Protein AF-0000000086685816 (afdb_homodimer)

Secondary structure (DSSP, 8-state):
--GGGGS-HHHHHHHHTSSEEEEE-TT-EEE-TT-----EEEEEES-EEEEEE-TTS-EEEEEEE-TT-EESHHHHHH-PPPSSEEEESS-EEEEEE-HHHHHHHHHH-HHHHHHHHHHHHHHHHHHHHHHHHHHH--HHHHHHHHHHHHHHHHEEEETTEEEE-----HHHHHHHTT--HHHHHHHHHHHHHTTSEEEETTEEEES-HHHHHHH-/--GGGGS-HHHHHHHHTSSEEEEE-TT-EEE-TT-----EEEEEES-EEEEEE-TTS-EEEEEEE-TT-EESHHHHHH-PPPSSEEEESS-EEEEEE-HHHHHHHHHH-HHHHHHHHHHHHHHHHHHHHHHHHHHH--HHHHHHHHHHHHHHHH-EEETTEEEE-----HHHHHHHTT--HHHHHHHHHHHHHTTSEEEETTEEEES-HHHHHHH-

Foldseek 3Di:
DFLLVQDDPVLNVLVVPAADKDKDAAFAWPAAFQAQAQKKKQWAAAKKWWWDADPVGDIFTADMDGHRHMPSNVCLPPSGTHHTIIGGRHITMIGIHHSVRVVVSCVVDVSSVVSVVVNVVVSVVVVVVLVVCLVDNQLLLLLLVNVLVQCVVQWDADPQATWRPHQDDLVNSCSNSVHDSVSSVVSVVVCVVVVQWDDDPNTIGGRNSPVSVVSD/DFLLVQDDPVLNVLVVPAADKDKDAAFAWPAAFQAQAQKKKQWAAAKKWWWDADPVGDIFTADMDGHRHMPRNVCLPPSGTHHTIIGGRHTTMIGIHHSVRVVVSCVVDVSSVVSVVVNVVVSVVVVVVLVVCLVDNQLLLLLLVNVLVQCVVQWDADPQATWRPHQDDLVNSCSNSVHDSVSSVVSVVVCVVVVQWDDDPNTIGGRNSPVSVVSD

pLDDT: mean 93.7, std 5.39, range [66.44, 98.81]

Sequence (432 aa):
MPLLSTLTDDDRAALLGLGSQRAFGPGAVLITEGSTNTDTFLLLDGYGKVIGNTVDGRTVLLSIRGSGDLVGEFAALDHEPRSASVVAITRLVARVVTRQAFLAYLRDRPDAARAVEAAVLDKLRRATRHRLLMTGAPVGVRLALVLTYLVETYGRRCPEGTWIDVPLSQPELASLIGASEPSLHRALTELRVREVVGTRYRRLVVRDVEALRVLSMPLLSTLTDDDRAALLGLGSQRAFGPGAVLITEGSTNTDTFLLLDGYGKVIGNTVDGRTVLLSIRGSGDLVGEFAALDHEPRSASVVAITRLVARVVTRQAFLAYLRDRPDAARAVEAAVLDKLRRATRHRLLMTGAPVGVRLALVLTYLVETYGRRCPEGTWIDVPLSQPELASLIGASEPSLHRALTELRVREVVGTRYRRLVVRDVEALRVLS

Nearest PDB structures (foldseek):
  3i54-assembly1_A  TM=9.635E-01  e=3.895E-19  Mycobacterium tuberculosis
  3i59-assembly1_A  TM=9.581E-01  e=6.190E-19  Mycobacterium tuberculosis
  4cyd-assembly2_C  TM=9.300E-01  e=6.949E-19  Corynebacterium glutamicum
  3i54-assembly2_C  TM=9.497E-01  e=2.954E-18  Mycobacterium tuberculosis
  3h3u-assembly1_A  TM=8.901E-01  e=2.184E-19  Mycobacterium tuberculosis H37Rv

Radius of gyration: 22.27 Å; Cα contacts (8 Å, |Δi|>4): 864; chains: 2; bounding box: 51×57×56 Å

Solvent-accessible surface area (backbone atoms only — not comparable to full-atom values): 22255 Å² total; per-residue (Å²): 121,39,47,54,80,67,42,53,73,66,54,40,54,55,58,72,64,44,66,46,78,47,77,38,52,56,66,36,71,78,38,55,51,62,37,76,68,30,49,26,34,39,29,65,35,44,34,32,37,32,34,37,69,23,80,73,70,48,79,43,48,76,46,77,44,38,54,32,24,74,43,47,51,63,17,42,73,69,69,44,52,27,86,38,22,32,30,23,63,32,60,24,33,26,34,41,27,48,38,70,59,48,53,50,51,34,72,75,29,61,68,53,36,49,44,52,50,49,46,53,50,50,53,34,53,48,52,53,50,48,53,34,38,70,75,43,42,54,66,53,32,37,46,26,40,55,50,48,49,45,38,75,68,60,38,40,84,49,98,74,31,32,33,33,80,67,90,67,52,67,66,51,52,13,40,62,47,72,46,52,55,69,58,43,52,52,38,52,48,52,34,36,75,70,54,30,34,48,76,51,98,92,30,49,27,38,45,30,64,66,63,36,54,70,56,73,121,42,47,54,79,68,43,53,73,67,54,38,52,55,56,73,65,43,65,46,77,47,77,39,51,57,67,36,71,79,38,54,52,64,36,76,70,28,49,27,33,39,29,66,36,45,33,32,34,32,33,38,69,22,80,74,69,46,79,43,47,75,48,77,42,38,54,31,23,73,44,47,50,64,18,43,74,68,69,45,53,27,88,38,22,31,30,23,63,31,60,24,34,28,34,42,26,47,38,70,60,50,52,50,51,34,70,75,28,62,68,51,36,50,42,51,51,48,46,52,49,49,53,35,52,48,53,54,51,47,54,34,38,71,75,42,40,54,66,54,32,37,45,26,39,53,49,49,50,46,40,74,68,58,38,38,84,49,97,74,30,33,34,34,80,68,89,67,52,65,66,52,51,14,41,62,47,71,47,50,56,69,57,42,50,52,37,52,49,52,34,36,74,70,54,30,35,46,76,52,96,94,29,50,28,38,46,30,65,65,62,36,54,71,55,73

InterPro domains:
  IPR000595 Cyclic nucleotide-binding domain [PF00027] (22-107)
  IPR000595 Cyclic nucleotide-binding domain [PS50042] (3-123)
  IPR000595 Cyclic nucleotide-binding domain [SM00100] (3-121)
  IPR000595 Cyclic nucleotide-binding domain [cd00038] (3-116)
  IPR012318 Crp-type HTH domain [PF13545] (142-213)
  IPR012318 Crp-type HTH domain [PS51063] (137-210)
  IPR012318 Crp-type HTH domain [SM00419] (160-208)
  IPR014710 RmlC-like jelly roll fold [G3DSA:2.60.120.10] (1-134)
  IPR018490 Cyclic nucleotide-binding domain superfamily [SSF51206] (2-133)
  IPR036388 Winged helix-like DNA-binding domain superfamily [G3DSA:1.10.10.10] (140-216)
  IPR036390 Winged helix DNA-binding domain superfamily [SSF46785] (141-213)
  IPR050397 Global Transcriptional Regulators in Environmental Response [PTHR24567] (3-210)

Structure (mmCIF, N/CA/C/O backbone):
data_AF-0000000086685816-model_v1
#
loop_
_entity.id
_entity.type
_entity.pdbx_description
1 polymer 'Crp/Fnr family transcriptional regulator'
#
loop_
_atom_site.group_PDB
_atom_site.id
_atom_site.type_symbol
_atom_site.label_atom_id
_atom_site.label_alt_id
_atom_site.label_comp_id
_atom_site.label_asym_id
_atom_site.label_entity_id
_atom_site.label_seq_id
_atom_site.pdbx_PDB_ins_code
_atom_site.Cartn_x
_atom_site.Cartn_y
_atom_site.Cartn_z
_atom_site.occupancy
_atom_site.B_iso_or_equiv
_atom_site.auth_seq_id
_atom_site.auth_comp_id
_atom_site.auth_asym_id
_atom_site.auth_atom_id
_atom_site.pdbx_PDB_model_num
ATOM 1 N N . MET A 1 1 ? 5.844 7.816 10.922 1 80.25 1 MET A N 1
ATOM 2 C CA . MET A 1 1 ? 6.5 9.078 11.25 1 80.25 1 MET A CA 1
ATOM 3 C C . MET A 1 1 ? 6.91 9.828 9.984 1 80.25 1 MET A C 1
ATOM 5 O O . MET A 1 1 ? 7.305 9.203 8.992 1 80.25 1 MET A O 1
ATOM 9 N N . PRO A 1 2 ? 6.891 11.172 10.102 1 91.81 2 PRO A N 1
ATOM 10 C CA . PRO A 1 2 ? 7.371 11.945 8.953 1 91.81 2 PRO A CA 1
ATOM 11 C C . PRO A 1 2 ? 8.844 11.688 8.641 1 91.81 2 PRO A C 1
ATOM 13 O O . PRO A 1 2 ? 9.648 11.484 9.555 1 91.81 2 PRO A O 1
ATOM 16 N N . LEU A 1 3 ? 9.227 11.703 7.426 1 96.06 3 LEU A N 1
ATOM 17 C CA . LEU A 1 3 ? 10.562 11.359 6.961 1 96.06 3 LEU A CA 1
ATOM 18 C C . LEU A 1 3 ? 11.625 12.195 7.672 1 96.06 3 LEU A C 1
ATOM 20 O O . LEU A 1 3 ? 12.625 11.664 8.148 1 96.06 3 LEU A O 1
ATOM 24 N N . LEU A 1 4 ? 11.398 13.516 7.809 1 96.25 4 LEU A N 1
ATOM 25 C CA . LEU A 1 4 ? 12.422 14.422 8.32 1 96.25 4 LEU A CA 1
ATOM 26 C C . LEU A 1 4 ? 12.828 14.031 9.734 1 96.25 4 LEU A C 1
ATOM 28 O O . LEU A 1 4 ? 13.992 14.195 10.117 1 96.25 4 LEU A O 1
ATOM 32 N N . SER A 1 5 ? 11.883 13.523 10.469 1 94 5 SER A N 1
ATOM 33 C CA . SER A 1 5 ? 12.148 13.18 11.859 1 94 5 SER A CA 1
ATOM 34 C C . SER A 1 5 ? 12.977 11.906 11.969 1 94 5 SER A C 1
ATOM 36 O O . SER A 1 5 ? 13.492 11.586 13.047 1 94 5 SER A O 1
ATOM 38 N N . THR A 1 6 ? 13.188 11.18 10.883 1 95.88 6 THR A N 1
ATOM 39 C CA . THR A 1 6 ? 13.883 9.898 10.914 1 95.88 6 THR A CA 1
ATOM 40 C C . THR A 1 6 ? 15.297 10.039 10.359 1 95.88 6 THR A C 1
ATOM 42 O O . THR A 1 6 ? 16.078 9.094 10.414 1 95.88 6 THR A O 1
ATOM 45 N N . LEU A 1 7 ? 15.625 11.211 9.859 1 97.62 7 LEU A N 1
ATOM 46 C CA . LEU A 1 7 ? 16.938 11.445 9.25 1 97.62 7 LEU A CA 1
ATOM 47 C C . LEU A 1 7 ? 17.938 11.898 10.297 1 97.62 7 LEU A C 1
ATOM 49 O O . LEU A 1 7 ? 17.578 12.531 11.297 1 97.62 7 LEU A O 1
ATOM 53 N N . THR A 1 8 ? 19.234 11.562 10.023 1 97.31 8 THR A N 1
ATOM 54 C CA . THR A 1 8 ? 20.297 12.18 10.812 1 97.31 8 THR A CA 1
ATOM 55 C C . THR A 1 8 ? 20.328 13.688 10.57 1 97.31 8 THR A C 1
ATOM 57 O O . THR A 1 8 ? 19.828 14.172 9.562 1 97.31 8 THR A O 1
ATOM 60 N N . ASP A 1 9 ? 20.984 14.398 11.5 1 97.56 9 ASP A N 1
ATOM 61 C CA . ASP A 1 9 ? 21.078 15.844 11.359 1 97.56 9 ASP A CA 1
ATOM 62 C C . ASP A 1 9 ? 21.766 16.219 10.047 1 97.56 9 ASP A C 1
ATOM 64 O O . ASP A 1 9 ? 21.344 17.156 9.359 1 97.56 9 ASP A O 1
ATOM 68 N N . ASP A 1 10 ? 22.781 15.5 9.727 1 98.12 10 ASP A N 1
ATOM 69 C CA . ASP A 1 10 ? 23.547 15.781 8.516 1 98.12 10 ASP A CA 1
ATOM 70 C C . ASP A 1 10 ? 22.703 15.508 7.262 1 98.12 10 ASP A C 1
ATOM 72 O O . ASP A 1 10 ? 22.672 16.328 6.34 1 98.12 10 ASP A O 1
ATOM 76 N N . ASP A 1 11 ? 22.016 14.383 7.199 1 98.38 11 ASP A N 1
ATOM 77 C CA . ASP A 1 11 ? 21.172 14.031 6.062 1 98.38 11 ASP A CA 1
ATOM 78 C C . ASP A 1 11 ? 20.016 15.023 5.918 1 98.38 11 ASP A C 1
ATOM 80 O O . ASP A 1 11 ? 19.641 15.391 4.801 1 98.38 11 ASP A O 1
ATOM 84 N N . ARG A 1 12 ? 19.469 15.383 7.062 1 98.25 12 ARG A N 1
ATOM 85 C CA . ARG A 1 12 ? 18.375 16.359 7.09 1 98.25 12 ARG A CA 1
ATOM 86 C C . ARG A 1 12 ? 18.812 17.688 6.5 1 98.25 12 ARG A C 1
ATOM 88 O O . ARG A 1 12 ? 18.125 18.25 5.648 1 98.25 12 ARG A O 1
ATOM 95 N N . ALA A 1 13 ? 19.969 18.156 6.945 1 98.25 13 ALA A N 1
ATOM 96 C CA . ALA A 1 13 ? 20.5 19.422 6.457 1 98.25 13 ALA A CA 1
ATOM 97 C C . ALA A 1 13 ? 20.75 19.375 4.953 1 98.25 13 ALA A C 1
ATOM 99 O O . ALA A 1 13 ? 20.438 20.328 4.23 1 98.25 13 ALA A O 1
ATOM 100 N N . ALA A 1 14 ? 21.312 18.281 4.477 1 98.5 14 ALA A N 1
ATOM 101 C CA . ALA A 1 14 ? 21.594 18.109 3.055 1 98.5 14 ALA A CA 1
ATOM 102 C C . ALA A 1 14 ? 20.297 18.141 2.232 1 98.5 14 ALA A C 1
ATOM 104 O O . ALA A 1 14 ? 20.234 18.797 1.193 1 98.5 14 ALA A O 1
ATOM 105 N N . LEU A 1 15 ? 19.297 17.406 2.725 1 98.38 15 LEU A N 1
ATOM 106 C CA . LEU A 1 15 ? 18.031 17.375 2.016 1 98.38 15 LEU A CA 1
ATOM 107 C C . LEU A 1 15 ? 17.391 18.75 1.962 1 98.38 15 LEU A C 1
ATOM 109 O O . LEU A 1 15 ? 16.891 19.172 0.919 1 98.38 15 LEU A O 1
ATOM 113 N N . LEU A 1 16 ? 17.422 19.469 3.076 1 98.12 16 LEU A N 1
ATOM 114 C CA . LEU A 1 16 ? 16.812 20.797 3.186 1 98.12 16 LEU A CA 1
ATOM 115 C C . LEU A 1 16 ? 17.562 21.797 2.311 1 98.12 16 LEU A C 1
ATOM 117 O O . LEU A 1 16 ? 17.047 22.891 2.043 1 98.12 16 LEU A O 1
ATOM 121 N N . GLY A 1 17 ? 18.734 21.422 1.859 1 97.94 17 GLY A N 1
ATOM 122 C CA . GLY A 1 17 ? 19.531 22.281 1.003 1 97.94 17 GLY A CA 1
ATOM 123 C C . GLY A 1 17 ? 19.281 22.047 -0.475 1 97.94 17 GLY A C 1
ATOM 124 O O . GLY A 1 17 ? 19.797 22.781 -1.319 1 97.94 17 GLY A O 1
ATOM 125 N N . LEU A 1 18 ? 18.516 21.109 -0.811 1 98.19 18 LEU A N 1
ATOM 126 C CA . LEU A 1 18 ? 18.266 20.781 -2.209 1 98.19 18 LEU A CA 1
ATOM 127 C C . LEU A 1 18 ? 17.094 21.578 -2.758 1 98.19 18 LEU A C 1
ATOM 129 O O . LEU A 1 18 ? 16.203 21.969 -2.002 1 98.19 18 LEU A O 1
ATOM 133 N N . GLY A 1 19 ? 17.125 21.75 -4.062 1 98.06 19 GLY A N 1
ATOM 134 C CA . GLY A 1 19 ? 15.984 22.312 -4.758 1 98.06 19 GLY A CA 1
ATOM 135 C C . GLY A 1 19 ? 15.625 23.703 -4.281 1 98.06 19 GLY A C 1
ATOM 136 O O . GLY A 1 19 ? 16.5 24.516 -3.992 1 98.06 19 GLY A O 1
ATOM 137 N N . SER A 1 20 ? 14.266 24.031 -4.312 1 98.31 20 SER A N 1
ATOM 138 C CA . SER A 1 20 ? 13.789 25.359 -3.953 1 98.31 20 SER A CA 1
ATOM 139 C C . SER A 1 20 ? 12.516 25.281 -3.109 1 98.31 20 SER A C 1
ATOM 141 O O . SER A 1 20 ? 11.773 24.297 -3.193 1 98.31 20 SER A O 1
ATOM 143 N N . GLN A 1 21 ? 12.352 26.297 -2.336 1 98.25 21 GLN A N 1
ATOM 144 C CA . GLN A 1 21 ? 11.141 26.391 -1.521 1 98.25 21 GLN A CA 1
ATOM 145 C C . GLN A 1 21 ? 10 27.047 -2.295 1 98.25 21 GLN A C 1
ATOM 147 O O . GLN A 1 21 ? 10.219 28.016 -3.012 1 98.25 21 GLN A O 1
ATOM 152 N N . ARG A 1 22 ? 8.82 26.516 -2.207 1 98.56 22 ARG A N 1
ATOM 153 C CA . ARG A 1 22 ? 7.625 27.031 -2.861 1 98.56 22 ARG A CA 1
ATOM 154 C C . ARG A 1 22 ? 6.434 27.031 -1.909 1 98.56 22 ARG A C 1
ATOM 156 O O . ARG A 1 22 ? 6.27 26.109 -1.114 1 98.56 22 ARG A O 1
ATOM 163 N N . ALA A 1 23 ? 5.617 28.031 -2.039 1 98.62 23 ALA A N 1
ATOM 164 C CA . ALA A 1 23 ? 4.383 28.109 -1.259 1 98.62 23 ALA A CA 1
ATOM 165 C C . ALA A 1 23 ? 3.164 27.844 -2.131 1 98.62 23 ALA A C 1
ATOM 167 O O . ALA A 1 23 ? 3.141 28.188 -3.311 1 98.62 23 ALA A O 1
ATOM 168 N N . PHE A 1 24 ? 2.184 27.188 -1.555 1 98.5 24 PHE A N 1
ATOM 169 C CA . PHE A 1 24 ? 0.908 26.859 -2.182 1 98.5 24 PHE A CA 1
ATOM 170 C C . PHE A 1 24 ? -0.257 27.344 -1.322 1 98.5 24 PHE A C 1
ATOM 172 O O . PHE A 1 24 ? -0.275 27.109 -0.111 1 98.5 24 PHE A O 1
ATOM 179 N N . GLY A 1 25 ? -1.184 27.984 -1.959 1 98.19 25 GLY A N 1
ATOM 180 C CA . GLY A 1 25 ? -2.383 28.344 -1.222 1 98.19 25 GLY A CA 1
ATOM 181 C C . GLY A 1 25 ? -3.336 27.188 -1.023 1 98.19 25 GLY A C 1
ATOM 182 O O . GLY A 1 25 ? -3.221 26.156 -1.696 1 98.19 25 GLY A O 1
ATOM 183 N N . PRO A 1 26 ? -4.238 27.375 -0.035 1 96.38 26 PRO A N 1
ATOM 184 C CA . PRO A 1 26 ? -5.254 26.344 0.124 1 96.38 26 PRO A CA 1
ATOM 185 C C . PRO A 1 26 ? -5.965 26 -1.186 1 96.38 26 PRO A C 1
ATOM 187 O O . PRO A 1 26 ? -6.34 26.906 -1.938 1 96.38 26 PRO A O 1
ATOM 190 N N . GLY A 1 27 ? -5.98 24.688 -1.481 1 96.81 27 GLY A N 1
ATOM 191 C CA . GLY A 1 27 ? -6.656 24.25 -2.689 1 96.81 27 GLY A CA 1
ATOM 192 C C . GLY A 1 27 ? -5.723 24.078 -3.871 1 96.81 27 GLY A C 1
ATOM 193 O O . GLY A 1 27 ? -6.086 23.469 -4.875 1 96.81 27 GLY A O 1
ATOM 194 N N . ALA A 1 28 ? -4.586 24.594 -3.727 1 98.5 28 ALA A N 1
ATOM 195 C CA . ALA A 1 28 ? -3.627 24.469 -4.82 1 98.5 28 ALA A CA 1
ATOM 196 C C . ALA A 1 28 ? -3.203 23 -5.004 1 98.5 28 ALA A C 1
ATOM 198 O O . ALA A 1 28 ? -2.994 22.281 -4.023 1 98.5 28 ALA A O 1
ATOM 199 N N . VAL A 1 29 ? -3.033 22.562 -6.293 1 98.5 29 VAL A N 1
ATOM 200 C CA . VAL A 1 29 ? -2.619 21.203 -6.613 1 98.5 29 VAL A CA 1
ATOM 201 C C . VAL A 1 29 ? -1.098 21.141 -6.738 1 98.5 29 VAL A C 1
ATOM 203 O O . VAL A 1 29 ? -0.511 21.828 -7.582 1 98.5 29 VAL A O 1
ATOM 206 N N . LEU A 1 30 ? -0.479 20.375 -5.891 1 98.62 30 LEU A N 1
ATOM 207 C CA . LEU A 1 30 ? 0.963 20.172 -5.969 1 98.62 30 LEU A CA 1
ATOM 208 C C . LEU A 1 30 ? 1.305 19.109 -7.004 1 98.62 30 LEU A C 1
ATOM 210 O O . LEU A 1 30 ? 2.279 19.25 -7.746 1 98.62 30 LEU A O 1
ATOM 214 N N . ILE A 1 31 ? 0.572 18.062 -6.988 1 98.69 31 ILE A N 1
ATOM 215 C CA . ILE A 1 31 ? 0.771 16.891 -7.84 1 98.69 31 ILE A CA 1
ATOM 216 C C . ILE A 1 31 ? -0.558 16.484 -8.469 1 98.69 31 ILE A C 1
ATOM 218 O O . ILE A 1 31 ? -1.588 16.453 -7.789 1 98.69 31 ILE A O 1
ATOM 222 N N . THR A 1 32 ? -0.496 16.188 -9.703 1 98.44 32 THR A N 1
ATOM 223 C CA . THR A 1 32 ? -1.689 15.742 -10.414 1 98.44 32 THR A CA 1
ATOM 224 C C . THR A 1 32 ? -1.565 14.273 -10.82 1 98.44 32 THR A C 1
ATOM 226 O O . THR A 1 32 ? -0.629 13.898 -11.531 1 98.44 32 THR A O 1
ATOM 229 N N . GLU A 1 33 ? -2.514 13.523 -10.336 1 97.88 33 GLU A N 1
ATOM 230 C CA . GLU A 1 33 ? -2.559 12.109 -10.695 1 97.88 33 GLU A CA 1
ATOM 231 C C . GLU A 1 33 ? -2.404 11.906 -12.195 1 97.88 33 GLU A C 1
ATOM 233 O O . GLU A 1 33 ? -3 12.641 -12.992 1 97.88 33 GLU A O 1
ATOM 238 N N . GLY A 1 34 ? -1.559 10.945 -12.602 1 97.38 34 GLY A N 1
ATOM 239 C CA . GLY A 1 34 ? -1.391 10.602 -14 1 97.38 34 GLY A CA 1
ATOM 240 C C . GLY A 1 34 ? -0.332 11.438 -14.695 1 97.38 34 GLY A C 1
ATOM 241 O O . GLY A 1 34 ? 0.11 11.094 -15.797 1 97.38 34 GLY A O 1
ATOM 242 N N . SER A 1 35 ? 0.021 12.562 -14.133 1 98 35 SER A N 1
ATOM 243 C CA . SER A 1 35 ? 1.056 13.398 -14.734 1 98 35 SER A CA 1
ATOM 244 C C . SER A 1 35 ? 2.404 12.688 -14.75 1 98 35 SER A C 1
ATOM 246 O O . SER A 1 35 ? 2.617 11.734 -13.992 1 98 35 SER A O 1
ATOM 248 N N . THR A 1 36 ? 3.357 13.156 -15.602 1 97.62 36 TH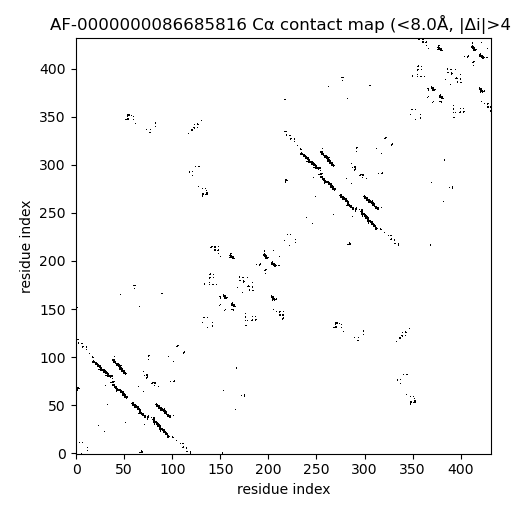R A N 1
ATOM 249 C CA . THR A 1 36 ? 4.641 12.477 -15.773 1 97.62 36 THR A CA 1
ATOM 250 C C . THR A 1 36 ? 5.754 13.25 -15.062 1 97.62 36 THR A C 1
ATOM 252 O O . THR A 1 36 ? 6.914 12.836 -15.094 1 97.62 36 THR A O 1
ATOM 255 N N . ASN A 1 37 ? 5.344 14.328 -14.414 1 96.31 37 ASN A N 1
ATOM 256 C CA . ASN A 1 37 ? 6.328 15.008 -13.586 1 96.31 37 ASN A CA 1
ATOM 257 C C . ASN A 1 37 ? 6.848 14.102 -12.469 1 96.31 37 ASN A C 1
ATOM 259 O O . ASN A 1 37 ? 6.105 13.273 -11.945 1 96.31 37 ASN A O 1
ATOM 263 N N . THR A 1 38 ? 8.188 14.305 -12.109 1 97.75 38 THR A N 1
ATOM 264 C CA . THR A 1 38 ? 8.797 13.359 -11.18 1 97.75 38 THR A CA 1
ATOM 265 C C . THR A 1 38 ? 9.453 14.086 -10.016 1 97.75 38 THR A C 1
ATOM 267 O O . THR A 1 38 ? 10.258 13.508 -9.289 1 97.75 38 THR A O 1
ATOM 270 N N . ASP A 1 39 ? 9.133 15.352 -9.852 1 98.5 39 ASP A N 1
ATOM 271 C CA . ASP A 1 39 ? 9.68 16.094 -8.719 1 98.5 39 ASP A CA 1
ATOM 272 C C . ASP A 1 39 ? 9.148 15.531 -7.395 1 98.5 39 ASP A C 1
ATOM 274 O O . ASP A 1 39 ? 8.039 15.008 -7.336 1 98.5 39 ASP A O 1
ATOM 278 N N . THR A 1 40 ? 9.992 15.648 -6.402 1 98.62 40 THR A N 1
ATOM 279 C CA . THR A 1 40 ? 9.594 15.281 -5.047 1 98.62 40 THR A CA 1
ATOM 280 C C . THR A 1 40 ? 9.359 16.531 -4.203 1 98.62 40 THR A C 1
ATOM 282 O O . THR A 1 40 ? 10.016 17.562 -4.395 1 98.62 40 THR A O 1
ATOM 285 N N . PHE A 1 41 ? 8.445 16.453 -3.297 1 98.81 41 PHE A N 1
ATOM 286 C CA . PHE A 1 41 ? 8.086 17.562 -2.42 1 98.81 41 PHE A CA 1
ATOM 287 C C . PHE A 1 41 ? 8.289 17.188 -0.958 1 98.81 41 PHE A C 1
ATOM 289 O O . PHE A 1 41 ? 7.66 16.25 -0.463 1 98.81 41 PHE A O 1
ATOM 296 N N . LEU A 1 42 ? 9.164 17.828 -0.328 1 98.81 42 LEU A N 1
ATOM 297 C CA . LEU A 1 42 ? 9.281 17.734 1.124 1 98.81 42 LEU A CA 1
ATOM 298 C C . LEU A 1 42 ? 8.438 18.812 1.798 1 98.81 42 LEU A C 1
ATOM 300 O O . LEU A 1 42 ? 8.727 20.016 1.658 1 98.81 42 LEU A O 1
ATOM 304 N N . LEU A 1 43 ? 7.434 18.406 2.5 1 98.56 43 LEU A N 1
ATOM 305 C CA . LEU A 1 43 ? 6.555 19.375 3.148 1 98.56 43 LEU A CA 1
ATOM 306 C C . LEU A 1 43 ? 7.23 19.984 4.375 1 98.56 43 LEU A C 1
ATOM 308 O O . LEU A 1 43 ? 7.715 19.266 5.246 1 98.56 43 LEU A O 1
ATOM 312 N N . LEU A 1 44 ? 7.238 21.297 4.391 1 98.19 44 LEU A N 1
ATOM 313 C CA . LEU A 1 44 ? 7.934 22 5.465 1 98.19 44 LEU A CA 1
AT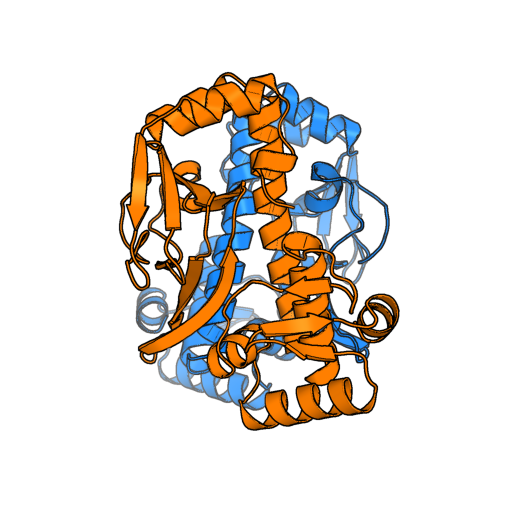OM 314 C C . LEU A 1 44 ? 6.941 22.578 6.473 1 98.19 44 LEU A C 1
ATOM 316 O O . LEU A 1 44 ? 7.242 22.672 7.664 1 98.19 44 LEU A O 1
ATOM 320 N N . ASP A 1 45 ? 5.863 22.984 5.992 1 97.12 45 ASP A N 1
ATOM 321 C CA . ASP A 1 45 ? 4.809 23.578 6.816 1 97.12 45 ASP A CA 1
ATOM 322 C C . ASP A 1 45 ? 3.447 23.453 6.137 1 97.12 45 ASP A C 1
ATOM 324 O O . ASP A 1 45 ? 3.346 23.578 4.914 1 97.12 45 ASP A O 1
ATOM 328 N N . GLY A 1 46 ? 2.447 23.25 7.02 1 96.19 46 GLY A N 1
ATOM 329 C CA . GLY A 1 46 ? 1.101 23.109 6.488 1 96.19 46 GLY A CA 1
ATOM 330 C C . GLY A 1 46 ? 0.698 21.672 6.234 1 96.19 46 GLY A C 1
ATOM 331 O O . GLY A 1 46 ? 1.411 20.75 6.625 1 96.19 46 GLY A O 1
ATOM 332 N N . TYR A 1 47 ? -0.53 21.484 5.664 1 95.81 47 TYR A N 1
ATOM 333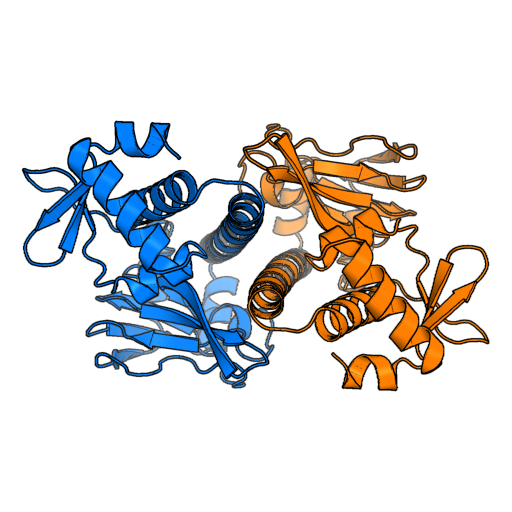 C CA . TYR A 1 47 ? -1.077 20.156 5.426 1 95.81 47 TYR A CA 1
ATOM 334 C C . TYR A 1 47 ? -1.549 20.016 3.984 1 95.81 47 TYR A C 1
ATOM 336 O O . TYR A 1 47 ? -2.078 20.953 3.4 1 95.81 47 TYR A O 1
ATOM 344 N N . GLY A 1 48 ? -1.294 18.875 3.459 1 96.69 48 GLY A N 1
ATOM 345 C CA . GLY A 1 48 ? -1.852 18.453 2.18 1 96.69 48 GLY A CA 1
ATOM 346 C C . GLY A 1 48 ? -2.652 17.172 2.266 1 96.69 48 GLY A C 1
ATOM 347 O O . GLY A 1 48 ? -2.49 16.391 3.209 1 96.69 48 GLY A O 1
ATOM 348 N N . LYS A 1 49 ? -3.543 17.031 1.32 1 97 49 LYS A N 1
ATOM 349 C CA . LYS A 1 49 ? -4.289 15.789 1.209 1 97 49 LYS A CA 1
ATOM 350 C C . LYS A 1 49 ? -3.912 15.039 -0.065 1 97 49 LYS A C 1
ATOM 352 O O . LYS A 1 49 ? -3.662 15.648 -1.104 1 97 49 LYS A O 1
ATOM 357 N N . VAL A 1 50 ? -3.791 13.734 0.045 1 98 50 VAL A N 1
ATOM 358 C CA . VAL A 1 50 ? -3.568 12.828 -1.075 1 98 50 VAL A CA 1
ATOM 359 C C . VAL A 1 50 ? -4.898 12.234 -1.536 1 98 50 VAL A C 1
ATOM 361 O O . VAL A 1 50 ? -5.609 11.609 -0.75 1 98 50 VAL A O 1
ATOM 364 N N . ILE A 1 51 ? -5.23 12.477 -2.787 1 97.5 51 ILE A N 1
ATOM 365 C CA . ILE A 1 51 ? -6.531 12.039 -3.277 1 97.5 51 ILE A CA 1
ATOM 366 C C . ILE A 1 51 ? -6.359 11.289 -4.598 1 97.5 51 ILE A C 1
ATOM 368 O O . ILE A 1 51 ? -5.398 11.531 -5.336 1 97.5 51 ILE A O 1
ATOM 372 N N . GLY A 1 52 ? -7.188 10.359 -4.824 1 96.44 52 GLY A N 1
ATOM 373 C CA . GLY A 1 52 ? -7.27 9.648 -6.09 1 96.44 52 GLY A CA 1
ATOM 374 C C . GLY A 1 52 ? -8.656 9.672 -6.699 1 96.44 52 GLY A C 1
ATOM 375 O O . GLY A 1 52 ? -9.656 9.805 -5.984 1 96.44 52 GLY A O 1
ATOM 376 N N . ASN A 1 53 ? -8.68 9.5 -7.949 1 93.5 53 ASN A N 1
ATOM 377 C CA . ASN A 1 53 ? -9.953 9.492 -8.656 1 93.5 53 ASN A CA 1
ATOM 378 C C . ASN A 1 53 ? -10.438 8.07 -8.914 1 93.5 53 ASN A C 1
ATOM 380 O O . ASN A 1 53 ? -9.656 7.199 -9.297 1 93.5 53 ASN A O 1
ATOM 384 N N . THR A 1 54 ? -11.719 7.934 -8.648 1 89.44 54 THR A N 1
ATOM 385 C CA . THR A 1 54 ? -12.336 6.664 -9 1 89.44 54 THR A CA 1
ATOM 386 C C . THR A 1 54 ? -12.781 6.66 -10.461 1 89.44 54 THR A C 1
ATOM 388 O O . THR A 1 54 ? -12.781 7.707 -11.117 1 89.44 54 THR A O 1
ATOM 391 N N . VAL A 1 55 ? -13.164 5.469 -10.945 1 82.81 55 VAL A N 1
ATOM 392 C CA . VAL A 1 55 ? -13.555 5.305 -12.344 1 82.81 55 VAL A CA 1
ATOM 393 C C . VAL A 1 55 ? -14.844 6.082 -12.617 1 82.81 55 VAL A C 1
ATOM 395 O O . VAL A 1 55 ? -15.039 6.598 -13.719 1 82.81 55 VAL A O 1
ATOM 398 N N . ASP A 1 56 ? -15.609 6.215 -11.648 1 83.75 56 ASP A N 1
ATOM 399 C CA . ASP A 1 56 ? -16.891 6.891 -11.844 1 83.75 56 ASP A CA 1
ATOM 400 C C . ASP A 1 56 ? -16.75 8.391 -11.586 1 83.75 56 ASP A C 1
ATOM 402 O O . ASP A 1 56 ? -17.766 9.109 -11.531 1 83.75 56 ASP A O 1
ATOM 406 N N . GLY A 1 57 ? -15.609 8.859 -11.375 1 85.06 57 GLY A N 1
ATOM 407 C CA . GLY A 1 57 ? -15.367 10.297 -11.32 1 85.06 57 GLY A CA 1
ATOM 408 C C . GLY A 1 57 ? -15.359 10.844 -9.906 1 85.06 57 GLY A C 1
ATOM 409 O O . GLY A 1 57 ? -15.148 12.047 -9.703 1 85.06 57 GLY A O 1
ATOM 410 N N . ARG A 1 58 ? -15.609 10.039 -8.969 1 87 58 ARG A N 1
ATOM 411 C CA . ARG A 1 58 ? -15.539 10.492 -7.586 1 87 58 ARG A CA 1
ATOM 412 C C . ARG A 1 58 ? -14.094 10.555 -7.105 1 87 58 ARG A C 1
ATOM 414 O O . ARG A 1 58 ? -13.188 10.031 -7.758 1 87 58 ARG A O 1
ATOM 421 N N . THR A 1 59 ? -13.953 11.266 -5.918 1 91.31 59 THR A N 1
ATOM 422 C CA . THR A 1 59 ? -12.641 11.422 -5.312 1 91.31 59 THR A CA 1
ATOM 423 C C . THR A 1 59 ? -12.562 10.672 -3.982 1 91.31 59 THR A C 1
ATOM 425 O O . THR A 1 59 ? -13.516 10.695 -3.199 1 91.31 59 THR A O 1
ATOM 428 N N . VAL A 1 60 ? -11.469 9.992 -3.791 1 92.31 60 VAL A N 1
ATOM 429 C CA . VAL A 1 60 ? -11.211 9.273 -2.549 1 92.31 60 VAL A CA 1
ATOM 430 C C . VAL A 1 60 ? -10.039 9.922 -1.812 1 92.31 60 VAL A C 1
ATOM 432 O O . VAL A 1 60 ? -8.992 10.172 -2.406 1 92.31 60 VAL A O 1
ATOM 435 N N . LEU A 1 61 ? -10.258 10.242 -0.554 1 94.38 61 LEU A N 1
ATOM 436 C CA . LEU A 1 61 ? -9.148 10.711 0.273 1 94.38 61 LEU A CA 1
ATOM 437 C C . LEU A 1 61 ? -8.312 9.539 0.777 1 94.38 61 LEU A C 1
ATOM 439 O O . LEU A 1 61 ? -8.797 8.711 1.549 1 94.38 61 LEU A O 1
ATOM 443 N N . LEU A 1 62 ? -7.078 9.508 0.345 1 95.12 62 LEU A N 1
ATOM 444 C CA . LEU A 1 62 ? -6.207 8.375 0.63 1 95.12 62 LEU A CA 1
ATOM 445 C C . LEU A 1 62 ? -5.398 8.617 1.898 1 95.12 62 LEU A C 1
ATOM 447 O O . LEU A 1 62 ? -5.113 7.684 2.648 1 95.12 62 LEU A O 1
ATOM 451 N N . SER A 1 63 ? -4.992 9.859 2.076 1 95.44 63 SER A N 1
ATOM 452 C CA . SER A 1 63 ? -4.176 10.164 3.246 1 95.44 63 SER A CA 1
ATOM 453 C C . SER A 1 63 ? -4.027 11.672 3.436 1 95.44 63 SER A C 1
ATOM 455 O O . SER A 1 63 ? -4.391 12.453 2.555 1 95.44 63 SER A O 1
ATOM 457 N N . ILE A 1 64 ? -3.518 12.008 4.609 1 94.5 64 ILE A N 1
ATOM 458 C CA . ILE A 1 64 ? -3.096 13.367 4.941 1 94.5 64 ILE A CA 1
ATOM 459 C C . ILE A 1 64 ? -1.586 13.398 5.16 1 94.5 64 ILE A C 1
ATOM 461 O O . ILE A 1 64 ? -1.011 12.461 5.711 1 94.5 64 ILE A O 1
ATOM 465 N N . ARG A 1 65 ? -1.029 14.469 4.703 1 96.5 65 ARG A N 1
ATOM 466 C CA . ARG A 1 65 ? 0.407 14.656 4.879 1 96.5 65 ARG A CA 1
ATOM 467 C C . ARG A 1 65 ? 0.708 16.031 5.48 1 96.5 65 ARG A C 1
ATOM 469 O O . ARG A 1 65 ? 0.031 17.016 5.168 1 96.5 65 ARG A O 1
ATOM 476 N N . GLY A 1 66 ? 1.675 16.078 6.34 1 95.88 66 GLY A N 1
ATOM 477 C CA . GLY A 1 66 ? 2.053 17.297 7.016 1 95.88 66 GLY A CA 1
ATOM 478 C C . GLY A 1 66 ? 3.553 17.531 7.051 1 95.88 66 GLY A C 1
ATOM 479 O O . GLY A 1 66 ? 4.297 16.922 6.281 1 95.88 66 GLY A O 1
ATOM 480 N N . SER A 1 67 ? 3.947 18.453 7.953 1 95 67 SER A N 1
ATOM 481 C CA . SER A 1 67 ? 5.344 18.859 8.055 1 95 67 SER A CA 1
ATOM 482 C C . SER A 1 67 ? 6.262 17.656 8.227 1 95 67 SER A C 1
ATOM 484 O O . SER A 1 67 ? 6.012 16.797 9.07 1 95 67 SER A O 1
ATOM 486 N N . GLY A 1 68 ? 7.281 17.609 7.34 1 96.81 68 GLY A N 1
ATOM 487 C CA . GLY A 1 68 ? 8.281 16.547 7.434 1 96.81 68 GLY A CA 1
ATOM 488 C C . GLY A 1 68 ? 8 15.383 6.504 1 96.81 68 GLY A C 1
ATOM 489 O O . GLY A 1 68 ? 8.875 14.547 6.266 1 96.81 68 GLY A O 1
ATOM 490 N N . ASP A 1 69 ? 6.812 15.312 5.965 1 97.44 69 ASP A N 1
ATOM 491 C CA . ASP A 1 69 ? 6.453 14.219 5.066 1 97.44 69 ASP A CA 1
ATOM 492 C C . ASP A 1 69 ? 7.008 14.453 3.666 1 97.44 69 ASP A C 1
ATOM 494 O O . ASP A 1 69 ? 7.195 15.602 3.252 1 97.44 69 ASP A O 1
ATOM 498 N N . LEU A 1 70 ? 7.305 13.398 3.035 1 98.31 70 LEU A N 1
ATOM 499 C CA . LEU A 1 70 ? 7.688 13.383 1.629 1 98.31 70 LEU A CA 1
ATOM 500 C C . LEU A 1 70 ? 6.523 12.945 0.75 1 98.31 70 LEU A C 1
ATOM 502 O O . LEU A 1 70 ? 5.82 11.984 1.08 1 98.31 70 LEU A O 1
ATOM 506 N N . VAL A 1 71 ? 6.258 13.719 -0.335 1 98.44 71 VAL A N 1
ATOM 507 C CA . VAL A 1 71 ? 5.27 13.297 -1.326 1 98.44 71 VAL A CA 1
ATOM 508 C C . VAL A 1 71 ? 5.871 13.383 -2.727 1 98.44 71 VAL A C 1
ATOM 510 O O . VAL A 1 71 ? 6.812 14.148 -2.957 1 98.44 71 VAL A O 1
ATOM 513 N N . GLY A 1 72 ? 5.375 12.555 -3.59 1 98.12 72 GLY A N 1
ATOM 514 C CA . GLY A 1 72 ? 5.852 12.547 -4.965 1 98.12 72 GLY A CA 1
ATOM 515 C C . GLY A 1 72 ? 7.023 11.609 -5.188 1 98.12 72 GLY A C 1
ATOM 516 O O . GLY A 1 72 ? 7.473 11.43 -6.32 1 98.12 72 GLY A O 1
ATOM 517 N N . GLU A 1 73 ? 7.457 10.945 -4.227 1 97.62 73 GLU A N 1
ATOM 518 C CA . GLU A 1 73 ? 8.664 10.133 -4.301 1 97.62 73 GLU A CA 1
ATOM 519 C C . GLU A 1 73 ? 8.43 8.875 -5.137 1 97.62 73 GLU A C 1
ATOM 521 O O . GLU A 1 73 ? 9.375 8.297 -5.668 1 97.62 73 GLU A O 1
ATOM 526 N N . PHE A 1 74 ? 7.156 8.453 -5.273 1 97.75 74 PHE A N 1
ATOM 527 C CA . PHE A 1 74 ? 6.902 7.254 -6.059 1 97.75 74 PHE A CA 1
ATOM 528 C C . PHE A 1 74 ? 7.395 7.43 -7.488 1 97.75 74 PHE A C 1
ATOM 530 O O . PHE A 1 74 ? 8.227 6.648 -7.965 1 97.75 74 PHE A O 1
ATOM 537 N N . ALA A 1 75 ? 6.926 8.523 -8.125 1 97.94 75 ALA A N 1
ATOM 538 C CA . ALA A 1 75 ? 7.312 8.797 -9.508 1 97.94 75 ALA A CA 1
ATOM 539 C C . ALA A 1 75 ? 8.82 9.008 -9.625 1 97.94 75 ALA A C 1
ATOM 541 O O . ALA A 1 75 ? 9.43 8.625 -10.625 1 97.94 75 ALA A O 1
ATOM 542 N N . ALA A 1 76 ? 9.391 9.609 -8.625 1 97.94 76 ALA A N 1
ATOM 543 C CA . ALA A 1 76 ? 10.836 9.805 -8.633 1 97.94 76 ALA A CA 1
ATOM 544 C C . ALA A 1 76 ? 11.57 8.469 -8.578 1 97.94 76 ALA A C 1
ATOM 546 O O . ALA A 1 76 ? 12.586 8.281 -9.25 1 97.94 76 ALA A O 1
ATOM 547 N N . LEU A 1 77 ? 11.086 7.547 -7.828 1 97.12 77 LEU A N 1
ATOM 548 C CA . LEU A 1 77 ? 11.789 6.305 -7.535 1 97.12 77 LEU A CA 1
ATOM 549 C C . LEU A 1 77 ? 11.625 5.301 -8.672 1 97.12 77 LEU A C 1
ATOM 551 O O . LEU A 1 77 ? 12.555 4.562 -8.992 1 97.12 77 LEU A O 1
ATOM 555 N N . ASP A 1 78 ? 10.438 5.266 -9.305 1 95.38 78 ASP A N 1
ATOM 556 C CA . ASP A 1 78 ? 10.227 4.195 -10.273 1 95.38 78 ASP A CA 1
ATOM 557 C C . ASP A 1 78 ? 9.953 4.758 -11.664 1 95.38 78 ASP A C 1
ATOM 559 O O . ASP A 1 78 ? 9.812 4 -12.633 1 95.38 78 ASP A O 1
ATOM 563 N N . HIS A 1 79 ? 9.82 6.047 -11.805 1 95.38 79 HIS A N 1
ATOM 564 C CA . HIS A 1 79 ? 9.656 6.762 -13.062 1 95.38 79 HIS A CA 1
ATOM 565 C C . HIS A 1 79 ? 8.328 6.402 -13.734 1 95.38 79 HIS A C 1
ATOM 567 O O . HIS A 1 79 ? 8.25 6.348 -14.961 1 95.38 79 HIS A O 1
ATOM 573 N N . GLU A 1 80 ? 7.355 6.035 -13.023 1 96.5 80 GLU A N 1
ATOM 574 C CA . GLU A 1 80 ? 5.98 5.844 -13.477 1 96.5 80 GLU A CA 1
ATOM 575 C C . GLU A 1 80 ? 5.141 7.094 -13.242 1 96.5 80 GLU A C 1
ATOM 577 O O . GLU A 1 80 ? 5.52 7.965 -12.453 1 96.5 80 GLU A O 1
ATOM 582 N N . PRO A 1 81 ? 4.012 7.234 -13.922 1 97.81 81 PRO A N 1
ATOM 583 C CA . PRO A 1 81 ? 3.152 8.406 -13.719 1 97.81 81 PRO A CA 1
ATOM 584 C C . PRO A 1 81 ? 2.676 8.539 -12.273 1 97.81 81 PRO A C 1
ATOM 586 O O . PRO A 1 81 ? 2.662 7.559 -11.531 1 97.81 81 PRO A O 1
ATOM 589 N N . ARG A 1 82 ? 2.279 9.734 -11.93 1 98.38 82 ARG A N 1
ATOM 590 C CA . ARG A 1 82 ? 1.804 10.016 -10.578 1 98.38 82 ARG A CA 1
ATOM 591 C C . ARG A 1 82 ? 0.633 9.109 -10.211 1 98.38 82 ARG A C 1
ATOM 593 O O . ARG A 1 82 ? -0.306 8.953 -10.992 1 98.38 82 ARG A O 1
ATOM 600 N N . SER A 1 83 ? 0.694 8.539 -9.031 1 96.81 83 SER A N 1
ATOM 601 C CA . SER A 1 83 ? -0.297 7.562 -8.594 1 96.81 83 SER A CA 1
ATOM 602 C C . SER A 1 83 ? -1.52 8.25 -7.988 1 96.81 83 SER A C 1
ATOM 604 O O . SER A 1 83 ? -2.576 7.629 -7.848 1 96.81 83 SER A O 1
ATOM 606 N N . ALA A 1 84 ? -1.369 9.453 -7.547 1 97.94 84 ALA A N 1
ATOM 607 C CA . ALA A 1 84 ? -2.414 10.219 -6.871 1 97.94 84 ALA A CA 1
ATOM 608 C C . ALA A 1 84 ? -2.143 11.719 -6.953 1 97.94 84 ALA A C 1
ATOM 610 O O . ALA A 1 84 ? -1.059 12.133 -7.367 1 97.94 84 ALA A O 1
ATOM 611 N N . SER A 1 85 ? -3.117 12.477 -6.66 1 98.56 85 SER A N 1
ATOM 612 C CA . SER A 1 85 ? -2.953 13.922 -6.559 1 98.56 85 SER A CA 1
ATOM 613 C C . SER A 1 85 ? -2.68 14.344 -5.121 1 98.56 85 SER A C 1
ATOM 615 O O . SER A 1 85 ? -3.076 13.656 -4.18 1 98.56 85 SER A O 1
ATOM 617 N N . VAL A 1 86 ? -1.96 15.406 -5.02 1 98.69 86 VAL A N 1
ATOM 618 C CA . VAL A 1 86 ? -1.754 16.047 -3.723 1 98.69 86 VAL A CA 1
ATOM 619 C C . VAL A 1 86 ? -2.238 17.5 -3.777 1 98.69 86 VAL A C 1
ATOM 621 O O . VAL A 1 86 ? -1.822 18.266 -4.648 1 98.69 86 VAL A O 1
ATOM 624 N N . VAL A 1 87 ? -3.113 17.844 -2.865 1 98.19 87 VAL A N 1
ATOM 625 C CA . VAL A 1 87 ? -3.734 19.156 -2.838 1 98.19 87 VAL A CA 1
ATOM 626 C C . VAL A 1 87 ? -3.504 19.812 -1.478 1 98.19 87 VAL A C 1
ATOM 628 O O . VAL A 1 87 ? -3.664 19.172 -0.438 1 98.19 87 VAL A O 1
ATOM 631 N N . ALA A 1 88 ? -3.135 21.094 -1.488 1 98.06 88 ALA A N 1
ATOM 632 C CA . ALA A 1 88 ? -2.949 21.828 -0.239 1 98.06 88 ALA A CA 1
ATOM 633 C C . ALA A 1 88 ? -4.281 22.031 0.48 1 98.06 88 ALA A C 1
ATOM 635 O O . ALA A 1 88 ? -5.262 22.469 -0.127 1 98.06 88 ALA A O 1
ATOM 636 N N . ILE A 1 89 ? -4.273 21.656 1.732 1 94.94 89 ILE A N 1
ATOM 637 C CA . ILE A 1 89 ? -5.43 21.922 2.574 1 94.94 89 ILE A CA 1
ATOM 638 C C . ILE A 1 89 ? -5.305 23.328 3.178 1 94.94 89 ILE A C 1
ATOM 640 O O . ILE A 1 89 ? -6.285 24.078 3.24 1 94.94 89 ILE A O 1
ATOM 644 N N . THR A 1 90 ? -4.184 23.625 3.695 1 95.06 90 THR A N 1
ATOM 645 C CA . THR A 1 90 ? -3.814 24.938 4.23 1 95.06 90 THR A CA 1
ATOM 646 C C . THR A 1 90 ? -2.775 25.609 3.338 1 95.06 90 THR A C 1
ATOM 648 O O . THR A 1 90 ? -2.367 25.047 2.318 1 95.06 90 THR A O 1
ATOM 651 N N . ARG A 1 91 ? -2.441 26.812 3.828 1 97.12 91 ARG A N 1
ATOM 652 C CA . ARG A 1 91 ? -1.179 27.281 3.264 1 97.12 91 ARG A CA 1
ATOM 653 C C . ARG A 1 91 ? -0.065 26.266 3.512 1 97.12 91 ARG A C 1
ATOM 655 O O . ARG A 1 91 ? 0.089 25.766 4.629 1 97.12 91 ARG A O 1
ATOM 662 N N . LEU A 1 92 ? 0.579 25.938 2.385 1 98.19 92 LEU A N 1
ATOM 663 C CA . LEU A 1 92 ? 1.55 24.844 2.447 1 98.19 92 LEU A CA 1
ATOM 664 C C . LEU A 1 92 ? 2.881 25.266 1.84 1 98.19 92 LEU A C 1
ATOM 666 O O . LEU A 1 92 ? 2.914 25.859 0.758 1 98.19 92 LEU A O 1
ATOM 670 N N . VAL A 1 93 ? 3.932 25.094 2.623 1 98.75 93 VAL A N 1
ATOM 671 C CA . VAL A 1 93 ? 5.281 25.344 2.135 1 98.75 93 VAL A CA 1
ATOM 672 C C . VAL A 1 93 ? 6.016 24.031 1.923 1 98.75 93 VAL A C 1
ATOM 674 O O . VAL A 1 93 ? 6.016 23.156 2.803 1 98.75 93 VAL A O 1
ATOM 677 N N . ALA A 1 94 ? 6.613 23.891 0.75 1 98.75 94 ALA A N 1
ATOM 678 C CA . ALA A 1 94 ? 7.344 22.656 0.447 1 98.75 94 ALA A CA 1
ATOM 679 C C . ALA A 1 94 ? 8.688 22.953 -0.206 1 98.75 94 ALA A C 1
ATOM 681 O O . ALA A 1 94 ? 8.859 24.016 -0.814 1 98.75 94 ALA A O 1
ATOM 682 N N . ARG A 1 95 ? 9.609 22.125 0.045 1 98.69 95 ARG A N 1
ATOM 683 C CA . ARG A 1 95 ? 10.828 22.094 -0.754 1 98.69 95 ARG A CA 1
ATOM 684 C C . ARG A 1 95 ? 10.648 21.203 -1.978 1 98.69 95 ARG A C 1
ATOM 686 O O . ARG A 1 95 ? 10.328 20.016 -1.849 1 98.69 95 ARG A O 1
ATOM 693 N N . VAL A 1 96 ? 10.828 21.75 -3.156 1 98.75 96 VAL A N 1
ATOM 694 C CA . VAL A 1 96 ? 10.68 21.016 -4.406 1 98.75 96 VAL A CA 1
ATOM 695 C C . VAL A 1 96 ? 12.055 20.562 -4.906 1 98.75 96 VAL A C 1
ATOM 697 O O . VAL A 1 96 ? 12.945 21.391 -5.129 1 98.75 96 VAL A O 1
ATOM 700 N N . VAL A 1 97 ? 12.203 19.281 -5.023 1 98.81 97 VAL A N 1
ATOM 701 C CA . VAL A 1 97 ? 13.477 18.688 -5.418 1 98.81 97 VAL A CA 1
ATOM 702 C C . VAL A 1 97 ? 13.305 17.891 -6.707 1 98.81 97 VAL A C 1
ATOM 704 O O . VAL A 1 97 ? 12.422 17.047 -6.805 1 98.81 97 VAL A O 1
ATOM 707 N N . THR A 1 98 ? 14.141 18.141 -7.719 1 98.56 98 THR A N 1
ATOM 708 C CA . THR A 1 98 ? 14.062 17.391 -8.969 1 98.56 98 THR A CA 1
ATOM 709 C C . THR A 1 98 ? 14.398 15.922 -8.727 1 98.56 98 THR A C 1
ATOM 711 O O . THR A 1 98 ? 15.117 15.586 -7.781 1 98.56 98 THR A O 1
ATOM 714 N N . ARG A 1 99 ? 13.891 15.102 -9.602 1 98.25 99 ARG A N 1
ATOM 715 C CA . ARG A 1 99 ? 14.203 13.68 -9.516 1 98.25 99 ARG A CA 1
ATOM 716 C C . ARG A 1 99 ? 15.711 13.453 -9.516 1 98.25 99 ARG A C 1
ATOM 718 O O . ARG A 1 99 ? 16.234 12.664 -8.719 1 98.25 99 ARG A O 1
ATOM 725 N N . GLN A 1 100 ? 16.422 14.133 -10.391 1 98.12 100 GLN A N 1
ATOM 726 C CA . GLN A 1 100 ? 17.875 13.945 -10.523 1 98.12 100 GLN A CA 1
ATOM 727 C C . GLN A 1 100 ? 18.594 14.281 -9.219 1 98.12 100 GLN A C 1
ATOM 729 O O . GLN A 1 100 ? 19.406 13.5 -8.734 1 98.12 100 GLN A O 1
ATOM 734 N N . ALA A 1 101 ? 18.25 15.398 -8.625 1 98.69 101 ALA A N 1
ATOM 735 C CA . ALA A 1 101 ? 18.875 15.82 -7.371 1 98.69 101 ALA A CA 1
ATOM 736 C C . ALA A 1 101 ? 18.516 14.867 -6.23 1 98.69 101 ALA A C 1
ATOM 738 O O . ALA A 1 101 ? 19.359 14.562 -5.379 1 98.69 101 ALA A O 1
ATOM 739 N N . PHE A 1 102 ? 17.297 14.445 -6.191 1 98.56 102 PHE A N 1
ATOM 740 C CA . PHE A 1 102 ? 16.812 13.547 -5.148 1 98.56 102 PHE A CA 1
ATOM 741 C C . PHE A 1 102 ? 17.516 12.203 -5.215 1 98.56 102 PHE A C 1
ATOM 743 O O . PHE A 1 102 ? 18 11.695 -4.195 1 98.56 102 PHE A O 1
ATOM 750 N N . LEU A 1 103 ? 17.641 11.641 -6.426 1 97.5 103 LEU A N 1
ATOM 751 C CA . LEU A 1 103 ? 18.297 10.352 -6.59 1 97.5 103 LEU A CA 1
ATOM 752 C C . LEU A 1 103 ? 19.781 10.453 -6.254 1 97.5 103 LEU A C 1
ATOM 754 O O . LEU A 1 103 ? 20.359 9.516 -5.699 1 97.5 103 LEU A O 1
ATOM 758 N N . ALA A 1 104 ? 20.406 11.539 -6.605 1 98.12 104 ALA A N 1
ATOM 759 C CA . ALA A 1 104 ? 21.812 11.75 -6.246 1 98.12 104 ALA A CA 1
ATOM 760 C C . ALA A 1 104 ? 21.984 11.797 -4.73 1 98.12 104 ALA A C 1
ATOM 762 O O . ALA A 1 104 ? 22.922 11.203 -4.191 1 98.12 104 ALA A O 1
ATOM 763 N N . TYR A 1 105 ? 21.094 12.5 -4.074 1 98.38 105 TYR A N 1
ATOM 764 C CA . TYR A 1 105 ? 21.078 12.578 -2.617 1 98.38 105 TYR A CA 1
ATOM 765 C C . TYR A 1 105 ? 21 11.188 -2 1 98.38 105 TYR A C 1
ATOM 767 O O . TYR A 1 105 ? 21.766 10.859 -1.079 1 98.38 105 TYR A O 1
ATOM 775 N N . LEU A 1 106 ? 20.109 10.32 -2.525 1 97.06 106 LEU A N 1
ATOM 776 C CA . LEU A 1 106 ? 19.938 8.977 -1.991 1 97.06 106 LEU A CA 1
ATOM 777 C C . LEU A 1 106 ? 21.156 8.117 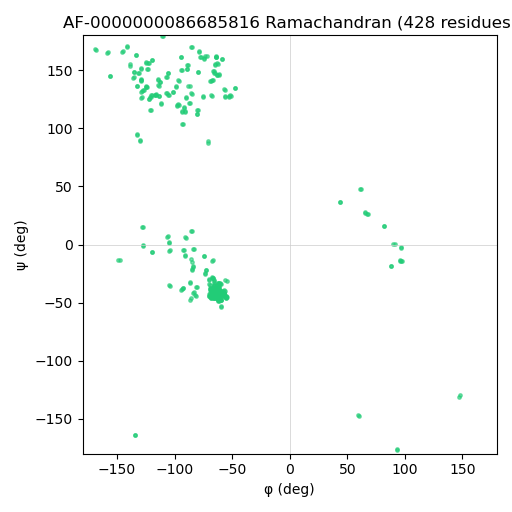-2.271 1 97.06 106 LEU A C 1
ATOM 779 O O . LEU A 1 106 ? 21.562 7.305 -1.433 1 97.06 106 LEU A O 1
ATOM 783 N N . ARG A 1 107 ? 21.719 8.281 -3.453 1 95.5 107 ARG A N 1
ATOM 784 C CA . ARG A 1 107 ? 22.906 7.527 -3.822 1 95.5 107 ARG A CA 1
ATOM 785 C C . ARG A 1 107 ? 24.078 7.859 -2.898 1 95.5 107 ARG A C 1
ATOM 787 O O . ARG A 1 107 ? 24.828 6.969 -2.488 1 95.5 107 ARG A O 1
ATOM 794 N N . ASP A 1 108 ? 24.188 9.086 -2.566 1 96.62 108 ASP A N 1
ATOM 795 C CA . ASP A 1 108 ? 25.328 9.578 -1.808 1 96.62 108 ASP A CA 1
ATOM 796 C C . ASP A 1 108 ? 25.125 9.352 -0.311 1 96.62 108 ASP A C 1
ATOM 798 O O . ASP A 1 108 ? 26.094 9.414 0.464 1 96.62 108 ASP A O 1
ATOM 802 N N . ARG A 1 109 ? 23.938 9.148 0.071 1 96.75 109 ARG A N 1
ATOM 803 C CA . ARG A 1 109 ? 23.625 9.047 1.493 1 96.75 109 ARG A CA 1
ATOM 804 C C . ARG A 1 109 ? 22.797 7.805 1.78 1 96.75 109 ARG A C 1
ATOM 806 O O . ARG A 1 109 ? 21.562 7.883 1.885 1 96.75 109 ARG A O 1
ATOM 813 N N . PRO A 1 110 ? 23.484 6.695 2.057 1 93.69 110 PRO A N 1
ATOM 814 C CA . PRO A 1 110 ? 22.797 5.414 2.219 1 93.69 110 PRO A CA 1
ATOM 815 C C . PRO A 1 110 ? 21.812 5.41 3.393 1 93.69 110 PRO A C 1
ATOM 817 O O . PRO A 1 110 ? 20.766 4.762 3.326 1 93.69 110 PRO A O 1
ATOM 820 N N . ASP A 1 111 ? 22.141 6.125 4.395 1 94.75 111 ASP A N 1
ATOM 821 C CA . ASP A 1 111 ? 21.234 6.184 5.539 1 94.75 111 ASP A CA 1
ATOM 822 C C . ASP A 1 111 ? 19.953 6.93 5.18 1 94.75 111 ASP A C 1
ATOM 824 O O . ASP A 1 111 ? 18.859 6.551 5.621 1 94.75 111 ASP A O 1
ATOM 828 N N . ALA A 1 112 ? 20.062 7.961 4.41 1 97 112 ALA A N 1
ATOM 829 C CA . ALA A 1 112 ? 18.891 8.68 3.93 1 97 112 ALA A CA 1
ATOM 830 C C . ALA A 1 112 ? 18.047 7.801 3.008 1 97 112 ALA A C 1
ATOM 832 O O . ALA A 1 112 ? 16.812 7.82 3.07 1 97 112 ALA A O 1
ATOM 833 N N . ALA A 1 113 ? 18.75 7.008 2.195 1 96.19 113 ALA A N 1
ATOM 834 C CA . ALA A 1 113 ? 18.047 6.086 1.3 1 96.19 113 ALA A CA 1
ATOM 835 C C . ALA A 1 113 ? 17.234 5.066 2.088 1 96.19 113 ALA A C 1
ATOM 837 O O . ALA A 1 113 ? 16.078 4.777 1.743 1 96.19 113 ALA A O 1
ATOM 838 N N . ARG A 1 114 ? 17.812 4.621 3.127 1 94 114 ARG A N 1
ATOM 839 C CA . ARG A 1 114 ? 17.109 3.662 3.98 1 94 114 ARG A CA 1
ATOM 840 C C . ARG A 1 114 ? 15.906 4.309 4.66 1 94 114 ARG A C 1
ATOM 842 O O . ARG A 1 114 ? 14.867 3.67 4.824 1 94 114 ARG A O 1
ATOM 849 N N . ALA A 1 115 ? 16.047 5.523 5.039 1 96.44 115 ALA A N 1
ATOM 850 C CA . ALA A 1 115 ? 14.938 6.242 5.68 1 96.44 115 ALA A CA 1
ATOM 851 C C . ALA A 1 115 ? 13.773 6.434 4.711 1 96.44 115 ALA A C 1
ATOM 853 O O . ALA A 1 115 ? 12.609 6.285 5.09 1 96.44 115 ALA A O 1
ATOM 854 N N . VAL A 1 116 ? 14.07 6.734 3.482 1 97.38 116 VAL A N 1
ATOM 855 C CA . VAL A 1 116 ? 13.039 6.902 2.465 1 97.38 116 VAL A CA 1
ATOM 856 C C . VAL A 1 116 ? 12.344 5.566 2.201 1 97.38 116 VAL A C 1
ATOM 858 O O . VAL A 1 116 ? 11.117 5.504 2.096 1 97.38 116 VAL A O 1
ATOM 861 N N . GLU A 1 117 ? 13.125 4.543 2.111 1 95.88 117 GLU A N 1
ATOM 862 C CA . GLU A 1 117 ? 12.57 3.207 1.933 1 95.88 117 GLU A CA 1
ATOM 863 C C . GLU A 1 117 ? 11.625 2.844 3.078 1 95.88 117 GLU A C 1
ATOM 865 O O . GLU A 1 117 ? 10.539 2.305 2.848 1 95.88 117 GLU A O 1
ATOM 870 N N . ALA A 1 118 ? 12.055 3.148 4.258 1 95.94 118 ALA A N 1
ATOM 871 C CA . ALA A 1 118 ? 11.234 2.871 5.438 1 95.94 118 ALA A CA 1
ATOM 872 C C . ALA A 1 118 ? 9.93 3.66 5.395 1 95.94 118 ALA A C 1
ATOM 874 O O . ALA A 1 118 ? 8.875 3.156 5.797 1 95.94 118 ALA A O 1
ATOM 875 N N . ALA A 1 119 ? 10 4.84 4.926 1 96.38 119 ALA A N 1
ATOM 876 C CA . ALA A 1 119 ? 8.797 5.664 4.82 1 96.38 119 ALA A CA 1
ATOM 877 C C . ALA A 1 119 ? 7.82 5.086 3.801 1 96.38 119 ALA A C 1
ATOM 879 O O . ALA A 1 119 ? 6.609 5.07 4.031 1 96.38 119 ALA A O 1
ATOM 880 N N . VAL A 1 120 ? 8.336 4.633 2.684 1 97.31 120 VAL A N 1
ATOM 881 C CA . VAL A 1 120 ? 7.508 4.004 1.662 1 97.31 120 VAL A CA 1
ATOM 882 C C . VAL A 1 120 ? 6.879 2.73 2.221 1 97.31 120 VAL A C 1
ATOM 884 O O . VAL A 1 120 ? 5.684 2.486 2.029 1 97.31 120 VAL A O 1
ATOM 887 N N . LEU A 1 121 ? 7.672 1.961 2.873 1 97.5 121 LEU A N 1
ATOM 888 C CA . LEU A 1 121 ? 7.188 0.721 3.465 1 97.5 121 LEU A CA 1
ATOM 889 C C . LEU A 1 121 ? 6.094 1.001 4.492 1 97.5 121 LEU A C 1
ATOM 891 O O . LEU A 1 121 ? 5.109 0.267 4.574 1 97.5 121 LEU A O 1
ATOM 895 N N . ASP A 1 122 ? 6.262 2.041 5.273 1 95.88 122 ASP A N 1
ATOM 896 C CA . ASP A 1 122 ? 5.254 2.43 6.254 1 95.88 122 ASP A CA 1
ATOM 897 C C . ASP A 1 122 ? 3.928 2.764 5.574 1 95.88 122 ASP A C 1
ATOM 899 O O . ASP A 1 122 ? 2.861 2.391 6.066 1 95.88 122 ASP A O 1
ATOM 903 N N . LYS A 1 123 ? 4.031 3.477 4.477 1 96.44 123 LYS A N 1
ATOM 904 C CA . LYS A 1 123 ? 2.824 3.766 3.707 1 96.44 123 LYS A CA 1
ATOM 905 C C . LYS A 1 123 ? 2.143 2.48 3.25 1 96.44 123 LYS A C 1
ATOM 907 O O . LYS A 1 123 ? 0.915 2.371 3.299 1 96.44 123 LYS A O 1
ATOM 912 N N . LEU A 1 124 ? 2.873 1.524 2.826 1 97.06 124 LEU A N 1
ATOM 913 C CA . LEU A 1 124 ? 2.318 0.255 2.371 1 97.06 124 LEU A CA 1
ATOM 914 C C . LEU A 1 124 ? 1.691 -0.513 3.529 1 97.06 124 LEU A C 1
ATOM 916 O O . LEU A 1 124 ? 0.602 -1.074 3.393 1 97.06 124 LEU A O 1
ATOM 920 N N . ARG A 1 125 ? 2.377 -0.574 4.664 1 96.19 125 ARG A N 1
ATOM 921 C CA . ARG A 1 125 ? 1.801 -1.223 5.836 1 96.19 125 ARG A CA 1
ATOM 922 C C . ARG A 1 125 ? 0.469 -0.584 6.219 1 96.19 125 ARG A C 1
ATOM 924 O O . ARG A 1 125 ? -0.488 -1.285 6.551 1 96.19 125 ARG A O 1
ATOM 931 N N . ARG A 1 126 ? 0.438 0.68 6.168 1 93 126 ARG A N 1
ATOM 932 C CA . ARG A 1 126 ? -0.793 1.385 6.508 1 93 126 ARG A CA 1
ATOM 933 C C . ARG A 1 126 ? -1.896 1.079 5.5 1 93 126 ARG A C 1
ATOM 935 O O . ARG A 1 126 ? -3.062 0.942 5.871 1 93 126 ARG A O 1
ATOM 942 N N . ALA A 1 127 ? -1.524 1.065 4.234 1 94 127 ALA A N 1
ATOM 943 C CA . ALA A 1 127 ? -2.502 0.713 3.207 1 94 127 ALA A CA 1
ATOM 944 C C . ALA A 1 127 ? -3.055 -0.69 3.436 1 94 127 ALA A C 1
ATOM 946 O O . ALA A 1 127 ? -4.254 -0.925 3.273 1 94 127 ALA A O 1
ATOM 947 N N . THR A 1 128 ? -2.207 -1.619 3.787 1 94.19 128 THR A N 1
ATOM 948 C CA . THR A 1 128 ? -2.611 -2.99 4.078 1 94.19 128 THR A CA 1
ATOM 949 C C . THR A 1 128 ? -3.559 -3.033 5.273 1 94.19 128 THR A C 1
ATOM 951 O O . THR A 1 128 ? -4.621 -3.652 5.207 1 94.19 128 THR A O 1
ATOM 954 N N . ARG A 1 129 ? -3.18 -2.354 6.305 1 91.06 129 ARG A N 1
ATOM 955 C CA . ARG A 1 129 ? -4.02 -2.297 7.5 1 91.06 129 ARG A CA 1
ATOM 956 C C . ARG A 1 129 ? -5.371 -1.666 7.188 1 91.06 129 ARG A C 1
ATOM 958 O O . ARG A 1 129 ? -6.402 -2.125 7.68 1 91.06 129 ARG A O 1
ATOM 965 N N . HIS A 1 130 ? -5.328 -0.612 6.449 1 89.69 130 HIS A N 1
ATOM 966 C CA . HIS A 1 130 ? -6.566 0.053 6.055 1 89.69 130 HIS A CA 1
ATOM 967 C C . HIS A 1 130 ? -7.516 -0.917 5.363 1 89.69 130 HIS A C 1
ATOM 969 O O . HIS A 1 130 ? -8.711 -0.948 5.668 1 89.69 130 HIS A O 1
ATOM 975 N N . ARG A 1 131 ? -7.008 -1.656 4.48 1 90.06 131 ARG A N 1
ATOM 976 C CA . ARG A 1 131 ? -7.824 -2.619 3.746 1 90.06 131 ARG A CA 1
ATOM 977 C C . ARG A 1 131 ? -8.477 -3.617 4.691 1 90.06 131 ARG A C 1
ATOM 979 O O . ARG A 1 131 ? -9.656 -3.939 4.539 1 90.06 131 ARG A O 1
ATOM 986 N N . LEU A 1 132 ? -7.789 -4.07 5.633 1 90.12 132 LEU A N 1
ATOM 987 C CA . LEU A 1 132 ? -8.312 -5.035 6.59 1 90.12 132 LEU A CA 1
ATOM 988 C C . LEU A 1 132 ? -9.375 -4.398 7.484 1 90.12 132 LEU A C 1
ATOM 990 O O . LEU A 1 132 ? -10.391 -5.023 7.797 1 90.12 132 LEU A O 1
ATOM 994 N N . LEU A 1 133 ? -9.164 -3.205 7.855 1 87.31 133 LEU A N 1
ATOM 995 C CA . LEU A 1 133 ? -10.109 -2.484 8.703 1 87.31 133 LEU A CA 1
ATOM 996 C C . LEU A 1 133 ? -11.414 -2.213 7.961 1 87.31 133 LEU A C 1
ATOM 998 O O . LEU A 1 133 ? -12.5 -2.387 8.523 1 87.31 133 LEU A O 1
ATOM 1002 N N . MET A 1 134 ? -11.336 -1.842 6.703 1 85.81 134 MET A N 1
ATOM 1003 C CA . MET A 1 134 ? -12.5 -1.476 5.902 1 85.81 134 MET A CA 1
ATOM 1004 C C . MET A 1 134 ? -13.391 -2.688 5.652 1 85.81 134 MET A C 1
ATOM 1006 O O . MET A 1 134 ? -14.586 -2.541 5.375 1 85.81 134 MET A O 1
ATOM 1010 N N . THR A 1 135 ? -12.922 -3.844 5.613 1 81.44 135 THR A N 1
ATOM 1011 C CA . THR A 1 135 ? -13.688 -5.051 5.332 1 81.44 135 THR A CA 1
ATOM 1012 C C . THR A 1 135 ? -14.336 -5.59 6.602 1 81.44 135 THR A C 1
ATOM 1014 O O . THR A 1 135 ? -15.398 -6.211 6.547 1 81.44 135 THR A O 1
ATOM 1017 N N . GLY A 1 136 ? -13.906 -5.133 7.762 1 80.94 136 GLY A N 1
ATOM 1018 C CA . GLY A 1 136 ? -14.438 -5.906 8.875 1 80.94 136 GLY A CA 1
ATOM 1019 C C . GLY A 1 136 ? -14.664 -5.074 10.125 1 80.94 136 GLY A C 1
ATOM 1020 O O . GLY A 1 136 ? -15.406 -5.484 11.023 1 80.94 136 GLY A O 1
ATOM 1021 N N . ALA A 1 137 ? -14.203 -4.027 10.164 1 89.69 137 ALA A N 1
ATOM 1022 C CA . ALA A 1 137 ? -14.258 -3.27 11.414 1 89.69 137 ALA A CA 1
ATOM 1023 C C . ALA A 1 137 ? -15.438 -2.307 11.422 1 89.69 137 ALA A C 1
ATOM 1025 O O . ALA A 1 137 ? -15.758 -1.696 10.398 1 89.69 137 ALA A O 1
ATOM 1026 N N . PRO A 1 138 ? -16.094 -2.184 12.609 1 92.88 138 PRO A N 1
ATOM 1027 C CA . PRO A 1 138 ? -17.141 -1.167 12.734 1 92.88 138 PRO A CA 1
ATOM 1028 C C . PRO A 1 138 ? -16.609 0.251 12.539 1 92.88 138 PRO A C 1
ATOM 1030 O O . PRO A 1 138 ? -15.422 0.513 12.781 1 92.88 138 PRO A O 1
ATOM 1033 N N . VAL A 1 139 ? -17.469 1.127 12.141 1 93.81 139 VAL A N 1
ATOM 1034 C CA . VAL A 1 139 ? -17.109 2.504 11.812 1 93.81 139 VAL A CA 1
ATOM 1035 C C . VAL A 1 139 ? -16.406 3.152 13.008 1 93.81 139 VAL A C 1
ATOM 1037 O O . VAL A 1 139 ? -15.43 3.885 12.836 1 93.81 139 VAL A O 1
ATOM 1040 N N . GLY A 1 140 ? -16.922 2.848 14.195 1 93.75 140 GLY A N 1
ATOM 1041 C CA . GLY A 1 140 ? -16.312 3.422 15.383 1 93.75 140 GLY A CA 1
ATOM 1042 C C . GLY A 1 140 ? -14.852 3.027 15.555 1 93.75 140 GLY A C 1
ATOM 1043 O O . GLY A 1 140 ? -14.023 3.854 15.938 1 93.75 140 GLY A O 1
ATOM 1044 N N . VAL A 1 141 ? -14.594 1.801 15.258 1 92.56 141 VAL A N 1
ATOM 1045 C CA . VAL A 1 141 ? -13.227 1.291 15.367 1 92.56 141 VAL A CA 1
ATOM 1046 C C . VAL A 1 141 ? -12.359 1.912 14.273 1 92.56 141 VAL A C 1
ATOM 1048 O O . VAL A 1 141 ? -11.234 2.338 14.539 1 92.56 141 VAL A O 1
ATOM 1051 N N . ARG A 1 142 ? -12.898 1.95 13.055 1 93.75 142 ARG A N 1
ATOM 1052 C CA . ARG A 1 142 ? -12.172 2.566 11.945 1 93.75 142 ARG A CA 1
ATOM 1053 C C . ARG A 1 142 ? -11.852 4.027 12.25 1 93.75 142 ARG A C 1
ATOM 1055 O O . ARG A 1 142 ? -10.734 4.484 12.016 1 93.75 142 ARG A O 1
ATOM 1062 N N . LEU A 1 143 ? -12.758 4.715 12.844 1 94.5 143 LEU A N 1
ATOM 1063 C CA . LEU A 1 143 ? -12.562 6.109 13.227 1 94.5 143 LEU A CA 1
ATOM 1064 C C . LEU A 1 143 ? -11.484 6.23 14.305 1 94.5 143 LEU A C 1
ATOM 1066 O O . LEU A 1 143 ? -10.602 7.078 14.203 1 94.5 143 LEU A O 1
ATOM 1070 N N . ALA A 1 144 ? -11.562 5.398 15.266 1 93.44 144 ALA A N 1
ATOM 1071 C CA . ALA A 1 144 ? -10.594 5.434 16.359 1 93.44 144 ALA A CA 1
ATOM 1072 C C . ALA A 1 144 ? -9.18 5.211 15.836 1 93.44 144 ALA A C 1
ATOM 1074 O O . ALA A 1 144 ? -8.234 5.875 16.281 1 93.44 144 ALA A O 1
ATOM 1075 N N . LEU A 1 145 ? -9.07 4.316 14.945 1 91.06 145 LEU A N 1
ATOM 1076 C CA . LEU A 1 145 ? -7.758 4 14.398 1 91.06 145 LEU A CA 1
ATOM 1077 C C . LEU A 1 145 ? -7.195 5.184 13.617 1 91.06 145 LEU A C 1
ATOM 1079 O O . LEU A 1 145 ? -6.023 5.535 13.773 1 91.06 145 LEU A O 1
ATOM 1083 N N . VAL A 1 146 ? -8.016 5.785 12.766 1 92.06 146 VAL A N 1
ATOM 1084 C CA . VAL A 1 146 ? -7.559 6.922 11.977 1 92.06 146 VAL A CA 1
ATOM 1085 C C . VAL A 1 146 ? -7.199 8.086 12.891 1 92.06 146 VAL A C 1
ATOM 1087 O O . VAL A 1 146 ? -6.164 8.734 12.711 1 92.06 146 VAL A O 1
ATOM 1090 N N . LEU A 1 147 ? -8.016 8.312 13.914 1 92.5 147 LEU A N 1
ATOM 1091 C CA . LEU A 1 147 ? -7.746 9.398 14.844 1 92.5 147 LEU A CA 1
ATOM 1092 C C . LEU A 1 147 ? -6.469 9.133 15.641 1 92.5 147 LEU A C 1
ATOM 1094 O O . LEU A 1 147 ? -5.695 10.062 15.906 1 92.5 147 LEU A O 1
ATOM 1098 N N . THR A 1 148 ? -6.281 7.883 16.047 1 90.94 148 THR A N 1
ATOM 1099 C CA . THR A 1 148 ? -5.055 7.523 16.75 1 90.94 148 THR A CA 1
ATOM 1100 C C . THR A 1 148 ? -3.83 7.836 15.898 1 90.94 148 THR A C 1
ATOM 1102 O O . THR A 1 148 ? -2.857 8.414 16.391 1 90.94 148 THR A O 1
ATOM 1105 N N . TYR A 1 149 ? -3.9 7.523 14.711 1 88.31 149 TYR A N 1
ATOM 1106 C CA . TYR A 1 149 ? -2.803 7.801 13.789 1 88.31 149 TYR A CA 1
ATOM 1107 C C . TYR A 1 149 ? -2.553 9.305 13.68 1 88.31 149 TYR A C 1
ATOM 1109 O O . TYR A 1 149 ? -1.407 9.75 13.758 1 88.31 149 TYR A O 1
ATOM 1117 N N . LEU A 1 150 ? -3.596 10.062 13.477 1 89.12 150 LEU A N 1
ATOM 1118 C CA . LEU A 1 150 ? -3.465 11.508 13.305 1 89.12 150 LEU A CA 1
ATOM 1119 C C . LEU A 1 150 ? -2.875 12.148 14.547 1 89.12 150 LEU A C 1
ATOM 1121 O O . LEU A 1 150 ? -2.018 13.031 14.453 1 89.12 150 LEU A O 1
ATOM 1125 N N . VAL A 1 151 ? -3.268 11.641 15.648 1 89.5 151 VAL A N 1
ATOM 1126 C CA . VAL A 1 151 ? -2.787 12.18 16.922 1 89.5 151 VAL A CA 1
ATOM 1127 C C . VAL A 1 151 ? -1.309 11.844 17.094 1 89.5 151 VAL A C 1
ATOM 1129 O O . VAL A 1 151 ? -0.515 12.703 17.5 1 89.5 151 VAL A O 1
ATOM 1132 N N . GLU A 1 152 ? -0.949 10.68 16.797 1 87.69 152 GLU A N 1
ATOM 1133 C CA . GLU A 1 152 ? 0.425 10.227 17 1 87.69 152 GLU A CA 1
ATOM 1134 C C . GLU A 1 152 ? 1.376 10.906 16.016 1 87.69 152 GLU A C 1
ATOM 1136 O O . GLU A 1 152 ? 2.533 11.172 16.344 1 87.69 152 GLU A O 1
ATOM 1141 N N . THR A 1 153 ? 0.874 11.227 14.906 1 87.19 153 THR A N 1
ATOM 1142 C CA . THR A 1 153 ? 1.741 11.742 13.844 1 87.19 153 THR A CA 1
ATOM 1143 C C . THR A 1 153 ? 1.772 13.266 13.867 1 87.19 153 THR A C 1
ATOM 1145 O O . THR A 1 153 ? 2.832 13.867 13.688 1 87.19 153 THR A O 1
ATOM 1148 N N . TYR A 1 154 ? 0.597 13.867 14.141 1 87.56 154 TYR A N 1
ATOM 1149 C CA . TYR A 1 154 ? 0.5 15.312 13.953 1 87.56 154 TYR A CA 1
ATOM 1150 C C . TYR A 1 154 ? -0.031 15.984 15.211 1 87.56 154 TYR A C 1
ATOM 1152 O O . TYR A 1 154 ? -0.223 17.203 15.234 1 87.56 154 TYR A O 1
ATOM 1160 N N . GLY A 1 155 ? -0.31 15.234 16.188 1 88.31 155 GLY A N 1
ATOM 1161 C CA . GLY A 1 155 ? -0.917 15.781 17.391 1 88.31 155 GLY A CA 1
ATOM 1162 C C . GLY A 1 155 ? -0.005 16.734 18.141 1 88.31 155 GLY A C 1
ATOM 1163 O O . GLY A 1 155 ? 1.218 16.578 18.125 1 88.31 155 GLY A O 1
ATOM 1164 N N . ARG A 1 156 ? -0.688 17.719 18.766 1 87.81 156 ARG A N 1
ATOM 1165 C CA . ARG A 1 156 ? 0.004 18.641 19.656 1 87.81 156 ARG A CA 1
ATOM 1166 C C . ARG A 1 156 ? -0.646 18.656 21.031 1 87.81 156 ARG A C 1
ATOM 1168 O O . ARG A 1 156 ? -1.87 18.75 21.156 1 87.81 156 ARG A O 1
ATOM 1175 N N . ARG A 1 157 ? 0.208 18.641 21.984 1 89.12 157 ARG A N 1
ATOM 1176 C CA . ARG A 1 157 ? -0.324 18.641 23.344 1 89.12 157 ARG A CA 1
ATOM 1177 C C . ARG A 1 157 ? -0.979 19.969 23.688 1 89.12 157 ARG A C 1
ATOM 1179 O O . ARG A 1 157 ? -0.474 21.031 23.297 1 89.12 157 ARG A O 1
ATOM 1186 N N . CYS A 1 158 ? -2.123 19.875 24.422 1 85.88 158 CYS A N 1
ATOM 1187 C CA . CYS A 1 158 ? -2.83 21.031 24.969 1 85.88 158 CYS A CA 1
ATOM 1188 C C . CYS A 1 158 ? -3.453 20.688 26.312 1 85.88 158 CYS A C 1
ATOM 1190 O O . CYS A 1 158 ? -3.451 19.531 26.734 1 85.88 158 CYS A O 1
ATOM 1192 N N . PRO A 1 159 ? -3.859 21.672 27.047 1 85.88 159 PRO A N 1
ATOM 1193 C CA . PRO A 1 159 ? -4.391 21.438 28.391 1 85.88 159 PRO A CA 1
ATOM 1194 C C . PRO A 1 159 ? -5.543 20.438 28.406 1 85.88 159 PRO A C 1
ATOM 1196 O O . PRO A 1 159 ? -5.672 19.641 29.344 1 85.88 159 PRO A O 1
ATOM 1199 N N . GLU A 1 160 ? -6.297 20.375 27.391 1 87.56 160 GLU A N 1
ATOM 1200 C CA . GLU A 1 160 ? -7.488 19.531 27.344 1 87.56 160 GLU A CA 1
ATOM 1201 C C . GLU A 1 160 ? -7.164 18.141 26.797 1 87.56 160 GLU A C 1
ATOM 1203 O O . GLU A 1 160 ? -8.008 17.25 26.812 1 87.56 160 GLU A O 1
ATOM 1208 N N . GLY A 1 161 ? -5.906 17.938 26.25 1 90.94 161 GLY A N 1
ATOM 1209 C CA . GLY A 1 161 ? -5.512 16.688 25.641 1 90.94 161 GLY A CA 1
ATOM 1210 C C . GLY A 1 161 ? -4.539 16.859 24.5 1 90.94 161 GLY A C 1
ATOM 1211 O O . GLY A 1 161 ? -3.49 17.484 24.656 1 90.94 161 GLY A O 1
ATOM 1212 N N . THR A 1 162 ? -4.922 16.219 23.422 1 91.81 162 THR A N 1
ATOM 1213 C CA . THR A 1 162 ? -4.09 16.344 22.234 1 91.81 162 THR A CA 1
ATOM 1214 C C . THR A 1 162 ? -4.895 16.922 21.078 1 91.81 162 THR A C 1
ATOM 1216 O O . THR A 1 162 ? -5.934 16.375 20.688 1 91.81 162 THR A O 1
ATOM 1219 N N . TRP A 1 163 ? -4.316 17.969 20.547 1 88.56 163 TRP A N 1
ATOM 1220 C CA . TRP A 1 163 ? -4.957 18.688 19.453 1 88.56 163 TRP A CA 1
ATOM 1221 C C . TRP A 1 163 ? -4.527 18.109 18.094 1 88.56 163 TRP A C 1
ATOM 1223 O O . TRP A 1 163 ? -3.336 17.891 17.859 1 88.56 163 TRP A O 1
ATOM 1233 N N . ILE A 1 164 ? -5.57 17.734 17.281 1 86.19 164 ILE A N 1
ATOM 1234 C CA . ILE A 1 164 ? -5.289 17.406 15.883 1 86.19 164 ILE A CA 1
ATOM 1235 C C . ILE A 1 164 ? -5.48 18.641 15.008 1 86.19 164 ILE A C 1
ATOM 1237 O O . ILE A 1 164 ? -6.613 19.016 14.695 1 86.19 164 ILE A O 1
ATOM 1241 N N . ASP A 1 165 ? -4.477 19.234 14.609 1 81.06 165 ASP A N 1
ATOM 1242 C CA . ASP A 1 165 ? -4.523 20.516 13.914 1 81.06 165 ASP A CA 1
ATOM 1243 C C . ASP A 1 165 ? -4.754 20.312 12.414 1 81.06 165 ASP A C 1
ATOM 1245 O O . ASP A 1 165 ? -4.594 21.25 11.633 1 81.06 165 ASP A O 1
ATOM 1249 N N . VAL A 1 166 ? -5.086 19.188 12.031 1 85.19 166 VAL A N 1
ATOM 1250 C CA . VAL A 1 166 ? -5.398 18.938 10.633 1 85.19 166 VAL A CA 1
ATOM 1251 C C . VAL A 1 166 ? -6.82 19.391 10.328 1 85.19 166 VAL A C 1
ATOM 1253 O O . VAL A 1 166 ? -7.781 18.891 10.914 1 85.19 166 VAL A O 1
ATOM 1256 N N . PRO A 1 167 ? -6.953 20.422 9.531 1 86.25 167 PRO A N 1
ATOM 1257 C CA . PRO A 1 167 ? -8.305 20.875 9.188 1 86.25 167 PRO A CA 1
ATOM 1258 C C . PRO A 1 167 ? -9.031 19.906 8.25 1 86.25 167 PRO A C 1
ATOM 1260 O O . PRO A 1 167 ? -8.961 20.062 7.027 1 86.25 167 PRO A O 1
ATOM 1263 N N . LEU A 1 168 ? -9.688 18.938 8.789 1 84.62 168 LEU A N 1
ATOM 1264 C CA . LEU A 1 168 ? -10.453 17.969 8.008 1 84.62 168 LEU A CA 1
ATOM 1265 C C . LEU A 1 168 ? -11.945 18.25 8.109 1 84.62 168 LEU A C 1
ATOM 1267 O O . LEU A 1 168 ? -12.477 18.438 9.203 1 84.62 168 LEU A O 1
ATOM 1271 N N . SER A 1 169 ? -12.562 18.328 6.957 1 85.94 169 SER A N 1
ATOM 1272 C CA . SER A 1 169 ? -14.023 18.344 6.961 1 85.94 169 SER A CA 1
ATOM 1273 C C . SER A 1 169 ? -14.594 16.984 7.316 1 85.94 169 SER A C 1
ATOM 1275 O O . SER A 1 169 ? -13.875 15.977 7.305 1 85.94 169 SER A O 1
ATOM 1277 N N . GLN A 1 170 ? -15.852 16.969 7.707 1 87.12 170 GLN A N 1
ATOM 1278 C CA . GLN A 1 170 ? -16.5 15.688 8.023 1 87.12 170 GLN A CA 1
ATOM 1279 C C . GLN A 1 170 ? -16.547 14.781 6.801 1 87.12 170 GLN A C 1
ATOM 1281 O O . GLN A 1 170 ? -16.281 13.578 6.902 1 87.12 170 GLN A O 1
ATOM 1286 N N . PRO A 1 171 ? -16.828 15.344 5.602 1 90 171 PRO A N 1
ATOM 1287 C CA . PRO A 1 171 ? -16.781 14.477 4.422 1 90 171 PRO A CA 1
ATOM 1288 C C . PRO A 1 171 ? -15.391 13.891 4.18 1 90 171 PRO A C 1
ATOM 1290 O O . PRO A 1 171 ? -15.258 12.734 3.783 1 90 171 PRO A O 1
ATOM 1293 N N . GLU A 1 172 ? -14.398 14.617 4.434 1 89.88 172 GLU A N 1
ATOM 1294 C CA . GLU A 1 172 ? -13.031 14.133 4.262 1 89.88 172 GLU A CA 1
ATOM 1295 C C . GLU A 1 172 ? -12.703 13.047 5.285 1 89.88 172 GLU A C 1
ATOM 1297 O O . GLU A 1 172 ? -12.102 12.031 4.945 1 89.88 172 GLU A O 1
ATOM 1302 N N . LEU A 1 173 ? -13.062 13.312 6.484 1 91.94 173 LEU A N 1
ATOM 1303 C CA . LEU A 1 173 ? -12.844 12.297 7.512 1 91.94 173 LEU A CA 1
ATOM 1304 C C . LEU A 1 173 ? -13.625 11.031 7.203 1 91.94 173 LEU A C 1
ATOM 1306 O O . LEU A 1 173 ? -13.109 9.922 7.375 1 91.94 173 LEU A O 1
ATOM 1310 N N . ALA A 1 174 ? -14.875 11.18 6.766 1 92.75 174 ALA A N 1
ATOM 1311 C CA . ALA A 1 174 ? -15.688 10.039 6.352 1 92.75 174 ALA A CA 1
ATOM 1312 C C . ALA A 1 174 ? -15 9.25 5.242 1 92.75 174 ALA A C 1
ATOM 1314 O O . ALA A 1 174 ? -14.969 8.016 5.277 1 92.75 174 ALA A O 1
ATOM 1315 N N . SER A 1 175 ? -14.43 9.922 4.32 1 91 175 SER A N 1
ATOM 1316 C CA . SER A 1 175 ? -13.711 9.297 3.213 1 91 175 SER A CA 1
ATOM 1317 C C . SER A 1 175 ? -12.5 8.523 3.711 1 91 175 SER A C 1
ATOM 1319 O O . SER A 1 175 ? -12.25 7.398 3.268 1 91 175 SER A O 1
ATOM 1321 N N . LEU A 1 176 ? -11.812 9.008 4.656 1 91.19 176 LEU A N 1
ATOM 1322 C CA . LEU A 1 176 ? -10.617 8.375 5.195 1 91.19 176 LEU A CA 1
ATOM 1323 C C . LEU A 1 176 ? -10.961 7.055 5.875 1 91.19 176 LEU A C 1
ATOM 1325 O O . LEU A 1 176 ? -10.172 6.105 5.836 1 91.19 176 LEU A O 1
ATOM 1329 N N . ILE A 1 177 ? -12.172 7.039 6.418 1 91.56 177 ILE A N 1
ATOM 1330 C CA . ILE A 1 177 ? -12.5 5.832 7.172 1 91.56 177 ILE A CA 1
ATOM 1331 C C . ILE A 1 177 ? -13.477 4.977 6.371 1 91.56 177 ILE A C 1
ATOM 1333 O O . ILE A 1 177 ? -14.023 4 6.891 1 91.56 177 ILE A O 1
ATOM 1337 N N . GLY A 1 178 ? -13.727 5.387 5.121 1 88.81 178 GLY A N 1
ATOM 1338 C CA . GLY A 1 178 ? -14.602 4.602 4.262 1 88.81 178 GLY A CA 1
ATOM 1339 C C . GLY A 1 178 ? -16.016 4.469 4.805 1 88.81 178 GLY A C 1
ATOM 1340 O O . GLY A 1 178 ? -16.562 3.369 4.859 1 88.81 178 GLY A O 1
ATOM 1341 N N . ALA A 1 179 ? -16.547 5.52 5.199 1 91.5 179 ALA A N 1
ATOM 1342 C CA . ALA A 1 179 ? -17.891 5.516 5.781 1 91.5 179 ALA A CA 1
ATOM 1343 C C . ALA A 1 179 ? -18.75 6.629 5.188 1 91.5 179 ALA A C 1
ATOM 1345 O O . ALA A 1 179 ? -18.234 7.539 4.535 1 91.5 179 ALA A O 1
ATOM 1346 N N . SER A 1 180 ? -20.031 6.414 5.422 1 92.88 180 SER A N 1
ATOM 1347 C CA . SER A 1 180 ? -20.938 7.523 5.113 1 92.88 180 SER A CA 1
ATOM 1348 C C . SER A 1 180 ? -20.828 8.625 6.156 1 92.88 180 SER A C 1
ATOM 1350 O O . SER A 1 180 ? -20.391 8.383 7.281 1 92.88 180 SER A O 1
ATOM 1352 N N . GLU A 1 181 ? -21.266 9.836 5.77 1 93.75 181 GLU A N 1
ATOM 1353 C CA . GLU A 1 181 ? -21.203 10.961 6.695 1 93.75 181 GLU A CA 1
ATOM 1354 C C . GLU A 1 181 ? -22.109 10.734 7.902 1 93.75 181 GLU A C 1
ATOM 1356 O O . GLU A 1 181 ? -21.719 10.984 9.039 1 93.75 181 GLU A O 1
ATOM 1361 N N . PRO A 1 182 ? -23.281 10.172 7.707 1 95.62 182 PRO A N 1
ATOM 1362 C CA . PRO A 1 182 ? -24.125 9.906 8.883 1 95.62 182 PRO A CA 1
ATOM 1363 C C . PRO A 1 182 ? -23.516 8.891 9.836 1 95.62 182 PRO A C 1
ATOM 1365 O O . PRO A 1 182 ? -23.594 9.055 11.055 1 95.62 182 PRO A O 1
ATOM 1368 N N . SER A 1 183 ? -22.891 7.906 9.336 1 95.81 183 SER A N 1
ATOM 1369 C CA . SER A 1 183 ? -22.219 6.914 10.18 1 95.81 183 SER A CA 1
ATOM 1370 C C . SER A 1 183 ? -21.062 7.531 10.945 1 95.81 183 SER A C 1
ATOM 1372 O O . SER A 1 183 ? -20.844 7.223 12.117 1 95.81 183 SER A O 1
ATOM 1374 N N . LEU A 1 184 ? -20.328 8.359 10.305 1 95.38 184 LEU A N 1
ATOM 1375 C CA . LEU A 1 184 ? -19.234 9.07 10.969 1 95.38 184 LEU A CA 1
ATOM 1376 C C . LEU A 1 184 ? -19.766 9.945 12.094 1 95.38 184 LEU A C 1
ATOM 1378 O O . LEU A 1 184 ? -19.203 9.961 13.195 1 95.38 184 LEU A O 1
ATOM 1382 N N . HIS A 1 185 ? -20.812 10.648 11.773 1 94.56 185 HIS A N 1
ATOM 1383 C CA . HIS A 1 185 ? -21.391 11.539 12.773 1 94.56 185 HIS A CA 1
ATOM 1384 C C . HIS A 1 185 ? -21.797 10.773 14.023 1 94.56 185 HIS A C 1
ATOM 1386 O O . HIS A 1 185 ? -21.547 11.227 15.148 1 94.56 185 HIS A O 1
ATOM 1392 N N . ARG A 1 186 ? -22.391 9.641 13.805 1 96.38 186 ARG A N 1
ATOM 1393 C CA . ARG A 1 186 ? -22.812 8.805 14.93 1 96.38 186 ARG A CA 1
ATOM 1394 C C . ARG A 1 186 ? -21.594 8.352 15.742 1 96.38 186 ARG A C 1
ATOM 1396 O O . ARG A 1 186 ? -21.609 8.398 16.969 1 96.38 186 ARG A O 1
ATOM 1403 N N . ALA A 1 187 ? -20.609 7.941 15.062 1 96.12 187 ALA A N 1
ATOM 1404 C CA . ALA A 1 187 ? -19.391 7.477 15.727 1 96.12 187 ALA A CA 1
ATOM 1405 C C . ALA A 1 187 ? -18.719 8.602 16.5 1 96.12 187 ALA A C 1
ATOM 1407 O O . ALA A 1 187 ? -18.25 8.398 17.625 1 96.12 187 ALA A O 1
ATOM 1408 N N . LEU A 1 188 ? -18.656 9.773 15.938 1 94.56 188 LEU A N 1
ATOM 1409 C CA . LEU A 1 188 ? -18.078 10.938 16.609 1 94.56 188 LEU A CA 1
ATOM 1410 C C . LEU A 1 188 ? -18.891 11.312 17.844 1 94.56 188 LEU A C 1
ATOM 1412 O O . LEU A 1 188 ? -18.312 11.648 18.875 1 94.56 188 LEU A O 1
ATOM 1416 N N . THR A 1 189 ? -20.172 11.242 17.672 1 95.38 189 THR A N 1
ATOM 1417 C CA . THR A 1 189 ? -21.062 11.547 18.797 1 95.38 189 THR A CA 1
ATOM 1418 C C . THR A 1 189 ? -20.828 10.586 19.953 1 95.38 189 THR A C 1
ATOM 1420 O O . THR A 1 189 ? -20.75 11 21.109 1 95.38 189 THR A O 1
ATOM 1423 N N . GLU A 1 190 ? -20.688 9.383 19.609 1 95.88 190 GLU A N 1
ATOM 1424 C CA . GLU A 1 190 ? -20.422 8.375 20.641 1 95.88 190 GLU A CA 1
ATOM 1425 C C . GLU A 1 190 ? -19.125 8.648 21.359 1 95.88 190 GLU A C 1
ATOM 1427 O O . GLU A 1 190 ? -19.047 8.547 22.594 1 95.88 190 GLU A O 1
ATOM 1432 N N . LEU A 1 191 ? -18.141 8.984 20.656 1 94.88 191 LEU A N 1
ATOM 1433 C CA . LEU A 1 191 ? -16.844 9.281 21.25 1 94.88 191 LEU A CA 1
ATOM 1434 C C . LEU A 1 191 ? -16.922 10.531 22.125 1 94.88 191 LEU A C 1
ATOM 1436 O O . LEU A 1 191 ? -16.234 10.625 23.141 1 94.88 191 LEU A O 1
ATOM 1440 N N . ARG A 1 192 ? -17.719 11.461 21.734 1 94 192 ARG A N 1
ATOM 1441 C CA . ARG A 1 192 ? -17.906 12.688 22.5 1 94 192 ARG A CA 1
ATOM 1442 C C . ARG A 1 192 ? -18.625 12.414 23.812 1 94 192 ARG A C 1
ATOM 1444 O O . ARG A 1 192 ? -18.25 12.938 24.859 1 94 192 ARG A O 1
ATOM 1451 N N . VAL A 1 193 ? -19.641 11.641 23.734 1 94.81 193 VAL A N 1
ATOM 1452 C CA . VAL A 1 193 ? -20.406 11.289 24.922 1 94.81 193 VAL A CA 1
ATOM 1453 C C . VAL A 1 193 ? -19.516 10.586 25.938 1 94.81 193 VAL A C 1
ATOM 1455 O O . VAL A 1 193 ? -19.625 10.812 27.141 1 94.81 193 VAL A O 1
ATOM 1458 N N . ARG A 1 194 ? -18.578 9.82 25.422 1 94.31 194 ARG A N 1
ATOM 1459 C CA . ARG A 1 194 ? -17.641 9.094 26.281 1 94.31 194 ARG A CA 1
ATOM 1460 C C . ARG A 1 194 ? -16.484 9.992 26.703 1 94.31 194 ARG A C 1
ATOM 1462 O O . ARG A 1 194 ? -15.555 9.531 27.391 1 94.31 194 ARG A O 1
ATOM 1469 N N . GLU A 1 195 ? -16.438 11.219 26.203 1 94.12 195 GLU A N 1
ATOM 1470 C CA . GLU A 1 195 ? -15.445 12.242 26.516 1 94.12 195 GLU A CA 1
ATOM 1471 C C . GLU A 1 195 ? -14.062 11.844 26 1 94.12 195 GLU A C 1
ATOM 1473 O O . GLU A 1 195 ? -13.047 12.18 26.625 1 94.12 195 GLU A O 1
ATOM 1478 N N . VAL A 1 196 ? -14.086 11.062 25 1 95.38 196 VAL A N 1
ATOM 1479 C CA . VAL A 1 196 ? -12.828 10.656 24.391 1 95.38 196 VAL A CA 1
ATOM 1480 C C . VAL A 1 196 ? -12.359 11.734 23.406 1 95.38 196 VAL A C 1
ATOM 1482 O O . VAL A 1 196 ? -11.164 12.008 23.312 1 95.38 196 VAL A O 1
ATOM 1485 N N . VAL A 1 197 ? -13.359 12.258 22.672 1 94.19 197 VAL A N 1
ATOM 1486 C CA . VAL A 1 197 ? -13.031 13.328 21.734 1 94.19 197 VAL A CA 1
ATOM 1487 C C . VAL A 1 197 ? -13.891 14.555 22.031 1 94.19 197 VAL A C 1
ATOM 1489 O O . VAL A 1 197 ? -14.945 14.445 22.656 1 94.19 197 VAL A O 1
ATOM 1492 N N . GLY A 1 198 ? -13.336 15.641 21.719 1 89.94 198 GLY A N 1
ATOM 1493 C CA . GLY A 1 198 ? -14.047 16.906 21.781 1 89.94 198 GLY A CA 1
ATOM 1494 C C . GLY A 1 198 ? -13.711 17.844 20.641 1 89.94 198 GLY A C 1
ATOM 1495 O O . GLY A 1 198 ? -13.016 17.453 19.703 1 89.94 198 GLY A O 1
ATOM 1496 N N . THR A 1 199 ? -14.469 18.922 20.547 1 81.56 199 THR A N 1
ATOM 1497 C CA . THR A 1 199 ? -14.195 19.922 19.516 1 81.56 199 THR A CA 1
ATOM 1498 C C . THR A 1 199 ? -13.812 21.25 20.156 1 81.56 199 THR A C 1
ATOM 1500 O O . THR A 1 199 ? -14.383 21.641 21.188 1 81.56 199 THR A O 1
ATOM 1503 N N . ARG A 1 200 ? -12.75 21.766 19.719 1 72.75 200 ARG A N 1
ATOM 1504 C CA . ARG A 1 200 ? -12.305 23.094 20.125 1 72.75 200 ARG A CA 1
ATOM 1505 C C . ARG A 1 200 ? -11.977 23.969 18.922 1 72.75 200 ARG A C 1
ATOM 1507 O O . ARG A 1 200 ? -11.133 23.594 18.094 1 72.75 200 ARG A O 1
ATOM 1514 N N . TYR A 1 201 ? -12.484 25.203 18.875 1 66.44 201 TYR A N 1
ATOM 1515 C CA . TYR A 1 201 ? -12.242 26.156 17.797 1 66.44 201 TYR A CA 1
ATOM 1516 C C . TYR A 1 201 ? -12.359 25.453 16.438 1 66.44 201 TYR A C 1
ATOM 1518 O O . TYR A 1 201 ? -11.484 25.609 15.578 1 66.44 201 TYR A O 1
ATOM 1526 N N . ARG A 1 202 ? -13.133 24.625 16.25 1 68.81 202 ARG A N 1
ATOM 1527 C CA . ARG A 1 202 ? -13.484 23.969 14.992 1 68.81 202 ARG A CA 1
ATOM 1528 C C . ARG A 1 202 ? -12.484 22.859 14.648 1 68.81 202 ARG A C 1
ATOM 1530 O O . ARG A 1 202 ? -12.359 22.469 13.484 1 68.81 202 ARG A O 1
ATOM 1537 N N . ARG A 1 203 ? -11.75 22.531 15.742 1 79.56 203 ARG A N 1
ATOM 1538 C CA . ARG A 1 203 ? -10.797 21.453 15.547 1 79.56 203 ARG A CA 1
ATOM 1539 C C . ARG A 1 203 ? -11.094 20.281 16.484 1 79.56 203 ARG A C 1
ATOM 1541 O O . ARG A 1 203 ? -11.719 20.469 17.531 1 79.56 203 ARG A O 1
ATOM 1548 N N . LEU A 1 204 ? -10.586 19.156 16.062 1 88 204 LEU A N 1
ATOM 1549 C CA . LEU A 1 204 ? -10.812 17.953 16.844 1 88 204 LEU A CA 1
ATOM 1550 C C . LEU A 1 204 ? -9.773 17.812 17.938 1 88 204 LEU A C 1
ATOM 1552 O O . LEU A 1 204 ? -8.586 18.062 1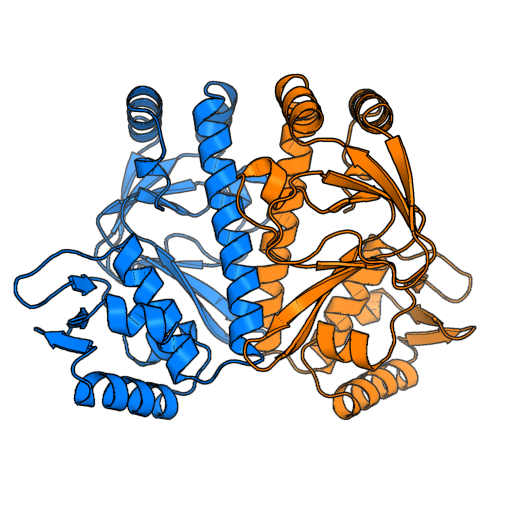7.719 1 88 204 LEU A O 1
ATOM 1556 N N . VAL A 1 205 ? -10.25 17.562 19.219 1 91.75 205 VAL A N 1
ATOM 1557 C CA . VAL A 1 205 ? -9.359 17.312 20.359 1 91.75 205 VAL A CA 1
ATOM 1558 C C . VAL A 1 205 ? -9.586 15.906 20.891 1 91.75 205 VAL A C 1
ATOM 1560 O O . VAL A 1 205 ? -10.727 15.5 21.109 1 91.75 205 VAL A O 1
ATOM 1563 N N . VAL A 1 206 ? -8.508 15.18 21.031 1 94.5 206 VAL A N 1
ATOM 1564 C CA . VAL A 1 206 ? -8.578 13.875 21.688 1 94.5 206 VAL A CA 1
ATOM 1565 C C . VAL A 1 206 ? -8.266 14.031 23.172 1 94.5 206 VAL A C 1
ATOM 1567 O O . VAL A 1 206 ? -7.129 14.32 23.547 1 94.5 206 VAL A O 1
ATOM 1570 N N . ARG A 1 207 ? -9.203 13.781 24 1 94.75 207 ARG A N 1
ATOM 1571 C CA . ARG A 1 207 ? -9.102 14.008 25.438 1 94.75 207 ARG A CA 1
ATOM 1572 C C . ARG A 1 207 ? -8.477 12.805 26.141 1 94.75 207 ARG A C 1
ATOM 1574 O O . ARG A 1 207 ? -7.789 12.961 27.156 1 94.75 207 ARG A O 1
ATOM 1581 N N . ASP A 1 208 ? -8.742 11.68 25.625 1 93.56 208 ASP A N 1
ATOM 1582 C CA . ASP A 1 208 ? -8.242 10.438 26.219 1 93.56 208 ASP A CA 1
ATOM 1583 C C . ASP A 1 208 ? -7.629 9.539 25.141 1 93.56 208 ASP A C 1
ATOM 1585 O O . ASP A 1 208 ? -8.305 8.664 24.594 1 93.56 208 ASP A O 1
ATOM 1589 N N . VAL A 1 209 ? -6.375 9.641 25 1 91.19 209 VAL A N 1
ATOM 1590 C CA . VAL A 1 209 ? -5.656 8.93 23.953 1 91.19 209 VAL A CA 1
ATOM 1591 C C . VAL A 1 209 ? -5.648 7.434 24.25 1 91.19 209 VAL A C 1
ATOM 1593 O O . VAL A 1 209 ? -5.738 6.613 23.328 1 91.19 209 VAL A O 1
ATOM 1596 N N . GLU A 1 210 ? -5.586 7.117 25.484 1 91.88 210 GLU A N 1
ATOM 1597 C CA . GLU A 1 210 ? -5.559 5.707 25.859 1 91.88 210 GLU A CA 1
ATOM 1598 C C . GLU A 1 210 ? -6.887 5.023 25.547 1 91.88 210 GLU A C 1
ATOM 1600 O O . GLU A 1 210 ? -6.914 3.9 25.047 1 91.88 210 GLU A O 1
ATOM 1605 N N . ALA A 1 211 ? -7.926 5.73 25.859 1 92.88 211 ALA A N 1
ATOM 1606 C CA . ALA A 1 211 ? -9.242 5.191 25.531 1 92.88 211 ALA A CA 1
ATOM 1607 C C . ALA A 1 211 ? -9.414 5.012 24.031 1 92.88 211 ALA A C 1
ATOM 1609 O O . ALA A 1 211 ? -10.016 4.035 23.578 1 92.88 211 ALA A O 1
ATOM 1610 N N . LEU A 1 212 ? -8.898 5.957 23.297 1 92.19 212 LEU A N 1
ATOM 1611 C CA . LEU A 1 212 ? -8.953 5.895 21.844 1 92.19 212 LEU A CA 1
ATOM 1612 C C . LEU A 1 212 ? -8.164 4.695 21.312 1 92.19 212 LEU A C 1
ATOM 1614 O O . LEU A 1 212 ? -8.625 3.984 20.422 1 92.19 212 LEU A O 1
ATOM 1618 N N . ARG A 1 213 ? -7.082 4.402 21.906 1 89.75 213 ARG A N 1
ATOM 1619 C CA . ARG A 1 213 ? -6.223 3.291 21.516 1 89.75 213 ARG A CA 1
ATOM 1620 C C . ARG A 1 213 ? -6.895 1.953 21.812 1 89.75 213 ARG A C 1
ATOM 1622 O O . ARG A 1 213 ? -6.766 1.006 21.031 1 89.75 213 ARG A O 1
ATOM 1629 N N . VAL A 1 214 ? -7.602 1.938 22.922 1 88.62 214 VAL A N 1
ATOM 1630 C CA . VAL A 1 214 ? -8.289 0.713 23.312 1 88.62 214 VAL A CA 1
ATOM 1631 C C . VAL A 1 214 ? -9.383 0.383 22.297 1 88.62 214 VAL A C 1
ATOM 1633 O O . VAL A 1 214 ? -9.617 -0.787 21.984 1 88.62 214 VAL A O 1
ATOM 1636 N N . LEU A 1 215 ? -9.969 1.396 21.812 1 86 215 LEU A N 1
ATOM 1637 C CA . LEU A 1 215 ? -11.031 1.208 20.828 1 86 215 LEU A CA 1
ATOM 1638 C C . LEU A 1 215 ? -10.453 0.797 19.469 1 86 215 LEU A C 1
ATOM 1640 O O . LEU A 1 215 ? -11.156 0.214 18.641 1 86 215 LEU A O 1
ATOM 1644 N N . SER A 1 216 ? -9.164 1.166 19.219 1 81.62 216 SER A N 1
ATOM 1645 C CA . SER A 1 216 ? -8.516 0.961 17.922 1 81.62 216 SER A CA 1
ATOM 1646 C C . SER A 1 216 ? -8 -0.469 17.781 1 81.62 216 SER A C 1
ATOM 1648 O O . SER A 1 216 ? -8.102 -1.067 16.719 1 81.62 216 SER A O 1
ATOM 1650 N N . MET B 1 1 ? 5.973 -6.879 -11.617 1 80.19 1 MET B N 1
ATOM 1651 C CA . MET B 1 1 ? 6.801 -8.016 -12.023 1 80.19 1 MET B CA 1
ATOM 1652 C C . MET B 1 1 ? 7.457 -8.664 -10.812 1 80.19 1 MET B C 1
ATOM 1654 O O . MET B 1 1 ? 7.832 -7.977 -9.859 1 80.19 1 MET B O 1
ATOM 1658 N N . PRO B 1 2 ? 7.66 -9.992 -10.938 1 91.75 2 PRO B N 1
ATOM 1659 C CA . PRO B 1 2 ? 8.375 -10.664 -9.852 1 91.75 2 PRO B CA 1
ATOM 1660 C C . PRO B 1 2 ? 9.805 -10.156 -9.68 1 91.75 2 PRO B C 1
ATOM 1662 O O . PRO B 1 2 ? 10.469 -9.828 -10.672 1 91.75 2 PRO B O 1
ATOM 1665 N N . LEU B 1 3 ? 10.305 -10.102 -8.508 1 96.06 3 LEU B N 1
ATOM 1666 C CA . LEU B 1 3 ? 11.602 -9.531 -8.18 1 96.06 3 LEU B CA 1
ATOM 1667 C C . LEU B 1 3 ? 12.711 -10.18 -9 1 96.06 3 LEU B C 1
ATOM 1669 O O . LEU B 1 3 ? 13.555 -9.484 -9.578 1 96.06 3 LEU B O 1
ATOM 1673 N N . LEU B 1 4 ? 12.703 -11.523 -9.133 1 96.25 4 LEU B N 1
ATOM 1674 C CA . LEU B 1 4 ? 13.812 -12.234 -9.75 1 96.25 4 LEU B CA 1
ATOM 1675 C C . LEU B 1 4 ? 14 -11.789 -11.195 1 96.25 4 LEU B C 1
ATOM 1677 O O . LEU B 1 4 ? 15.133 -11.758 -11.695 1 96.25 4 LEU B O 1
ATOM 1681 N N . SER B 1 5 ? 12.922 -11.461 -11.828 1 94 5 SER B N 1
ATOM 1682 C CA . SER B 1 5 ? 12.984 -11.086 -13.234 1 94 5 SER B CA 1
ATOM 1683 C C . SER B 1 5 ? 13.562 -9.688 -13.414 1 94 5 SER B C 1
ATOM 1685 O O . SER B 1 5 ? 13.906 -9.289 -14.523 1 94 5 SER B O 1
ATOM 1687 N N . THR B 1 6 ? 13.742 -8.93 -12.336 1 95.88 6 THR B N 1
ATOM 1688 C CA . THR B 1 6 ? 14.203 -7.547 -12.422 1 95.88 6 THR B CA 1
ATOM 1689 C C . THR B 1 6 ? 15.672 -7.441 -12.016 1 95.88 6 THR B C 1
ATOM 1691 O O . THR B 1 6 ? 16.281 -6.375 -12.133 1 95.88 6 THR B O 1
ATOM 1694 N N . LEU B 1 7 ? 16.25 -8.531 -11.57 1 97.62 7 LEU B N 1
ATOM 1695 C CA . LEU B 1 7 ? 17.625 -8.539 -11.094 1 97.62 7 LEU B CA 1
ATOM 1696 C C . LEU B 1 7 ? 18.594 -8.82 -12.242 1 97.62 7 LEU B C 1
ATOM 1698 O O . LEU B 1 7 ? 18.25 -9.516 -13.195 1 97.62 7 LEU B O 1
ATOM 1702 N N . THR B 1 8 ? 19.828 -8.266 -12.086 1 97.31 8 THR B N 1
ATOM 1703 C CA . THR B 1 8 ? 20.906 -8.703 -12.977 1 97.31 8 THR B CA 1
ATOM 1704 C C . THR B 1 8 ? 21.219 -10.18 -12.766 1 97.31 8 THR B C 1
ATOM 1706 O O . THR B 1 8 ? 20.906 -10.734 -11.711 1 97.31 8 THR B O 1
ATOM 1709 N N . ASP B 1 9 ? 21.875 -10.766 -13.758 1 97.56 9 ASP B N 1
ATOM 1710 C CA . ASP B 1 9 ? 22.25 -12.172 -13.648 1 97.56 9 ASP B CA 1
ATOM 1711 C C . ASP B 1 9 ? 23.109 -12.422 -12.414 1 97.56 9 ASP B C 1
ATOM 1713 O O . ASP B 1 9 ? 22.922 -13.406 -11.695 1 97.56 9 ASP B O 1
ATOM 1717 N N . ASP B 1 10 ? 24.016 -11.531 -12.188 1 98.12 10 ASP B N 1
ATOM 1718 C CA . ASP B 1 10 ? 24.922 -11.672 -11.062 1 98.12 10 ASP B CA 1
ATOM 1719 C C . ASP B 1 10 ? 24.188 -11.531 -9.727 1 98.12 10 ASP B C 1
ATOM 1721 O O . ASP B 1 10 ? 24.391 -12.328 -8.812 1 98.12 10 ASP B O 1
ATOM 1725 N N . ASP B 1 11 ? 23.328 -10.547 -9.586 1 98.38 11 ASP B N 1
ATOM 1726 C CA . ASP B 1 11 ? 22.547 -10.336 -8.367 1 98.38 11 ASP B CA 1
ATOM 1727 C C . ASP B 1 11 ? 21.609 -11.5 -8.117 1 98.38 11 ASP B C 1
ATOM 1729 O O . ASP B 1 11 ? 21.422 -11.914 -6.969 1 98.38 11 ASP B O 1
ATOM 1733 N N . ARG B 1 12 ? 21 -11.961 -9.203 1 98.25 12 ARG B N 1
ATOM 1734 C CA . ARG B 1 12 ? 20.094 -13.102 -9.125 1 98.25 12 ARG B CA 1
ATOM 1735 C C . ARG B 1 12 ? 20.812 -14.336 -8.594 1 98.25 12 ARG B C 1
ATOM 1737 O O . ARG B 1 12 ? 20.328 -15.008 -7.684 1 98.25 12 ARG B O 1
ATOM 1744 N N . ALA B 1 13 ? 21.984 -14.609 -9.156 1 98.25 13 ALA B N 1
ATOM 1745 C CA . ALA B 1 13 ? 22.766 -15.766 -8.734 1 98.25 13 ALA B CA 1
ATOM 1746 C C . ALA B 1 13 ? 23.156 -15.648 -7.262 1 98.25 13 ALA B C 1
ATOM 1748 O O . ALA B 1 13 ? 23.109 -16.625 -6.52 1 98.25 13 ALA B O 1
ATOM 1749 N N . ALA B 1 14 ? 23.578 -14.469 -6.844 1 98.44 14 ALA B N 1
ATOM 1750 C CA . ALA B 1 14 ? 23.969 -14.242 -5.453 1 98.44 14 ALA B CA 1
ATOM 1751 C C . ALA B 1 14 ? 22.797 -14.484 -4.508 1 98.44 14 ALA B C 1
ATOM 1753 O O . ALA B 1 14 ? 22.953 -15.141 -3.475 1 98.44 14 ALA B O 1
ATOM 1754 N N . LEU B 1 15 ? 21.641 -13.938 -4.891 1 98.38 15 LEU B N 1
ATOM 1755 C CA . LEU B 1 15 ? 20.453 -14.109 -4.059 1 98.38 15 LEU B CA 1
ATOM 1756 C C . LEU B 1 15 ? 20.078 -15.586 -3.955 1 98.38 15 LEU B C 1
ATOM 1758 O O . LEU B 1 15 ? 19.75 -16.078 -2.869 1 98.38 15 LEU B O 1
ATOM 1762 N N . LEU B 1 16 ? 20.109 -16.312 -5.066 1 98.12 16 LEU B N 1
ATOM 1763 C CA . LEU B 1 16 ? 19.734 -17.719 -5.125 1 98.12 16 LEU B CA 1
ATOM 1764 C C . LEU B 1 16 ? 20.719 -18.578 -4.34 1 98.12 16 LEU B C 1
ATOM 1766 O O . LEU B 1 16 ? 20.453 -19.734 -4.035 1 98.12 16 LEU B O 1
ATOM 1770 N N . GLY B 1 17 ? 21.844 -17.984 -4 1 97.88 17 GLY B N 1
ATOM 1771 C CA . GLY B 1 17 ? 22.859 -18.688 -3.234 1 97.88 17 GLY B CA 1
ATOM 1772 C C . GLY B 1 17 ? 22.734 -18.484 -1.736 1 97.88 17 GLY B C 1
ATOM 1773 O O . GLY B 1 17 ? 23.438 -19.109 -0.952 1 97.88 17 GLY B O 1
ATOM 1774 N N . LEU B 1 18 ? 21.859 -17.688 -1.329 1 98.19 18 LEU B N 1
ATOM 1775 C CA . LEU B 1 18 ? 21.688 -17.391 0.089 1 98.19 18 LEU B CA 1
ATOM 1776 C C . LEU B 1 18 ? 20.734 -18.375 0.746 1 98.19 18 LEU B C 1
ATOM 1778 O O . LEU B 1 18 ? 19.859 -18.938 0.081 1 98.19 18 LEU B O 1
ATOM 1782 N N . GLY B 1 19 ? 20.922 -18.516 2.041 1 98.06 19 GLY B N 1
ATOM 1783 C CA . GLY B 1 19 ? 19.969 -19.266 2.844 1 98.06 19 GLY B CA 1
ATOM 1784 C C . GLY B 1 19 ? 19.797 -20.703 2.396 1 98.06 19 GLY B C 1
ATOM 1785 O O . GLY B 1 19 ? 20.781 -21.359 2.023 1 98.06 19 GLY B O 1
ATOM 1786 N N . SER B 1 20 ? 18.531 -21.25 2.553 1 98.31 20 SER B N 1
ATOM 1787 C CA . SER B 1 20 ? 18.266 -22.656 2.232 1 98.31 20 SER B CA 1
ATOM 1788 C C . SER B 1 20 ? 16.922 -22.797 1.523 1 98.31 20 SER B C 1
ATOM 1790 O O . SER B 1 20 ? 16.031 -21.969 1.685 1 98.31 20 SER B O 1
ATOM 1792 N N . GLN B 1 21 ? 16.844 -23.859 0.77 1 98.19 21 GLN B N 1
ATOM 1793 C CA . GLN B 1 21 ? 15.602 -24.156 0.08 1 98.19 21 GLN B CA 1
ATOM 1794 C C . GLN B 1 21 ? 14.672 -25 0.96 1 98.19 21 GLN B C 1
ATOM 1796 O O . GLN B 1 21 ? 15.125 -25.922 1.643 1 98.19 21 GLN B O 1
ATOM 1801 N N . ARG B 1 22 ? 13.422 -24.688 0.994 1 98.56 22 ARG B N 1
ATOM 1802 C CA . ARG B 1 22 ? 12.406 -25.391 1.762 1 98.56 22 ARG B CA 1
ATOM 1803 C C . ARG B 1 22 ? 11.141 -25.609 0.933 1 98.56 22 ARG B C 1
ATOM 1805 O O . ARG B 1 22 ? 10.742 -24.734 0.164 1 98.56 22 ARG B O 1
ATOM 1812 N N . ALA B 1 23 ? 10.531 -26.719 1.133 1 98.62 23 ALA B N 1
ATOM 1813 C CA . ALA B 1 23 ? 9.258 -27.031 0.48 1 98.62 23 ALA B CA 1
ATOM 1814 C C . ALA B 1 23 ? 8.102 -26.953 1.472 1 98.62 23 ALA B C 1
ATOM 1816 O O . ALA B 1 23 ? 8.258 -27.297 2.646 1 98.62 23 ALA B O 1
ATOM 1817 N N . PHE B 1 24 ? 6.977 -26.5 0.998 1 98.5 24 PHE B N 1
ATOM 1818 C CA . PHE B 1 24 ? 5.734 -26.391 1.751 1 98.5 24 PHE B CA 1
ATOM 1819 C C . PHE B 1 24 ? 4.59 -27.062 1.01 1 98.5 24 PHE B C 1
ATOM 1821 O O . PHE B 1 24 ? 4.414 -26.859 -0.193 1 98.5 24 PHE B O 1
ATOM 1828 N N . GLY B 1 25 ? 3.848 -27.844 1.732 1 98.19 25 GLY B N 1
ATOM 1829 C CA . GLY B 1 25 ? 2.662 -28.422 1.117 1 98.19 25 GLY B CA 1
ATOM 1830 C C . GLY B 1 25 ? 1.508 -27.438 1.021 1 98.19 25 GLY B C 1
ATOM 1831 O O . GLY B 1 25 ? 1.509 -26.406 1.689 1 98.19 25 GLY B O 1
ATOM 1832 N N . PRO B 1 26 ? 0.558 -27.797 0.125 1 96.38 26 PRO B N 1
ATOM 1833 C CA . PRO B 1 26 ? -0.635 -26.938 0.077 1 96.38 26 PRO B CA 1
ATOM 1834 C C . PRO B 1 26 ? -1.259 -26.719 1.453 1 96.38 26 PRO B C 1
ATOM 1836 O O . PRO B 1 26 ? -1.394 -27.672 2.232 1 96.38 26 PRO B O 1
ATOM 1839 N N . GLY B 1 27 ? -1.465 -25.438 1.757 1 96.75 27 GLY B N 1
ATOM 1840 C CA . GLY B 1 27 ? -2.088 -25.109 3.029 1 96.75 27 GLY B CA 1
ATOM 1841 C C . GLY B 1 27 ? -1.084 -24.781 4.113 1 96.75 27 GLY B C 1
ATOM 1842 O O . GLY B 1 27 ? -1.449 -24.219 5.156 1 96.75 27 GLY B O 1
ATOM 1843 N N . ALA B 1 28 ? 0.112 -25.078 3.855 1 98.5 28 ALA B N 1
ATOM 1844 C CA . ALA B 1 28 ? 1.138 -24.766 4.852 1 98.5 28 ALA B CA 1
ATOM 1845 C C . ALA B 1 28 ? 1.321 -23.266 5.004 1 98.5 28 ALA B C 1
ATOM 1847 O O . ALA B 1 28 ? 1.304 -22.531 4.016 1 98.5 28 ALA B O 1
ATOM 1848 N N . VAL B 1 29 ? 1.536 -22.797 6.277 1 98.5 29 VAL B N 1
ATOM 1849 C CA . VAL B 1 29 ? 1.742 -21.375 6.562 1 98.5 29 VAL B CA 1
ATOM 1850 C C . VAL B 1 29 ? 3.234 -21.062 6.535 1 98.5 29 VAL B C 1
ATOM 1852 O O . VAL B 1 29 ? 4.012 -21.625 7.309 1 98.5 29 VAL B O 1
ATOM 1855 N N . LEU B 1 30 ? 3.625 -20.203 5.629 1 98.62 30 LEU B N 1
ATOM 1856 C CA . LEU B 1 30 ? 5.008 -19.75 5.562 1 98.62 30 LEU B CA 1
ATOM 1857 C C . LEU B 1 30 ? 5.266 -18.641 6.57 1 98.62 30 LEU B C 1
ATOM 1859 O O . LEU B 1 30 ? 6.32 -18.594 7.207 1 98.62 30 LEU B O 1
ATOM 1863 N N . ILE B 1 31 ? 4.363 -17.734 6.641 1 98.69 31 ILE B N 1
ATOM 1864 C CA . ILE B 1 31 ? 4.445 -16.547 7.477 1 98.69 31 ILE B CA 1
ATOM 1865 C C . ILE B 1 31 ? 3.133 -16.359 8.234 1 98.69 31 ILE B C 1
ATOM 1867 O O . ILE B 1 31 ? 2.049 -16.516 7.664 1 98.69 31 ILE B O 1
ATOM 1871 N N . THR B 1 32 ? 3.26 -16.047 9.461 1 98.5 32 THR B N 1
ATOM 1872 C CA . THR B 1 32 ? 2.086 -15.805 10.297 1 98.5 32 THR B CA 1
ATOM 1873 C C . THR B 1 32 ? 1.996 -14.336 10.703 1 98.5 32 THR B C 1
ATOM 1875 O O . THR B 1 32 ? 2.92 -13.797 11.312 1 98.5 32 THR B O 1
ATOM 1878 N N . GLU B 1 33 ? 0.891 -13.766 10.32 1 97.88 33 GLU B N 1
ATOM 1879 C CA . GLU B 1 33 ? 0.643 -12.375 10.695 1 97.88 33 GLU B CA 1
ATOM 1880 C C . GLU B 1 33 ? 0.915 -12.141 12.172 1 97.88 33 GLU B C 1
ATOM 1882 O O . GLU B 1 33 ? 0.536 -12.961 13.016 1 97.88 33 GLU B O 1
ATOM 1887 N N . GLY B 1 34 ? 1.617 -11.039 12.5 1 97.44 34 GLY B N 1
ATOM 1888 C CA . GLY B 1 34 ? 1.864 -10.656 13.883 1 97.44 34 GLY B CA 1
ATOM 1889 C C . GLY B 1 34 ? 3.113 -11.289 14.461 1 97.44 34 GLY B C 1
ATOM 1890 O O . GLY B 1 34 ? 3.598 -10.867 15.516 1 97.44 34 GLY B O 1
ATOM 1891 N N . SER B 1 35 ? 3.596 -12.344 13.852 1 98 35 SER B N 1
ATOM 1892 C CA . SER B 1 35 ? 4.812 -12.992 14.344 1 98 35 SER B CA 1
ATOM 1893 C C . SER B 1 35 ? 6.012 -12.055 14.227 1 98 35 SER B C 1
ATOM 1895 O O . SER B 1 35 ? 5.98 -11.078 13.477 1 98 35 SER B O 1
ATOM 1897 N N . THR B 1 36 ? 7.105 -12.344 14.977 1 97.69 36 THR B N 1
ATOM 1898 C CA . THR B 1 36 ? 8.266 -11.453 15.023 1 97.69 36 THR B CA 1
ATOM 1899 C C . THR B 1 36 ? 9.414 -12.023 14.203 1 97.69 36 THR B C 1
ATOM 1901 O O . THR B 1 36 ? 10.492 -11.422 14.133 1 97.69 36 THR B O 1
ATOM 1904 N N . ASN B 1 37 ? 9.141 -13.164 13.594 1 96.38 37 ASN B N 1
ATOM 1905 C CA . ASN B 1 37 ? 10.141 -13.68 12.664 1 96.38 37 ASN B CA 1
ATOM 1906 C C . ASN B 1 37 ? 10.375 -12.711 11.508 1 96.38 37 ASN B C 1
ATOM 1908 O O . ASN B 1 37 ? 9.453 -12.031 11.062 1 96.38 37 ASN B O 1
ATOM 1912 N N . THR B 1 38 ? 11.688 -12.664 11.023 1 97.75 38 THR B N 1
ATOM 1913 C CA . THR B 1 38 ? 12.023 -11.633 10.047 1 97.75 38 THR B CA 1
ATOM 1914 C C . THR B 1 38 ? 12.672 -12.25 8.812 1 97.75 38 THR B C 1
ATOM 1916 O O . THR B 1 38 ? 13.297 -11.539 8.016 1 97.75 38 THR B O 1
ATOM 1919 N N . ASP B 1 39 ? 12.562 -13.555 8.664 1 98.5 39 ASP B N 1
ATOM 1920 C CA . ASP B 1 39 ? 13.117 -14.188 7.473 1 98.5 39 ASP B CA 1
ATOM 1921 C C . ASP B 1 39 ? 12.367 -13.75 6.215 1 98.5 39 ASP B C 1
ATOM 1923 O O . ASP B 1 39 ? 11.18 -13.422 6.277 1 98.5 39 ASP B O 1
ATOM 1927 N N . THR B 1 40 ? 13.109 -13.727 5.129 1 98.62 40 THR B N 1
ATOM 1928 C CA . THR B 1 40 ? 12.516 -13.453 3.824 1 98.62 40 THR B CA 1
ATOM 1929 C C . THR B 1 40 ? 12.414 -14.727 2.996 1 98.62 40 THR B C 1
ATOM 1931 O O . THR B 1 40 ? 13.266 -15.617 3.113 1 98.62 40 THR B O 1
ATOM 1934 N N . PHE B 1 41 ? 11.422 -14.82 2.189 1 98.81 41 PHE B N 1
ATOM 1935 C CA . PHE B 1 41 ? 11.18 -15.984 1.347 1 98.81 41 PHE B CA 1
ATOM 1936 C C . PHE B 1 41 ? 11.164 -15.594 -0.126 1 98.81 41 PHE B C 1
ATOM 1938 O O . PHE B 1 41 ? 10.336 -14.781 -0.547 1 98.81 41 PHE B O 1
ATOM 1945 N N . LEU B 1 42 ? 12.07 -16.078 -0.845 1 98.81 42 LEU B N 1
ATOM 1946 C CA . LEU B 1 42 ? 12.016 -15.984 -2.301 1 98.81 42 LEU B CA 1
ATOM 1947 C C . LEU B 1 42 ? 11.312 -17.203 -2.895 1 98.81 42 LEU B C 1
ATOM 1949 O O . LEU B 1 42 ? 11.812 -18.328 -2.789 1 98.81 42 LEU B O 1
ATOM 1953 N N . LEU B 1 43 ? 10.195 -16.969 -3.492 1 98.56 43 LEU B N 1
ATOM 1954 C CA . LEU B 1 43 ? 9.438 -18.078 -4.059 1 98.56 43 LEU B CA 1
ATOM 1955 C C . LEU B 1 43 ? 10.078 -18.578 -5.348 1 98.56 43 LEU B C 1
ATOM 1957 O O . LEU B 1 43 ? 10.336 -17.781 -6.258 1 98.56 43 LEU B O 1
ATOM 1961 N N . LEU B 1 44 ? 10.312 -19.875 -5.371 1 98.19 44 LEU B N 1
ATOM 1962 C CA . LEU B 1 44 ? 11.008 -20.453 -6.516 1 98.19 44 LEU B CA 1
ATOM 1963 C C . LEU B 1 44 ? 10.031 -21.188 -7.422 1 98.19 44 LEU B C 1
ATOM 1965 O O . LEU B 1 44 ? 10.227 -21.25 -8.641 1 98.19 44 LEU B O 1
ATOM 1969 N N . ASP B 1 45 ? 9.094 -21.781 -6.84 1 97.06 45 ASP B N 1
ATOM 1970 C CA . ASP B 1 45 ? 8.078 -22.547 -7.555 1 97.06 45 ASP B CA 1
ATOM 1971 C C . ASP B 1 45 ? 6.789 -22.656 -6.742 1 97.06 45 ASP B C 1
ATOM 1973 O O . ASP B 1 45 ? 6.832 -22.781 -5.516 1 97.06 45 ASP B O 1
ATOM 1977 N N . GLY B 1 46 ? 5.68 -22.641 -7.527 1 96.19 46 GLY B N 1
ATOM 1978 C CA . GLY B 1 46 ? 4.391 -22.734 -6.863 1 96.19 46 GLY B CA 1
ATOM 1979 C C . GLY B 1 46 ? 3.773 -21.375 -6.555 1 96.19 46 GLY B C 1
ATOM 1980 O O . GLY B 1 46 ? 4.273 -20.344 -7.004 1 96.19 46 GLY B O 1
ATOM 1981 N N . TYR B 1 47 ? 2.6 -21.406 -5.859 1 95.81 47 TYR B N 1
ATOM 1982 C CA . TYR B 1 47 ? 1.859 -20.188 -5.555 1 95.81 47 TYR B CA 1
ATOM 1983 C C . TYR B 1 47 ? 1.519 -20.125 -4.07 1 95.81 47 TYR B C 1
ATOM 1985 O O . TYR B 1 47 ? 1.226 -21.141 -3.443 1 95.81 47 TYR B O 1
ATOM 1993 N N . GLY B 1 48 ? 1.619 -18.938 -3.572 1 96.75 48 GLY B N 1
ATOM 1994 C CA . GLY B 1 48 ? 1.128 -18.609 -2.242 1 96.75 48 GLY B CA 1
ATOM 1995 C C . GLY B 1 48 ? 0.113 -17.484 -2.236 1 96.75 48 GLY B C 1
ATOM 1996 O O . GLY B 1 48 ? 0.041 -16.703 -3.188 1 96.75 48 GLY B O 1
ATOM 1997 N N . LYS B 1 49 ? -0.688 -17.5 -1.202 1 97 49 LYS B N 1
ATOM 1998 C CA . LYS B 1 49 ? -1.619 -16.391 -1.01 1 97 49 LYS B CA 1
ATOM 1999 C C . LYS B 1 49 ? -1.256 -15.578 0.227 1 97 49 LYS B C 1
ATOM 2001 O O . LYS B 1 49 ? -0.802 -16.125 1.231 1 97 49 LYS B O 1
ATOM 2006 N N . VAL B 1 50 ? -1.378 -14.281 0.116 1 98 50 VAL B N 1
ATOM 2007 C CA . VAL B 1 50 ? -1.201 -13.336 1.217 1 98 50 VAL B CA 1
ATOM 2008 C C . VAL B 1 50 ? -2.561 -12.977 1.813 1 98 50 VAL B C 1
ATOM 2010 O O . VAL B 1 50 ? -3.445 -12.492 1.108 1 98 50 VAL B O 1
ATOM 2013 N N . ILE B 1 51 ? -2.713 -13.25 3.094 1 97.5 51 ILE B N 1
ATOM 2014 C CA . ILE B 1 51 ? -4.016 -13.039 3.717 1 97.5 51 ILE B CA 1
ATOM 2015 C C . ILE B 1 51 ? -3.842 -12.258 5.02 1 97.5 51 ILE B C 1
ATOM 2017 O O . ILE B 1 51 ? -2.783 -12.32 5.652 1 97.5 51 ILE B O 1
ATOM 2021 N N . GLY B 1 52 ? -4.781 -11.484 5.332 1 96.44 52 GLY B N 1
ATOM 2022 C CA . GLY B 1 52 ? -4.855 -10.789 6.609 1 96.44 52 GLY B CA 1
ATOM 2023 C C . GLY B 1 52 ? -6.152 -11.047 7.355 1 96.44 52 GLY B C 1
ATOM 2024 O O . GLY B 1 52 ? -7.176 -11.352 6.742 1 96.44 52 GLY B O 1
ATOM 2025 N N . ASN B 1 53 ? -6.082 -10.867 8.602 1 93.44 53 ASN B N 1
ATOM 2026 C CA . ASN B 1 53 ? -7.262 -11.078 9.438 1 93.44 53 ASN B CA 1
ATOM 2027 C C . ASN B 1 53 ? -7.957 -9.758 9.758 1 93.44 53 ASN B C 1
ATOM 2029 O O . ASN B 1 53 ? -7.297 -8.758 10.062 1 93.44 53 ASN B O 1
ATOM 2033 N N . THR B 1 54 ? -9.25 -9.852 9.633 1 89.31 54 THR B N 1
ATOM 2034 C CA . THR B 1 54 ? -10.039 -8.703 10.055 1 89.31 54 THR B CA 1
ATOM 2035 C C . THR B 1 54 ? -10.328 -8.766 11.555 1 89.31 54 THR B C 1
ATOM 2037 O O . THR B 1 54 ? -10.086 -9.789 12.195 1 89.31 54 THR B O 1
ATOM 2040 N N . VAL B 1 55 ? -10.859 -7.652 12.086 1 82.75 55 VAL B N 1
ATOM 2041 C CA . VAL B 1 55 ? -11.125 -7.551 13.516 1 82.75 55 VAL B CA 1
ATOM 2042 C C . VAL B 1 55 ? -12.234 -8.523 13.906 1 82.75 55 VAL B C 1
ATOM 2044 O O . VAL B 1 55 ? -12.234 -9.062 15.016 1 82.75 55 VAL B O 1
ATOM 2047 N N . ASP B 1 56 ? -13.055 -8.789 13.023 1 83.69 56 ASP B N 1
ATOM 2048 C CA . ASP B 1 56 ? -14.18 -9.664 13.328 1 83.69 56 ASP B CA 1
ATOM 2049 C C . ASP B 1 56 ? -13.828 -11.125 13.055 1 83.69 56 ASP B C 1
ATOM 2051 O O . ASP B 1 56 ? -14.703 -12 13.086 1 83.69 56 ASP B O 1
ATOM 2055 N N . GLY B 1 57 ? -12.633 -11.414 12.727 1 84.75 57 GLY B N 1
ATOM 2056 C CA . GLY B 1 57 ? -12.164 -12.789 12.633 1 84.75 57 GLY B CA 1
ATOM 2057 C C . GLY B 1 57 ? -12.211 -13.336 11.219 1 84.75 57 GLY B C 1
ATOM 2058 O O . GLY B 1 57 ? -11.828 -14.484 10.984 1 84.75 57 GLY B O 1
ATOM 2059 N N . ARG B 1 58 ? -12.68 -12.586 10.32 1 86.75 58 ARG B N 1
ATOM 2060 C CA . ARG B 1 58 ? -12.672 -13.023 8.93 1 86.75 58 ARG B CA 1
ATOM 2061 C C . ARG B 1 58 ? -11.289 -12.852 8.312 1 86.75 58 ARG B C 1
ATOM 2063 O O . ARG B 1 58 ? -10.43 -12.172 8.875 1 86.75 58 ARG B O 1
ATOM 2070 N N . THR B 1 59 ? -11.164 -13.531 7.098 1 91.12 59 THR B N 1
ATOM 2071 C CA . THR B 1 59 ? -9.906 -13.461 6.363 1 91.12 59 THR B CA 1
ATOM 2072 C C . THR B 1 59 ? -10.094 -12.727 5.039 1 91.12 59 THR B C 1
ATOM 2074 O O . THR B 1 59 ? -11.102 -12.922 4.355 1 91.12 59 THR B O 1
ATOM 2077 N N . VAL B 1 60 ? -9.156 -11.875 4.742 1 92.25 60 VAL B N 1
ATOM 2078 C CA . VAL B 1 60 ? -9.148 -11.133 3.486 1 92.25 60 VAL B CA 1
ATOM 2079 C C . VAL B 1 60 ? -7.965 -11.57 2.629 1 92.25 60 VAL B C 1
ATOM 2081 O O . VAL B 1 60 ? -6.832 -11.633 3.111 1 92.25 60 VAL B O 1
ATOM 2084 N N . LEU B 1 61 ? -8.242 -11.938 1.395 1 94.31 61 LEU B N 1
ATOM 2085 C CA . LEU B 1 61 ? -7.16 -12.219 0.455 1 94.31 61 LEU B CA 1
ATOM 2086 C C . LEU B 1 61 ? -6.59 -10.93 -0.118 1 94.31 61 LEU B C 1
ATOM 2088 O O . LEU B 1 61 ? -7.289 -10.195 -0.826 1 94.31 61 LEU B O 1
ATOM 2092 N N . LEU B 1 62 ? -5.348 -10.68 0.191 1 95.12 62 LEU B N 1
ATOM 2093 C CA . LEU B 1 62 ? -4.715 -9.414 -0.171 1 95.12 62 LEU B CA 1
ATOM 2094 C C . LEU B 1 62 ? -4.008 -9.523 -1.518 1 95.12 62 LEU B C 1
ATOM 2096 O O . LEU B 1 62 ? -3.969 -8.562 -2.285 1 95.12 62 LEU B O 1
ATOM 2100 N N . SER B 1 63 ? -3.408 -10.68 -1.746 1 95.44 63 SER B N 1
ATOM 2101 C CA . SER B 1 63 ? -2.676 -10.852 -2.996 1 95.44 63 SER B CA 1
ATOM 2102 C C . SER B 1 63 ? -2.293 -12.312 -3.211 1 95.44 63 SER B C 1
ATOM 2104 O O . SER B 1 63 ? -2.428 -13.141 -2.303 1 95.44 63 SER B O 1
ATOM 2106 N N . ILE B 1 64 ? -1.858 -12.57 -4.438 1 94.44 64 ILE B N 1
ATOM 2107 C CA . ILE B 1 64 ? -1.248 -13.844 -4.824 1 94.44 64 ILE B CA 1
ATOM 2108 C C . ILE B 1 64 ? 0.216 -13.617 -5.195 1 94.44 64 ILE B C 1
ATOM 2110 O O . ILE B 1 64 ? 0.564 -12.594 -5.785 1 94.44 64 ILE B O 1
ATOM 2114 N N . ARG B 1 65 ? 0.997 -14.57 -4.801 1 96.56 65 ARG B N 1
ATOM 2115 C CA . ARG B 1 65 ? 2.42 -14.516 -5.121 1 96.56 65 ARG B CA 1
ATOM 2116 C C . ARG B 1 65 ? 2.893 -15.82 -5.758 1 96.56 65 ARG B C 1
ATOM 2118 O O . ARG B 1 65 ? 2.434 -16.906 -5.383 1 96.56 65 ARG B O 1
ATOM 2125 N N . GLY B 1 66 ? 3.756 -15.703 -6.719 1 95.94 66 GLY B N 1
ATOM 2126 C CA . GLY B 1 66 ? 4.273 -16.859 -7.438 1 95.94 66 GLY B CA 1
ATOM 2127 C C . GLY B 1 66 ? 5.777 -16.812 -7.625 1 95.94 66 GLY B C 1
ATOM 2128 O O . GLY B 1 66 ? 6.477 -16.078 -6.934 1 95.94 66 GLY B O 1
ATOM 2129 N N . SER B 1 67 ? 6.238 -17.672 -8.562 1 95 67 SER B N 1
ATOM 2130 C CA . SER B 1 67 ? 7.668 -17.844 -8.805 1 95 67 SER B CA 1
ATOM 2131 C C . SER B 1 67 ? 8.344 -16.5 -9.062 1 95 67 SER B C 1
ATOM 2133 O O . SER B 1 67 ? 7.859 -15.695 -9.867 1 95 67 SER B O 1
ATOM 2135 N N . GLY B 1 68 ? 9.422 -16.25 -8.281 1 96.81 68 GLY B N 1
ATOM 2136 C CA . GLY B 1 68 ? 10.211 -15.039 -8.469 1 96.81 68 GLY B CA 1
ATOM 2137 C C . GLY B 1 68 ? 9.828 -13.93 -7.508 1 96.81 68 GLY B C 1
ATOM 2138 O O . GLY B 1 68 ? 10.57 -12.953 -7.352 1 96.81 68 GLY B O 1
ATOM 2139 N N . ASP B 1 69 ? 8.703 -14.07 -6.852 1 97.5 69 ASP B N 1
ATOM 2140 C CA . ASP B 1 69 ? 8.258 -13.047 -5.914 1 97.5 69 ASP B CA 1
ATOM 2141 C C . ASP B 1 69 ? 8.984 -13.172 -4.578 1 97.5 69 ASP B C 1
ATOM 2143 O O . ASP B 1 69 ? 9.398 -14.258 -4.191 1 97.5 69 ASP B O 1
ATOM 2147 N N . LEU B 1 70 ? 9.156 -12.062 -3.975 1 98.31 70 LEU B N 1
ATOM 2148 C CA . LEU B 1 70 ? 9.672 -11.969 -2.611 1 98.31 70 LEU B CA 1
ATOM 2149 C C . LEU B 1 70 ? 8.539 -11.727 -1.618 1 98.31 70 LEU B C 1
ATOM 2151 O O . LEU B 1 70 ? 7.656 -10.898 -1.866 1 98.31 70 LEU B O 1
ATOM 2155 N N . VAL B 1 71 ? 8.516 -12.531 -0.517 1 98.44 71 VAL B N 1
ATOM 2156 C CA . VAL B 1 71 ? 7.578 -12.281 0.569 1 98.44 71 VAL B CA 1
ATOM 2157 C C . VAL B 1 71 ? 8.32 -12.25 1.902 1 98.44 71 VAL B C 1
ATOM 2159 O O . VAL B 1 71 ? 9.398 -12.844 2.033 1 98.44 71 VAL B O 1
ATOM 2162 N N . GLY B 1 72 ? 7.781 -11.492 2.814 1 98.12 72 GLY B N 1
ATOM 2163 C CA . GLY B 1 72 ? 8.383 -11.398 4.137 1 98.12 72 GLY B CA 1
ATOM 2164 C C . GLY B 1 72 ? 9.391 -10.266 4.25 1 98.12 72 GLY B C 1
ATOM 2165 O O . GLY B 1 72 ? 9.914 -10.008 5.332 1 98.12 72 GLY B O 1
ATOM 2166 N N . GLU B 1 73 ? 9.594 -9.547 3.26 1 97.69 73 GLU B N 1
ATOM 2167 C CA . GLU B 1 73 ? 10.648 -8.539 3.223 1 97.69 73 GLU B CA 1
ATOM 2168 C C . GLU B 1 73 ? 10.289 -7.332 4.09 1 97.69 73 GLU B C 1
ATOM 2170 O O . GLU B 1 73 ? 11.172 -6.594 4.527 1 97.69 73 GLU B O 1
ATOM 2175 N N . PHE B 1 74 ? 8.984 -7.137 4.359 1 97.81 74 PHE B N 1
ATOM 2176 C CA . PHE B 1 74 ? 8.602 -5.992 5.18 1 97.81 74 PHE B CA 1
ATOM 2177 C C . PHE B 1 74 ? 9.258 -6.07 6.551 1 97.81 74 PHE B C 1
ATOM 2179 O O . PHE B 1 74 ? 9.992 -5.16 6.949 1 97.81 74 PHE B O 1
ATOM 2186 N N . ALA B 1 75 ? 9.062 -7.227 7.219 1 97.94 75 ALA B N 1
ATOM 2187 C CA . ALA B 1 75 ? 9.625 -7.414 8.555 1 97.94 75 ALA B CA 1
ATOM 2188 C C . ALA B 1 75 ? 11.148 -7.363 8.516 1 97.94 75 ALA B C 1
ATOM 2190 O O . ALA B 1 75 ? 11.781 -6.875 9.453 1 97.94 75 ALA B O 1
ATOM 2191 N N . ALA B 1 76 ? 11.703 -7.863 7.465 1 97.94 76 ALA B N 1
ATOM 2192 C CA . ALA B 1 76 ? 13.156 -7.805 7.328 1 97.94 76 ALA B CA 1
ATOM 2193 C C . ALA B 1 76 ? 13.641 -6.363 7.211 1 97.94 76 ALA B C 1
ATOM 2195 O O . ALA B 1 76 ? 14.672 -5.996 7.785 1 97.94 76 ALA B O 1
ATOM 2196 N N . LEU B 1 77 ? 12.938 -5.551 6.516 1 97.19 77 LEU B N 1
ATOM 2197 C CA . LEU B 1 77 ? 13.383 -4.207 6.164 1 97.19 77 LEU B CA 1
ATOM 2198 C C . LEU B 1 77 ? 13.156 -3.238 7.32 1 97.19 77 LEU B C 1
ATOM 2200 O O . LEU B 1 77 ? 13.977 -2.346 7.559 1 97.19 77 LEU B O 1
ATOM 2204 N N . ASP B 1 78 ? 12.055 -3.398 8.078 1 95.44 78 ASP B N 1
ATOM 2205 C CA . ASP B 1 78 ? 11.758 -2.373 9.07 1 95.44 78 ASP B CA 1
ATOM 2206 C C . ASP B 1 78 ? 11.734 -2.965 10.477 1 95.44 78 ASP B C 1
ATOM 2208 O O . ASP B 1 78 ? 11.555 -2.24 11.461 1 95.44 78 ASP B O 1
ATOM 2212 N N . HIS B 1 79 ? 11.844 -4.246 10.609 1 95.38 79 HIS B N 1
ATOM 2213 C CA . HIS B 1 79 ? 11.922 -4.973 11.875 1 95.38 79 HIS B CA 1
ATOM 2214 C C . HIS B 1 79 ? 10.633 -4.84 12.672 1 95.38 79 HIS B C 1
ATOM 2216 O O . HIS B 1 79 ? 10.664 -4.797 13.906 1 95.38 79 HIS B O 1
ATOM 2222 N N . GLU B 1 80 ? 9.547 -4.652 12.07 1 96.5 80 GLU B N 1
ATOM 2223 C CA . GLU B 1 80 ? 8.211 -4.695 12.664 1 96.5 80 GLU B CA 1
ATOM 2224 C C . GLU B 1 80 ? 7.578 -6.074 12.5 1 96.5 80 GLU B C 1
ATOM 2226 O O . GLU B 1 80 ? 8.023 -6.871 11.672 1 96.5 80 GLU B O 1
ATOM 2231 N N . PRO B 1 81 ? 6.559 -6.41 13.289 1 97.81 81 PRO B N 1
ATOM 2232 C CA . PRO B 1 81 ? 5.902 -7.711 13.164 1 97.81 81 PRO B CA 1
ATOM 2233 C C . PRO B 1 81 ? 5.312 -7.945 11.773 1 97.81 81 PRO B C 1
ATOM 2235 O O . PRO B 1 81 ? 5.055 -6.984 11.039 1 97.81 81 PRO B O 1
ATOM 2238 N N . ARG B 1 82 ? 5.09 -9.195 11.453 1 98.44 82 ARG B N 1
ATOM 2239 C CA . ARG B 1 82 ? 4.535 -9.57 10.164 1 98.44 82 ARG B CA 1
ATOM 2240 C C . ARG B 1 82 ? 3.197 -8.875 9.914 1 98.44 82 ARG B C 1
ATOM 2242 O O . ARG B 1 82 ? 2.33 -8.867 10.797 1 98.44 82 ARG B O 1
ATOM 2249 N N . SER B 1 83 ? 3.049 -8.32 8.742 1 96.81 83 SER B N 1
ATOM 2250 C CA . SER B 1 83 ? 1.867 -7.527 8.414 1 96.81 83 SER B CA 1
ATOM 2251 C C . SER B 1 83 ? 0.727 -8.414 7.926 1 96.81 83 SER B C 1
ATOM 2253 O O . SER B 1 83 ? -0.429 -7.984 7.895 1 96.81 83 SER B O 1
ATOM 2255 N N . ALA B 1 84 ? 1.036 -9.586 7.465 1 98 84 ALA B N 1
ATOM 2256 C CA . ALA B 1 84 ? 0.075 -10.516 6.887 1 98 84 ALA B CA 1
ATOM 2257 C C . ALA B 1 84 ? 0.608 -11.945 6.93 1 98 84 ALA B C 1
ATOM 2259 O O . ALA B 1 84 ? 1.784 -12.172 7.223 1 98 84 ALA B O 1
ATOM 2260 N N . SER B 1 85 ? -0.248 -12.859 6.738 1 98.56 85 SER B N 1
ATOM 2261 C CA . SER B 1 85 ? 0.155 -14.258 6.605 1 98.56 85 SER B CA 1
ATOM 2262 C C . SER B 1 85 ? 0.349 -14.641 5.141 1 98.56 85 SER B C 1
ATOM 2264 O O . SER B 1 85 ? -0.251 -14.031 4.25 1 98.56 85 SER B O 1
ATOM 2266 N N . VAL B 1 86 ? 1.226 -15.57 4.953 1 98.75 86 VAL B N 1
ATOM 2267 C CA . VAL B 1 86 ? 1.406 -16.172 3.639 1 98.75 86 VAL B CA 1
ATOM 2268 C C . VAL B 1 86 ? 1.189 -17.688 3.73 1 98.75 86 VAL B C 1
ATOM 2270 O O . VAL B 1 86 ? 1.819 -18.359 4.547 1 98.75 86 VAL B O 1
ATOM 2273 N N . VAL B 1 87 ? 0.293 -18.172 2.91 1 98.19 87 VAL B N 1
ATOM 2274 C CA . VAL B 1 87 ? -0.09 -19.578 2.938 1 98.19 87 VAL B CA 1
ATOM 2275 C C . VAL B 1 87 ? 0.112 -20.203 1.554 1 98.19 87 VAL B C 1
ATOM 2277 O O . VAL B 1 87 ? -0.265 -19.609 0.542 1 98.19 87 VAL B O 1
ATOM 2280 N N . ALA B 1 88 ? 0.702 -21.406 1.518 1 98.06 88 ALA B N 1
ATOM 2281 C CA . ALA B 1 88 ? 0.887 -22.109 0.25 1 98.06 88 ALA B CA 1
ATOM 2282 C C . ALA B 1 88 ? -0.453 -22.547 -0.334 1 98.06 88 ALA B C 1
ATOM 2284 O O . ALA B 1 88 ? -1.278 -23.125 0.365 1 98.06 88 ALA B O 1
ATOM 2285 N N . ILE B 1 89 ? -0.642 -22.172 -1.582 1 94.94 89 ILE B N 1
ATOM 2286 C CA . ILE B 1 89 ? -1.814 -22.656 -2.305 1 94.94 89 ILE B CA 1
ATOM 2287 C C . ILE B 1 89 ? -1.511 -24.016 -2.93 1 94.94 89 ILE B C 1
ATOM 2289 O O . ILE B 1 89 ? -2.35 -24.922 -2.902 1 94.94 89 ILE B O 1
ATOM 2293 N N . THR B 1 90 ? -0.399 -24.125 -3.553 1 95.06 90 THR B N 1
ATOM 2294 C CA . THR B 1 90 ? 0.132 -25.359 -4.133 1 95.06 90 THR B CA 1
ATOM 2295 C C . THR B 1 90 ? 1.355 -25.828 -3.359 1 95.06 90 THR B C 1
ATOM 2297 O O . THR B 1 90 ? 1.763 -25.203 -2.379 1 95.06 90 THR B O 1
ATOM 2300 N N . ARG B 1 91 ? 1.837 -26.984 -3.9 1 97.06 91 ARG B N 1
ATOM 2301 C CA . ARG B 1 91 ? 3.213 -27.219 -3.473 1 97.06 91 ARG B CA 1
ATOM 2302 C C . ARG B 1 91 ? 4.102 -26.031 -3.82 1 97.06 91 ARG B C 1
ATOM 2304 O O . ARG B 1 91 ? 4.055 -25.516 -4.941 1 97.06 91 ARG B O 1
ATOM 2311 N N . LEU B 1 92 ? 4.785 -25.578 -2.756 1 98.12 92 LEU B N 1
ATOM 2312 C CA . LEU B 1 92 ? 5.539 -24.328 -2.904 1 98.12 92 LEU B CA 1
ATOM 2313 C C . LEU B 1 92 ? 6.98 -24.516 -2.436 1 98.12 92 LEU B C 1
ATOM 2315 O O . LEU B 1 92 ? 7.223 -25.078 -1.369 1 98.12 92 LEU B O 1
ATOM 2319 N N . VAL B 1 93 ? 7.906 -24.156 -3.32 1 98.75 93 VAL B N 1
ATOM 2320 C CA . VAL B 1 93 ? 9.32 -24.172 -2.971 1 98.75 93 VAL B CA 1
ATOM 2321 C C . VAL B 1 93 ? 9.836 -22.734 -2.818 1 98.75 93 VAL B C 1
ATOM 2323 O O . VAL B 1 93 ? 9.594 -21.891 -3.682 1 98.75 93 VAL B O 1
ATOM 2326 N N . ALA B 1 94 ? 10.508 -22.484 -1.708 1 98.75 94 ALA B N 1
ATOM 2327 C CA . ALA B 1 94 ? 11.039 -21.156 -1.466 1 98.75 94 ALA B CA 1
ATOM 2328 C C . ALA B 1 94 ? 12.477 -21.219 -0.953 1 98.75 94 ALA B C 1
ATOM 2330 O O . ALA B 1 94 ? 12.891 -22.219 -0.375 1 98.75 94 ALA B O 1
ATOM 2331 N N . ARG B 1 95 ? 13.211 -20.234 -1.29 1 98.69 95 ARG B N 1
ATOM 2332 C CA . ARG B 1 95 ? 14.477 -19.984 -0.617 1 98.69 95 ARG B CA 1
ATOM 2333 C C . ARG B 1 95 ? 14.273 -19.125 0.625 1 98.69 95 ARG B C 1
ATOM 2335 O O . ARG B 1 95 ? 13.742 -18.016 0.539 1 98.69 95 ARG B O 1
ATOM 2342 N N . VAL B 1 96 ? 14.672 -19.625 1.77 1 98.75 96 VAL B N 1
ATOM 2343 C CA . VAL B 1 96 ? 14.523 -18.906 3.033 1 98.75 96 VAL B CA 1
ATOM 2344 C C . VAL B 1 96 ? 15.836 -18.219 3.395 1 98.75 96 VAL B C 1
ATOM 2346 O O . VAL B 1 96 ? 16.875 -18.875 3.523 1 98.75 96 VAL B O 1
ATOM 2349 N N . VAL B 1 97 ? 15.773 -16.922 3.514 1 98.81 97 VAL B N 1
ATOM 2350 C CA . VAL B 1 97 ? 16.969 -16.125 3.781 1 98.81 97 VAL B CA 1
ATOM 2351 C C . VAL B 1 97 ? 16.781 -15.359 5.09 1 98.81 97 VAL B C 1
ATOM 2353 O O . VAL B 1 97 ? 15.781 -14.672 5.281 1 98.81 97 VAL B O 1
ATOM 2356 N N . THR B 1 98 ? 17.734 -15.453 6.012 1 98.56 98 THR B N 1
ATOM 2357 C CA . THR B 1 98 ? 17.656 -14.719 7.266 1 98.56 98 THR B CA 1
ATOM 2358 C C . THR B 1 98 ? 17.719 -13.211 7.012 1 98.56 98 THR B C 1
ATOM 2360 O O . THR B 1 98 ? 18.266 -12.766 6 1 98.56 98 THR B O 1
ATOM 2363 N N . ARG B 1 99 ? 17.156 -12.492 7.938 1 98.19 99 ARG B N 1
ATOM 2364 C CA . ARG B 1 99 ? 17.219 -11.039 7.832 1 98.19 99 ARG B CA 1
ATOM 2365 C C . ARG B 1 99 ? 18.656 -10.555 7.684 1 98.19 99 ARG B C 1
ATOM 2367 O O . ARG B 1 99 ? 18.938 -9.695 6.844 1 98.19 99 ARG B O 1
ATOM 2374 N N . GLN B 1 100 ? 19.547 -11.094 8.477 1 98.12 100 GLN B N 1
ATOM 2375 C CA . GLN B 1 100 ? 20.953 -10.664 8.461 1 98.12 100 GLN B CA 1
ATOM 2376 C C . GLN B 1 100 ? 21.578 -10.883 7.09 1 98.12 100 GLN B C 1
ATOM 2378 O O . GLN B 1 100 ? 22.203 -9.977 6.539 1 98.12 100 GLN B O 1
ATOM 2383 N N . ALA B 1 101 ? 21.391 -12.039 6.523 1 98.69 101 ALA B N 1
ATOM 2384 C CA . ALA B 1 101 ? 21.953 -12.352 5.211 1 98.69 101 ALA B CA 1
ATOM 2385 C C . ALA B 1 101 ? 21.312 -11.492 4.121 1 98.69 101 ALA B C 1
ATOM 2387 O O . ALA B 1 101 ? 22 -11.055 3.193 1 98.69 101 ALA B O 1
ATOM 2388 N N . PHE B 1 102 ? 20.047 -11.281 4.207 1 98.56 102 PHE B N 1
ATOM 2389 C CA . PHE B 1 102 ? 19.312 -10.492 3.223 1 98.56 102 PHE B CA 1
ATOM 2390 C C . PHE B 1 102 ? 19.781 -9.039 3.23 1 98.56 102 PHE B C 1
ATOM 2392 O O . PHE B 1 102 ? 20.062 -8.469 2.176 1 98.56 102 PHE B O 1
ATOM 2399 N N . LEU B 1 103 ? 19.922 -8.469 4.438 1 97.5 103 LEU B N 1
ATOM 2400 C CA . LEU B 1 103 ? 20.359 -7.078 4.543 1 97.5 103 LEU B CA 1
ATOM 2401 C C . LEU B 1 103 ? 21.797 -6.926 4.062 1 97.5 103 LEU B C 1
ATOM 2403 O O . LEU B 1 103 ? 22.156 -5.906 3.461 1 97.5 103 LEU B O 1
ATOM 2407 N N . ALA B 1 104 ? 22.641 -7.879 4.336 1 98.12 104 ALA B N 1
ATOM 2408 C CA . ALA B 1 104 ? 24.016 -7.855 3.834 1 98.12 104 ALA B CA 1
ATOM 2409 C C . ALA B 1 104 ? 24.031 -7.875 2.309 1 98.12 104 ALA B C 1
ATOM 2411 O O . ALA B 1 104 ? 24.797 -7.137 1.682 1 98.12 104 ALA B O 1
ATOM 2412 N N . TYR B 1 105 ? 23.219 -8.734 1.736 1 98.38 105 TYR B N 1
ATOM 2413 C CA . TYR B 1 105 ? 23.078 -8.82 0.287 1 98.38 105 TYR B CA 1
ATOM 2414 C C . TYR B 1 105 ? 22.703 -7.473 -0.306 1 98.38 105 TYR B C 1
ATOM 2416 O O . TYR B 1 105 ? 23.281 -7.031 -1.295 1 98.38 105 TYR B O 1
ATOM 2424 N N . LEU B 1 106 ? 21.734 -6.773 0.314 1 97.06 106 LEU B N 1
ATOM 2425 C CA . LEU B 1 106 ? 21.266 -5.484 -0.188 1 97.06 106 LEU B CA 1
ATOM 2426 C C . LEU B 1 106 ? 22.359 -4.422 -0.026 1 97.06 106 LEU B C 1
ATOM 2428 O O . LEU B 1 106 ? 22.516 -3.561 -0.894 1 97.06 106 LEU B O 1
ATOM 2432 N N . ARG B 1 107 ? 23.047 -4.469 1.085 1 95.44 107 ARG B N 1
ATOM 2433 C CA . ARG B 1 107 ? 24.125 -3.516 1.34 1 95.44 107 ARG B CA 1
ATOM 2434 C C . ARG B 1 107 ? 25.234 -3.65 0.302 1 95.44 107 ARG B C 1
ATOM 2436 O O . ARG B 1 107 ? 25.766 -2.65 -0.172 1 95.44 107 ARG B O 1
ATOM 2443 N N . ASP B 1 108 ? 25.5 -4.855 -0.044 1 96.62 108 ASP B N 1
ATOM 2444 C CA . ASP B 1 108 ? 26.641 -5.148 -0.917 1 96.62 108 ASP B CA 1
ATOM 2445 C C . ASP B 1 108 ? 26.266 -4.969 -2.387 1 96.62 108 ASP B C 1
ATOM 2447 O O . ASP B 1 108 ? 27.141 -4.875 -3.252 1 96.62 108 ASP B O 1
ATOM 2451 N N . ARG B 1 109 ? 25.016 -4.984 -2.645 1 96.81 109 ARG B N 1
ATOM 2452 C CA . ARG B 1 109 ? 24.562 -4.945 -4.027 1 96.81 109 ARG B CA 1
ATOM 2453 C C . ARG B 1 109 ? 23.5 -3.869 -4.223 1 96.81 109 ARG B C 1
ATOM 2455 O O . ARG B 1 109 ? 22.297 -4.16 -4.203 1 96.81 109 ARG B O 1
ATOM 2462 N N . PRO B 1 110 ? 23.953 -2.666 -4.562 1 93.62 110 PRO B N 1
ATOM 2463 C CA . PRO B 1 110 ? 23.047 -1.521 -4.645 1 93.62 110 PRO B CA 1
ATOM 2464 C C . PRO B 1 110 ? 21.969 -1.697 -5.711 1 93.62 110 PRO B C 1
ATOM 2466 O O . PRO B 1 110 ? 20.828 -1.237 -5.535 1 93.62 110 PRO B O 1
ATOM 2469 N N . ASP B 1 111 ? 22.312 -2.361 -6.754 1 94.69 111 ASP B N 1
ATOM 2470 C CA . ASP B 1 111 ? 21.312 -2.586 -7.801 1 94.69 111 ASP B CA 1
ATOM 2471 C C . ASP B 1 111 ? 20.219 -3.537 -7.32 1 94.69 111 ASP B C 1
ATOM 2473 O O . ASP B 1 111 ? 19.047 -3.357 -7.648 1 94.69 111 ASP B O 1
ATOM 2477 N N . ALA B 1 112 ? 20.578 -4.523 -6.57 1 97 112 ALA B N 1
ATOM 2478 C CA . ALA B 1 112 ? 19.609 -5.43 -5.98 1 97 112 ALA B CA 1
ATOM 2479 C C . ALA B 1 112 ? 18.719 -4.699 -4.973 1 97 112 ALA B C 1
ATOM 2481 O O . ALA B 1 112 ? 17.516 -4.93 -4.914 1 97 112 ALA B O 1
ATOM 2482 N N . ALA B 1 113 ? 19.359 -3.789 -4.223 1 96.12 113 ALA B N 1
ATOM 2483 C CA . ALA B 1 113 ? 18.609 -2.994 -3.258 1 96.12 113 ALA B CA 1
ATOM 2484 C C . ALA B 1 113 ? 17.547 -2.135 -3.953 1 96.12 113 ALA B C 1
ATOM 2486 O O . ALA B 1 113 ? 16.406 -2.047 -3.494 1 96.12 113 ALA B O 1
ATOM 2487 N N . ARG B 1 114 ? 17.922 -1.607 -5.039 1 93.94 114 ARG B N 1
ATOM 2488 C CA . ARG B 1 114 ? 17 -0.791 -5.812 1 93.94 114 ARG B CA 1
ATOM 2489 C C . ARG B 1 114 ? 15.859 -1.639 -6.375 1 93.94 114 ARG B C 1
ATOM 2491 O O . ARG B 1 114 ? 14.711 -1.191 -6.43 1 93.94 114 ARG B O 1
ATOM 2498 N N . ALA B 1 115 ? 16.172 -2.824 -6.77 1 96.5 115 ALA B N 1
ATOM 2499 C CA . ALA B 1 115 ? 15.148 -3.725 -7.301 1 96.5 115 ALA B CA 1
ATOM 2500 C C . ALA B 1 115 ? 14.133 -4.105 -6.223 1 96.5 115 ALA B C 1
ATOM 2502 O O . ALA B 1 115 ? 12.93 -4.16 -6.484 1 96.5 115 ALA B O 1
ATOM 2503 N N . VAL B 1 116 ? 14.602 -4.332 -5.039 1 97.31 116 VAL B N 1
ATOM 2504 C CA . VAL B 1 116 ? 13.719 -4.668 -3.926 1 97.31 116 VAL B CA 1
ATOM 2505 C C . VAL B 1 116 ? 12.836 -3.465 -3.582 1 97.31 116 VAL B C 1
ATOM 2507 O O . VAL B 1 116 ? 11.633 -3.613 -3.354 1 97.31 116 VAL B O 1
ATOM 2510 N N . GLU B 1 117 ? 13.438 -2.328 -3.562 1 95.81 117 GLU B N 1
ATOM 2511 C CA . GLU B 1 117 ? 12.68 -1.104 -3.32 1 95.81 117 GLU B CA 1
ATOM 2512 C C . GLU B 1 117 ? 11.578 -0.921 -4.359 1 95.81 117 GLU B C 1
ATOM 2514 O O . GLU B 1 117 ? 10.445 -0.574 -4.02 1 95.81 117 GLU B O 1
ATOM 2519 N N . ALA B 1 118 ? 11.922 -1.151 -5.574 1 95.94 118 ALA B N 1
ATOM 2520 C CA . ALA B 1 118 ? 10.953 -1.028 -6.664 1 95.94 118 ALA B CA 1
ATOM 2521 C C . ALA B 1 118 ? 9.82 -2.031 -6.5 1 95.94 118 ALA B C 1
ATOM 2523 O O . ALA B 1 118 ? 8.664 -1.718 -6.789 1 95.94 118 ALA B O 1
ATOM 2524 N N . ALA B 1 119 ? 10.133 -3.174 -6.055 1 96.38 119 ALA B N 1
ATOM 2525 C CA . ALA B 1 119 ? 9.109 -4.191 -5.836 1 96.38 119 ALA B CA 1
ATOM 2526 C C . ALA B 1 119 ? 8.156 -3.777 -4.719 1 96.38 119 ALA B C 1
ATOM 2528 O O . ALA B 1 119 ? 6.941 -3.975 -4.832 1 96.38 119 ALA B O 1
ATOM 2529 N N . VAL B 1 120 ? 8.695 -3.238 -3.656 1 97.25 120 VAL B N 1
ATOM 2530 C CA . VAL B 1 120 ? 7.871 -2.75 -2.553 1 97.25 120 VAL B CA 1
ATOM 2531 C C . VAL B 1 120 ? 6.98 -1.609 -3.037 1 97.25 120 VAL B C 1
ATOM 2533 O O . VAL B 1 120 ? 5.785 -1.571 -2.725 1 97.25 120 VAL B O 1
ATOM 2536 N N . LEU B 1 121 ? 7.566 -0.724 -3.756 1 97.5 121 LEU B N 1
ATOM 2537 C CA . LEU B 1 121 ? 6.82 0.41 -4.289 1 97.5 121 LEU B CA 1
ATOM 2538 C C . LEU B 1 121 ? 5.699 -0.062 -5.207 1 97.5 121 LEU B C 1
ATOM 2540 O O . LEU B 1 121 ? 4.598 0.493 -5.184 1 97.5 121 LEU B O 1
ATOM 2544 N N . ASP B 1 122 ? 5.957 -1.065 -6 1 95.88 122 ASP B N 1
ATOM 2545 C CA . ASP B 1 122 ? 4.938 -1.629 -6.883 1 95.88 122 ASP B CA 1
ATOM 2546 C C . ASP B 1 122 ? 3.764 -2.18 -6.078 1 95.88 122 ASP B C 1
ATOM 2548 O O . ASP B 1 122 ? 2.605 -1.998 -6.461 1 95.88 122 ASP B O 1
ATOM 2552 N N . LYS B 1 123 ? 4.102 -2.852 -5.004 1 96.44 123 LYS B N 1
ATOM 2553 C CA . LYS B 1 123 ? 3.043 -3.336 -4.121 1 96.44 123 LYS B CA 1
ATOM 2554 C C . LYS B 1 123 ? 2.199 -2.182 -3.586 1 96.44 123 LYS B C 1
ATOM 2556 O O . LYS B 1 123 ? 0.974 -2.285 -3.51 1 96.44 123 LYS B O 1
ATOM 2561 N N . LEU B 1 124 ? 2.799 -1.106 -3.227 1 97.06 124 LEU B N 1
ATOM 2562 C CA . LEU B 1 124 ? 2.082 0.054 -2.707 1 97.06 124 LEU B CA 1
ATOM 2563 C C . LEU B 1 124 ? 1.221 0.69 -3.793 1 97.06 124 LEU B C 1
ATOM 2565 O O . LEU B 1 124 ? 0.07 1.057 -3.541 1 97.06 124 LEU B O 1
ATOM 2569 N N . ARG B 1 125 ? 1.762 0.849 -4.992 1 96.19 125 ARG B N 1
ATOM 2570 C CA . ARG B 1 125 ? 0.968 1.376 -6.098 1 96.19 125 ARG B CA 1
ATOM 2571 C C . ARG B 1 125 ? -0.266 0.515 -6.348 1 96.19 125 ARG B C 1
ATOM 2573 O O . ARG B 1 125 ? -1.358 1.037 -6.578 1 96.19 125 ARG B O 1
ATOM 2580 N N . ARG B 1 126 ? -0.074 -0.729 -6.293 1 93.06 126 ARG B N 1
ATOM 2581 C CA . ARG B 1 126 ? -1.193 -1.64 -6.512 1 93.06 126 ARG B CA 1
ATOM 2582 C C . ARG B 1 126 ? -2.225 -1.516 -5.395 1 93.06 126 ARG B C 1
ATOM 2584 O O . ARG B 1 126 ? -3.43 -1.584 -5.645 1 93.06 126 ARG B O 1
ATOM 2591 N N . ALA B 1 127 ? -1.74 -1.434 -4.176 1 94 127 ALA B N 1
ATOM 2592 C CA . ALA B 1 127 ? -2.654 -1.244 -3.053 1 94 127 ALA B CA 1
ATOM 2593 C C . ALA B 1 127 ? -3.459 0.042 -3.213 1 94 127 ALA B C 1
ATOM 2595 O O . ALA B 1 127 ? -4.66 0.07 -2.926 1 94 127 ALA B O 1
ATOM 2596 N N . THR B 1 128 ? -2.816 1.097 -3.641 1 94.19 128 THR B N 1
ATOM 2597 C CA . THR B 1 128 ? -3.479 2.375 -3.877 1 94.19 128 THR B CA 1
ATOM 2598 C C . THR B 1 128 ? -4.531 2.246 -4.973 1 94.19 128 THR B C 1
ATOM 2600 O O . THR B 1 128 ? -5.676 2.672 -4.793 1 94.19 128 THR B O 1
ATOM 2603 N N . ARG B 1 129 ? -4.148 1.633 -6.043 1 91.06 129 ARG B N 1
ATOM 2604 C CA . ARG B 1 129 ? -5.082 1.421 -7.148 1 91.06 129 ARG B CA 1
ATOM 2605 C C . ARG B 1 129 ? -6.27 0.571 -6.707 1 91.06 129 ARG B C 1
ATOM 2607 O O . ARG B 1 129 ? -7.41 0.842 -7.086 1 91.06 129 ARG B O 1
ATOM 2614 N N . HIS B 1 130 ? -5.973 -0.455 -5.98 1 89.81 130 HIS B N 1
ATOM 2615 C CA . HIS B 1 130 ? -7.031 -1.317 -5.469 1 89.81 130 HIS B CA 1
ATOM 2616 C C . HIS B 1 130 ? -8.062 -0.517 -4.676 1 89.81 130 HIS B C 1
ATOM 2618 O O . HIS B 1 130 ? -9.266 -0.694 -4.855 1 89.81 130 HIS B O 1
ATOM 2624 N N . ARG B 1 131 ? -7.602 0.313 -3.842 1 90.06 131 ARG B N 1
ATOM 2625 C CA . ARG B 1 131 ? -8.492 1.129 -3.018 1 90.06 131 ARG B CA 1
ATOM 2626 C C . ARG B 1 131 ? -9.398 1.993 -3.885 1 90.06 131 ARG B C 1
ATOM 2628 O O . ARG B 1 131 ? -10.594 2.113 -3.611 1 90.06 131 ARG B O 1
ATOM 2635 N N . LEU B 1 132 ? -8.891 2.545 -4.891 1 90.19 132 LEU B N 1
ATOM 2636 C CA . LEU B 1 132 ? -9.664 3.398 -5.781 1 90.19 132 LEU B CA 1
ATOM 2637 C C . LEU B 1 132 ? -10.68 2.58 -6.566 1 90.19 132 LEU B C 1
ATOM 2639 O O . LEU B 1 132 ? -11.812 3.021 -6.773 1 90.19 132 LEU B O 1
ATOM 2643 N N . LEU B 1 133 ? -10.32 1.432 -6.969 1 87.44 133 LEU B N 1
ATOM 2644 C CA . LEU B 1 133 ? -11.203 0.552 -7.727 1 87.44 133 LEU B CA 1
ATOM 2645 C C . LEU B 1 133 ? -12.359 0.072 -6.855 1 87.44 133 LEU B C 1
ATOM 2647 O O . LEU B 1 133 ? -13.508 0.054 -7.305 1 87.44 133 LEU B O 1
ATOM 2651 N N . MET B 1 134 ? -12.102 -0.268 -5.613 1 86.12 134 MET B N 1
ATOM 2652 C CA . MET B 1 134 ? -13.102 -0.817 -4.703 1 86.12 134 MET B CA 1
ATOM 2653 C C . MET B 1 134 ? -14.156 0.23 -4.352 1 86.12 134 MET B C 1
ATOM 2655 O O . MET B 1 134 ? -15.266 -0.113 -3.955 1 86.12 134 MET B O 1
ATOM 2659 N N . THR B 1 135 ? -13.883 1.45 -4.355 1 81.69 135 THR B N 1
ATOM 2660 C CA . THR B 1 135 ? -14.812 2.512 -3.99 1 81.69 135 THR B CA 1
ATOM 2661 C C . THR B 1 135 ? -15.656 2.932 -5.191 1 81.69 135 THR B C 1
ATOM 2663 O O . THR B 1 135 ? -16.797 3.379 -5.031 1 81.69 135 THR B O 1
ATOM 2666 N N . GLY B 1 136 ? -15.305 2.527 -6.379 1 81 136 GLY B N 1
ATOM 2667 C CA . GLY B 1 136 ? -16.047 3.193 -7.434 1 81 136 GLY B CA 1
ATOM 2668 C C . GLY B 1 136 ? -16.25 2.326 -8.664 1 81 136 GLY B C 1
ATOM 2669 O O . GLY B 1 136 ? -17.141 2.598 -9.484 1 81 136 GLY B O 1
ATOM 2670 N N . ALA B 1 137 ? -15.641 1.372 -8.75 1 89.69 137 ALA B N 1
ATOM 2671 C CA . ALA B 1 137 ? -15.68 0.604 -9.992 1 89.69 137 ALA B CA 1
ATOM 2672 C C . ALA B 1 137 ? -16.688 -0.544 -9.891 1 89.69 137 ALA B C 1
ATOM 2674 O O . ALA B 1 137 ? -16.797 -1.188 -8.844 1 89.69 137 ALA B O 1
ATOM 2675 N N . PRO B 1 138 ? -17.406 -0.783 -11.008 1 92.88 138 PRO B N 1
ATOM 2676 C CA . PRO B 1 138 ? -18.281 -1.966 -11.031 1 92.88 138 PRO B CA 1
ATOM 2677 C C . PRO B 1 138 ? -17.484 -3.271 -10.906 1 92.88 138 PRO B C 1
ATOM 2679 O O . PRO B 1 138 ? -16.312 -3.326 -11.266 1 92.88 138 PRO B O 1
ATOM 2682 N N . VAL B 1 139 ? -18.156 -4.289 -10.438 1 93.81 139 VAL B N 1
ATOM 2683 C CA . VAL B 1 139 ? -17.531 -5.578 -10.156 1 93.81 139 VAL B CA 1
ATOM 2684 C C . VAL B 1 139 ? -16.859 -6.109 -11.414 1 93.81 139 VAL B C 1
ATOM 2686 O O . VAL B 1 139 ? -15.758 -6.668 -11.352 1 93.81 139 VAL B O 1
ATOM 2689 N N . GLY B 1 140 ? -17.531 -5.898 -12.547 1 93.75 140 GLY B N 1
ATOM 2690 C CA . GLY B 1 140 ? -16.953 -6.371 -13.789 1 93.75 140 GLY B CA 1
ATOM 2691 C C . GLY B 1 140 ? -15.609 -5.738 -14.102 1 93.75 140 GLY B C 1
ATOM 2692 O O . GLY B 1 140 ? -14.695 -6.414 -14.578 1 93.75 140 GLY B O 1
ATOM 2693 N N . VAL B 1 141 ? -15.523 -4.488 -13.836 1 92.62 141 VAL B N 1
ATOM 2694 C CA . VAL B 1 141 ? -14.289 -3.758 -14.07 1 92.62 141 VAL B CA 1
ATOM 2695 C C . VAL B 1 141 ? -13.219 -4.211 -13.078 1 92.62 141 VAL B C 1
ATOM 2697 O O . VAL B 1 141 ? -12.07 -4.441 -13.453 1 92.62 141 VAL B O 1
ATOM 2700 N N . ARG B 1 142 ? -13.617 -4.324 -11.812 1 93.81 142 ARG B N 1
ATOM 2701 C CA . ARG B 1 142 ? -12.688 -4.801 -10.789 1 93.81 142 ARG B CA 1
ATOM 2702 C C . ARG B 1 142 ? -12.156 -6.188 -11.133 1 93.81 142 ARG B C 1
ATOM 2704 O O . ARG B 1 142 ? -10.961 -6.445 -11.008 1 93.81 142 ARG B O 1
ATOM 2711 N N . LEU B 1 143 ? -12.984 -7.031 -11.641 1 94.56 143 LEU B N 1
ATOM 2712 C CA . LEU B 1 143 ? -12.594 -8.375 -12.055 1 94.56 143 LEU B CA 1
ATOM 2713 C C . LEU B 1 143 ? -11.633 -8.32 -13.227 1 94.56 143 LEU B C 1
ATOM 2715 O O . LEU B 1 143 ? -10.602 -9.008 -13.227 1 94.56 143 LEU B O 1
ATOM 2719 N N . ALA B 1 144 ? -11.945 -7.52 -14.172 1 93.44 144 ALA B N 1
ATOM 2720 C CA . ALA B 1 144 ? -11.102 -7.398 -15.352 1 93.44 144 ALA B CA 1
ATOM 2721 C C . ALA B 1 144 ? -9.695 -6.934 -14.977 1 93.44 144 ALA B C 1
ATOM 2723 O O . ALA B 1 144 ? -8.703 -7.43 -15.516 1 93.44 144 ALA B O 1
ATOM 2724 N N . LEU B 1 145 ? -9.656 -6.031 -14.094 1 91 145 LEU B N 1
ATOM 2725 C CA . LEU B 1 145 ? -8.359 -5.492 -13.68 1 91 145 LEU B CA 1
ATOM 2726 C C . LEU B 1 145 ? -7.531 -6.555 -12.969 1 91 145 LEU B C 1
ATOM 2728 O O . LEU B 1 145 ? -6.34 -6.707 -13.25 1 91 145 LEU B O 1
ATOM 2732 N N . VAL B 1 146 ? -8.141 -7.277 -12.055 1 92.06 146 VAL B N 1
ATOM 2733 C CA . VAL B 1 146 ? -7.426 -8.312 -11.32 1 92.06 146 VAL B CA 1
ATOM 2734 C C . VAL B 1 146 ? -6.969 -9.406 -12.281 1 92.06 146 VAL B C 1
ATOM 2736 O O . VAL B 1 146 ? -5.828 -9.867 -12.203 1 92.06 146 VAL B O 1
ATOM 2739 N N . LEU B 1 147 ? -7.836 -9.773 -13.211 1 92.5 147 LEU B N 1
ATOM 2740 C CA . LEU B 1 147 ? -7.48 -10.812 -14.172 1 92.5 147 LEU B CA 1
ATOM 2741 C C . LEU B 1 147 ? -6.352 -10.344 -15.086 1 92.5 147 LEU B C 1
ATOM 2743 O O . LEU B 1 147 ? -5.461 -11.117 -15.43 1 92.5 147 LEU B O 1
ATOM 2747 N N . THR B 1 148 ? -6.422 -9.086 -15.516 1 90.94 148 THR B N 1
ATOM 2748 C CA . THR B 1 148 ? -5.348 -8.523 -16.328 1 90.94 148 THR B CA 1
ATOM 2749 C C . THR B 1 148 ? -4.012 -8.617 -15.602 1 90.94 148 THR B C 1
ATOM 2751 O O . THR B 1 148 ? -3.008 -9.031 -16.188 1 90.94 148 THR B O 1
ATOM 2754 N N . TYR B 1 149 ? -4.012 -8.305 -14.406 1 88.25 149 TYR B N 1
ATOM 2755 C CA . TYR B 1 149 ? -2.799 -8.391 -13.602 1 88.25 149 TYR B CA 1
ATOM 2756 C C . TYR B 1 149 ? -2.287 -9.82 -13.531 1 88.25 149 TYR B C 1
ATOM 2758 O O . TYR B 1 149 ? -1.096 -10.07 -13.727 1 88.25 149 TYR B O 1
ATOM 2766 N N . LEU B 1 150 ? -3.158 -10.75 -13.227 1 89.12 150 LEU B N 1
ATOM 2767 C CA . LEU B 1 150 ? -2.766 -12.141 -13.078 1 89.12 150 LEU B CA 1
ATOM 2768 C C . LEU B 1 150 ? -2.199 -12.688 -14.383 1 89.12 150 LEU B C 1
ATOM 2770 O O . LEU B 1 150 ? -1.198 -13.414 -14.383 1 89.12 150 LEU B O 1
ATOM 2774 N N . VAL B 1 151 ? -2.785 -12.266 -15.438 1 89.38 151 VAL B N 1
ATOM 2775 C CA . VAL B 1 151 ? -2.35 -12.727 -16.75 1 89.38 151 VAL B CA 1
ATOM 2776 C C . VAL B 1 151 ? -0.975 -12.141 -17.078 1 89.38 151 VAL B C 1
ATOM 2778 O O . VAL B 1 151 ? -0.089 -12.852 -17.562 1 89.38 151 VAL B O 1
ATOM 2781 N N . GLU B 1 152 ? -0.793 -10.938 -16.797 1 87.69 152 GLU B N 1
ATOM 2782 C CA . GLU B 1 152 ? 0.456 -10.258 -17.125 1 87.69 152 GLU B CA 1
ATOM 2783 C C . GLU B 1 152 ? 1.603 -10.758 -16.25 1 87.69 152 GLU B C 1
ATOM 2785 O O . GLU B 1 152 ? 2.748 -10.82 -16.703 1 87.69 152 GLU B O 1
ATOM 2790 N N . THR B 1 153 ? 1.278 -11.133 -15.102 1 87.25 153 THR B N 1
ATOM 2791 C CA . THR B 1 153 ? 2.32 -11.484 -14.141 1 87.25 153 THR B CA 1
ATOM 2792 C C . THR B 1 153 ? 2.611 -12.977 -14.172 1 87.25 153 THR B C 1
ATOM 2794 O O . THR B 1 153 ? 3.771 -13.391 -14.109 1 87.25 153 THR B O 1
ATOM 2797 N N . TYR B 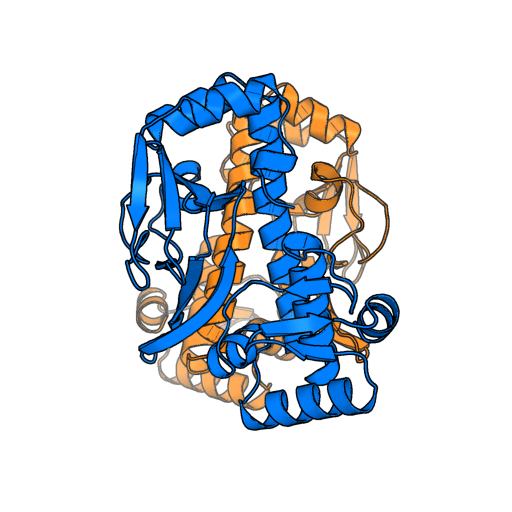1 154 ? 1.534 -13.773 -14.336 1 87.62 154 TYR B N 1
ATOM 2798 C CA . TYR B 1 154 ? 1.708 -15.211 -14.148 1 87.62 154 TYR B CA 1
ATOM 2799 C C . TYR B 1 154 ? 1.182 -15.984 -15.352 1 87.62 154 TYR B C 1
ATOM 2801 O O . TYR B 1 154 ? 1.214 -17.219 -15.367 1 87.62 154 TYR B O 1
ATOM 2809 N N . GLY B 1 155 ? 0.667 -15.305 -16.281 1 88.12 155 GLY B N 1
ATOM 2810 C CA . GLY B 1 155 ? 0.044 -15.961 -17.422 1 88.12 155 GLY B CA 1
ATOM 2811 C C . GLY B 1 155 ? 1.026 -16.75 -18.266 1 88.12 155 GLY B C 1
ATOM 2812 O O . GLY B 1 155 ? 2.199 -16.391 -18.359 1 88.12 155 GLY B O 1
ATOM 2813 N N . ARG B 1 156 ? 0.459 -17.844 -18.828 1 87.88 156 ARG B N 1
ATOM 2814 C CA . ARG B 1 156 ? 1.206 -18.641 -19.797 1 87.88 156 ARG B CA 1
ATOM 2815 C C . ARG B 1 156 ? 0.439 -18.781 -21.109 1 87.88 156 ARG B C 1
ATOM 2817 O O . ARG B 1 156 ? -0.758 -19.062 -21.094 1 87.88 156 ARG B O 1
ATOM 2824 N N . ARG B 1 157 ? 1.185 -18.609 -22.125 1 89 157 ARG B N 1
ATOM 2825 C CA . ARG B 1 157 ? 0.532 -18.703 -23.422 1 89 157 ARG B CA 1
ATOM 2826 C C . ARG B 1 157 ? 0.087 -20.125 -23.719 1 89 157 ARG B C 1
ATOM 2828 O O . ARG B 1 157 ? 0.796 -21.078 -23.391 1 89 157 ARG B O 1
ATOM 2835 N N . CYS B 1 158 ? -1.124 -20.234 -24.344 1 85.69 158 CYS B N 1
ATOM 2836 C CA . CYS B 1 158 ? -1.673 -21.5 -24.844 1 85.69 158 CYS B CA 1
ATOM 2837 C C . CYS B 1 158 ? -2.473 -21.281 -26.125 1 85.69 158 CYS B C 1
ATOM 2839 O O . CYS B 1 158 ? -2.709 -20.141 -26.516 1 85.69 158 CYS B O 1
ATOM 2841 N N . PRO B 1 159 ? -2.789 -22.312 -26.812 1 85.81 159 PRO B N 1
ATOM 2842 C CA . PRO B 1 159 ? -3.484 -22.172 -28.094 1 85.81 159 PRO B CA 1
ATOM 2843 C C . PRO B 1 159 ? -4.785 -21.391 -27.969 1 85.81 159 PRO B C 1
ATOM 2845 O O . PRO B 1 159 ? -5.141 -20.641 -28.891 1 85.81 159 PRO B O 1
ATOM 2848 N N . GLU B 1 160 ? -5.43 -21.453 -26.891 1 87.5 160 GLU B N 1
ATOM 2849 C CA . GLU B 1 160 ? -6.734 -20.828 -26.719 1 87.5 160 GLU B CA 1
ATOM 2850 C C . GLU B 1 160 ? -6.598 -19.406 -26.188 1 87.5 160 GLU B C 1
ATOM 2852 O O . GLU B 1 160 ? -7.582 -18.656 -26.109 1 87.5 160 GLU B O 1
ATOM 2857 N N . GLY B 1 161 ? -5.348 -19 -25.781 1 90.94 161 GLY B N 1
ATOM 2858 C CA . GLY B 1 161 ? -5.113 -17.703 -25.188 1 90.94 161 GLY B CA 1
ATOM 2859 C C . GLY B 1 161 ? -4.02 -17.703 -24.141 1 90.94 161 GLY B C 1
ATOM 2860 O O . GLY B 1 161 ? -2.9 -18.141 -24.406 1 90.94 161 GLY B O 1
ATOM 2861 N N . THR B 1 162 ? -4.395 -17.109 -23.031 1 91.69 162 THR B N 1
ATOM 2862 C CA . THR B 1 162 ? -3.441 -17.094 -21.938 1 91.69 162 THR B CA 1
ATOM 2863 C C . THR B 1 162 ? -4.02 -17.797 -20.703 1 91.69 162 THR B C 1
ATOM 2865 O O . THR B 1 162 ? -5.094 -17.422 -20.234 1 91.69 162 THR B O 1
ATOM 2868 N N . TRP B 1 163 ? -3.232 -18.719 -20.25 1 88.56 163 TRP B N 1
ATOM 2869 C CA . TRP B 1 163 ? -3.641 -19.516 -19.094 1 88.56 163 TRP B CA 1
ATOM 2870 C C . TRP B 1 163 ? -3.176 -18.875 -17.7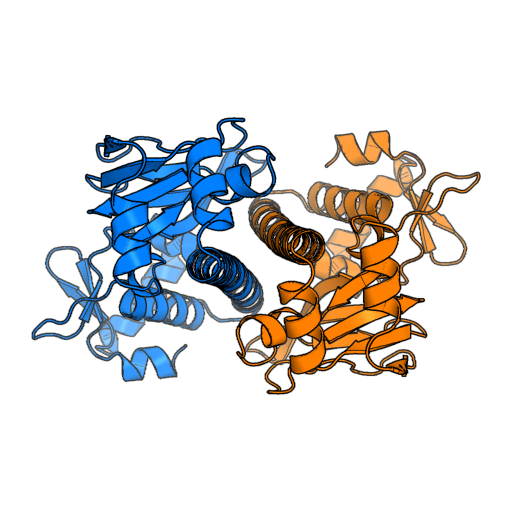97 1 88.56 163 TRP B C 1
ATOM 2872 O O . TRP B 1 163 ? -2.014 -18.469 -17.672 1 88.56 163 TRP B O 1
ATOM 2882 N N . ILE B 1 164 ? -4.172 -18.672 -16.859 1 86.19 164 ILE B N 1
ATOM 2883 C CA . ILE B 1 164 ? -3.812 -18.297 -15.5 1 86.19 164 ILE B CA 1
ATOM 2884 C C . ILE B 1 164 ? -3.693 -19.531 -14.625 1 86.19 164 ILE B C 1
ATOM 2886 O O . ILE B 1 164 ? -4.703 -20.109 -14.211 1 86.19 164 ILE B O 1
ATOM 2890 N N . ASP B 1 165 ? -2.566 -19.922 -14.336 1 81.31 165 ASP B N 1
ATOM 2891 C CA . ASP B 1 165 ? -2.314 -21.188 -13.656 1 81.31 165 ASP B CA 1
ATOM 2892 C C . ASP B 1 165 ? -2.42 -21.031 -12.141 1 81.31 165 ASP B C 1
ATOM 2894 O O . ASP B 1 165 ? -2.037 -21.938 -11.391 1 81.31 165 ASP B O 1
ATOM 2898 N N . VAL B 1 166 ? -2.902 -19.984 -11.711 1 85.25 166 VAL B N 1
ATOM 2899 C CA . VAL B 1 166 ? -3.107 -19.766 -10.281 1 85.25 166 VAL B CA 1
ATOM 2900 C C . VAL B 1 166 ? -4.395 -20.469 -9.844 1 85.25 166 VAL B C 1
ATOM 2902 O O . VAL B 1 166 ? -5.48 -20.141 -10.336 1 85.25 166 VAL B O 1
ATOM 2905 N N . PRO B 1 167 ? -4.27 -21.484 -9.047 1 86.25 167 PRO B N 1
ATOM 2906 C CA . PRO B 1 167 ? -5.488 -22.156 -8.57 1 86.25 167 PRO B CA 1
ATOM 2907 C C . PRO B 1 167 ? -6.266 -21.312 -7.562 1 86.25 167 PRO B C 1
ATOM 2909 O O . PRO B 1 167 ? -6.031 -21.406 -6.355 1 86.25 167 PRO B O 1
ATOM 2912 N N . LEU B 1 168 ? -7.141 -20.5 -8.031 1 84.62 168 LEU B N 1
ATOM 2913 C CA . LEU B 1 168 ? -7.977 -19.656 -7.172 1 84.62 168 LEU B CA 1
ATOM 2914 C C . LEU B 1 168 ? -9.406 -20.188 -7.125 1 84.62 168 LEU B C 1
ATOM 2916 O O . LEU B 1 168 ? -10 -20.484 -8.164 1 84.62 168 LEU B O 1
ATOM 2920 N N . SER B 1 169 ? -9.883 -20.344 -5.918 1 86 169 SER B N 1
ATOM 2921 C CA . SER B 1 169 ? -11.312 -20.625 -5.777 1 86 169 SER B CA 1
ATOM 2922 C C . SER B 1 169 ? -12.148 -19.375 -6.059 1 86 169 SER B C 1
ATOM 2924 O O . SER B 1 169 ? -11.609 -18.266 -6.113 1 86 169 SER B O 1
ATOM 2926 N N . GLN B 1 170 ? -13.406 -19.578 -6.312 1 87.12 170 GLN B N 1
ATOM 2927 C CA . GLN B 1 170 ? -14.289 -18.438 -6.551 1 87.12 170 GLN B CA 1
ATOM 2928 C C . GLN B 1 170 ? -14.367 -17.547 -5.324 1 87.12 170 GLN B C 1
ATOM 2930 O O . GLN B 1 170 ? -14.32 -16.312 -5.441 1 87.12 170 GLN B O 1
ATOM 2935 N N . PRO B 1 171 ? -14.445 -18.141 -4.117 1 90 171 PRO B N 1
ATOM 2936 C CA . PRO B 1 171 ? -14.422 -17.266 -2.941 1 90 171 PRO B CA 1
ATOM 2937 C C . PRO B 1 171 ? -13.133 -16.453 -2.838 1 90 171 PRO B C 1
ATOM 2939 O O . PRO B 1 171 ? -13.164 -15.281 -2.447 1 90 171 PRO B O 1
ATOM 2942 N N . GLU B 1 172 ? -12.055 -16.984 -3.197 1 89.81 172 GLU B N 1
ATOM 2943 C CA . GLU B 1 172 ? -10.789 -16.281 -3.162 1 89.81 172 GLU B CA 1
ATOM 2944 C C . GLU B 1 172 ? -10.75 -15.164 -4.203 1 89.81 172 GLU B C 1
ATOM 2946 O O . GLU B 1 172 ? -10.297 -14.047 -3.918 1 89.81 172 GLU B O 1
ATOM 2951 N N . LEU B 1 173 ? -11.18 -15.492 -5.367 1 91.81 173 LEU B N 1
ATOM 2952 C CA . LEU B 1 173 ? -11.242 -14.461 -6.402 1 91.81 173 LEU B CA 1
ATOM 2953 C C . LEU B 1 173 ? -12.195 -13.344 -6.008 1 91.81 173 LEU B C 1
ATOM 2955 O O . LEU B 1 173 ? -11.898 -12.164 -6.223 1 91.81 173 LEU B O 1
ATOM 2959 N N . ALA B 1 174 ? -13.352 -13.695 -5.438 1 92.75 174 ALA B N 1
ATOM 2960 C CA . ALA B 1 174 ? -14.305 -12.711 -4.934 1 92.75 174 ALA B CA 1
ATOM 2961 C C . ALA B 1 174 ? -13.656 -11.805 -3.891 1 92.75 174 ALA B C 1
ATOM 2963 O O . ALA B 1 174 ? -13.836 -10.586 -3.92 1 92.75 174 ALA B O 1
ATOM 2964 N N . SER B 1 175 ? -12.875 -12.375 -3.035 1 91 175 SER B N 1
ATOM 2965 C CA . SER B 1 175 ? -12.172 -11.625 -2.002 1 91 175 SER B CA 1
ATOM 2966 C C . SER B 1 175 ? -11.164 -10.656 -2.613 1 91 175 SER B C 1
ATOM 2968 O O . SER B 1 175 ? -11.07 -9.5 -2.189 1 91 175 SER B O 1
ATOM 2970 N N . LEU B 1 176 ? -10.5 -11.023 -3.633 1 91.12 176 LEU B N 1
ATOM 2971 C CA . LEU B 1 176 ? -9.492 -10.195 -4.285 1 91.12 176 LEU B CA 1
ATOM 2972 C C . LEU B 1 176 ? -10.125 -8.961 -4.914 1 91.12 176 LEU B C 1
ATOM 2974 O O . LEU B 1 176 ? -9.516 -7.891 -4.945 1 91.12 176 LEU B O 1
ATOM 2978 N N . ILE B 1 177 ? -11.375 -9.148 -5.328 1 91.56 177 ILE B N 1
ATOM 2979 C CA . ILE B 1 177 ? -11.977 -8.023 -6.031 1 91.56 177 ILE B CA 1
ATOM 2980 C C . ILE B 1 177 ? -13 -7.344 -5.129 1 91.56 177 ILE B C 1
ATOM 2982 O O . ILE B 1 177 ? -13.766 -6.48 -5.578 1 91.56 177 ILE B O 1
ATOM 2986 N N . GLY B 1 178 ? -13.055 -7.785 -3.861 1 88.81 178 GLY B N 1
ATOM 2987 C CA . GLY B 1 178 ? -13.953 -7.156 -2.91 1 88.81 178 GLY B CA 1
ATOM 2988 C C . GLY B 1 178 ? -15.414 -7.273 -3.305 1 88.81 178 GLY B C 1
ATOM 2989 O O . GLY B 1 178 ? -16.156 -6.281 -3.285 1 88.81 178 GLY B O 1
ATOM 2990 N N . ALA B 1 179 ? -15.797 -8.406 -3.652 1 91.62 179 ALA B N 1
ATOM 2991 C CA . ALA B 1 179 ? -17.172 -8.633 -4.094 1 91.62 179 ALA B CA 1
ATOM 2992 C C . ALA B 1 179 ? -17.766 -9.875 -3.432 1 91.62 179 ALA B C 1
ATOM 2994 O O . ALA B 1 179 ? -17.031 -10.688 -2.848 1 91.62 179 ALA B O 1
ATOM 2995 N N . SER B 1 180 ? -19.094 -9.891 -3.531 1 92.88 180 SER B N 1
ATOM 2996 C CA . SER B 1 180 ? -19.75 -11.133 -3.143 1 92.88 180 SER B CA 1
ATOM 2997 C C . SER B 1 180 ? -19.547 -12.211 -4.203 1 92.88 180 SER B C 1
ATOM 2999 O O . SER B 1 180 ? -19.281 -11.906 -5.363 1 92.88 180 SER B O 1
ATOM 3001 N N . GLU B 1 181 ? -19.734 -13.469 -3.793 1 93.81 181 GLU B N 1
ATOM 3002 C CA . GLU B 1 181 ? -19.578 -14.578 -4.73 1 93.81 181 GLU B CA 1
ATOM 3003 C C . GLU B 1 181 ? -20.625 -14.523 -5.836 1 93.81 181 GLU B C 1
ATOM 3005 O O . GLU B 1 181 ? -20.312 -14.711 -7.012 1 93.81 181 GLU B O 1
ATOM 3010 N N . PRO B 1 182 ? -21.859 -14.164 -5.523 1 95.69 182 PRO B N 1
ATOM 3011 C CA . PRO B 1 182 ? -22.844 -14.055 -6.602 1 95.69 182 PRO B CA 1
ATOM 3012 C C . PRO B 1 182 ? -22.5 -12.953 -7.605 1 95.69 182 PRO B C 1
ATOM 3014 O O . PRO B 1 182 ? -22.688 -13.141 -8.812 1 95.69 182 PRO B O 1
ATOM 3017 N N . SER B 1 183 ? -22 -11.875 -7.16 1 95.81 183 SER B N 1
ATOM 3018 C CA . SER B 1 183 ? -21.609 -10.789 -8.055 1 95.81 183 SER B CA 1
ATOM 3019 C C . SER B 1 183 ? -20.438 -11.195 -8.938 1 95.81 183 SER B C 1
ATOM 3021 O O . SER B 1 183 ? -20.406 -10.867 -10.125 1 95.81 183 SER B O 1
ATOM 3023 N N . LEU B 1 184 ? -19.516 -11.891 -8.383 1 95.44 184 LEU B N 1
ATOM 3024 C CA . LEU B 1 184 ? -18.391 -12.414 -9.156 1 95.44 184 LEU B CA 1
ATOM 3025 C C . LEU B 1 184 ? -18.875 -13.375 -10.234 1 95.44 184 LEU B C 1
ATOM 3027 O O . LEU B 1 184 ? -18.422 -13.305 -11.383 1 95.44 184 LEU B O 1
ATOM 3031 N N . HIS B 1 185 ? -19.75 -14.242 -9.82 1 94.56 185 HIS B N 1
ATOM 3032 C CA . HIS B 1 185 ? -20.266 -15.227 -10.758 1 94.56 185 HIS B CA 1
ATOM 3033 C C . HIS B 1 185 ? -20.922 -14.555 -11.961 1 94.56 185 HIS B C 1
ATOM 3035 O O . HIS B 1 185 ? -20.703 -14.961 -13.102 1 94.56 185 HIS B O 1
ATOM 3041 N N . ARG B 1 186 ? -21.672 -13.539 -11.68 1 96.31 186 ARG B N 1
ATOM 3042 C CA . ARG B 1 186 ? -22.328 -12.797 -12.75 1 96.31 186 ARG B CA 1
ATOM 3043 C C . ARG B 1 186 ? -21.312 -12.148 -13.672 1 96.31 186 ARG B C 1
ATOM 3045 O O . ARG B 1 186 ? -21.438 -12.211 -14.898 1 96.31 186 ARG B O 1
ATOM 3052 N N . ALA B 1 187 ? -20.344 -11.562 -13.086 1 96.19 187 ALA B N 1
ATOM 3053 C CA . ALA B 1 187 ? -19.297 -10.906 -13.859 1 96.19 187 ALA B CA 1
ATOM 3054 C C . ALA B 1 187 ? -18.516 -11.906 -14.711 1 96.19 187 ALA B C 1
ATOM 3056 O O . ALA B 1 187 ? -18.219 -11.641 -15.875 1 96.19 187 ALA B O 1
ATOM 3057 N N . LEU B 1 188 ? -18.219 -13.047 -14.172 1 94.56 188 LEU B N 1
ATOM 3058 C CA . LEU B 1 188 ? -17.516 -14.094 -14.898 1 94.56 188 LEU B CA 1
ATOM 3059 C C . LEU B 1 188 ? -18.359 -14.617 -16.047 1 94.56 188 LEU B C 1
ATOM 3061 O O . LEU B 1 188 ? -17.844 -14.859 -17.141 1 94.56 188 LEU B O 1
ATOM 3065 N N . THR B 1 189 ? -19.625 -14.773 -15.758 1 95.38 189 THR B N 1
ATOM 3066 C CA . THR B 1 189 ? -20.547 -15.234 -16.781 1 95.38 189 THR B CA 1
ATOM 3067 C C . THR B 1 189 ? -20.594 -14.258 -17.953 1 95.38 189 THR B C 1
ATOM 3069 O O . THR B 1 189 ? -20.562 -14.664 -19.125 1 95.38 189 THR B O 1
ATOM 3072 N N . GLU B 1 190 ? -20.625 -13.047 -17.609 1 95.88 190 GLU B N 1
ATOM 3073 C CA . GLU B 1 190 ? -20.656 -12.016 -18.656 1 95.88 190 GLU B CA 1
ATOM 3074 C C . GLU B 1 190 ? -19.391 -12.07 -19.516 1 95.88 190 GLU B C 1
ATOM 3076 O O . GLU B 1 190 ? -19.469 -11.969 -20.734 1 95.88 190 GLU B O 1
ATOM 3081 N N . LEU B 1 191 ? -18.297 -12.227 -18.906 1 94.88 191 LEU B N 1
ATOM 3082 C CA . LEU B 1 191 ? -17.031 -12.305 -19.641 1 94.88 191 LEU B CA 1
ATOM 3083 C C . LEU B 1 191 ? -16.984 -13.555 -20.5 1 94.88 191 LEU B C 1
ATOM 3085 O O . LEU B 1 191 ? -16.406 -13.539 -21.594 1 94.88 191 LEU B O 1
ATOM 3089 N N . ARG B 1 192 ? -17.594 -14.602 -20.047 1 94.06 192 ARG B N 1
ATOM 3090 C CA . ARG B 1 192 ? -17.641 -15.852 -20.812 1 94.06 192 ARG B CA 1
ATOM 3091 C C . ARG B 1 192 ? -18.516 -15.711 -22.031 1 94.06 192 ARG B C 1
ATOM 3093 O O . ARG B 1 192 ? -18.156 -16.172 -23.125 1 94.06 192 ARG B O 1
ATOM 3100 N N . VAL B 1 193 ? -19.641 -15.109 -21.844 1 94.81 193 VAL B N 1
ATOM 3101 C CA . VAL B 1 193 ? -20.578 -14.906 -22.938 1 94.81 193 VAL B CA 1
ATOM 3102 C C . VAL B 1 193 ? -19.922 -14.062 -24.031 1 94.81 193 VAL B C 1
ATOM 3104 O O . VAL B 1 193 ? -20.109 -14.312 -25.219 1 94.81 193 VAL B O 1
ATOM 3107 N N . ARG B 1 194 ? -19.078 -13.148 -23.625 1 94.38 194 ARG B N 1
ATOM 3108 C CA . ARG B 1 194 ? -18.375 -12.281 -24.562 1 94.38 194 ARG B CA 1
ATOM 3109 C C . ARG B 1 194 ? -17.125 -12.961 -25.109 1 94.38 194 ARG B C 1
ATOM 3111 O O . ARG B 1 194 ? -16.375 -12.367 -25.875 1 94.38 194 ARG B O 1
ATOM 3118 N N . GLU B 1 195 ? -16.828 -14.172 -24.609 1 94.12 195 GLU B N 1
ATOM 3119 C CA . GLU B 1 195 ? -15.727 -15.016 -25.047 1 94.12 195 GLU B CA 1
ATOM 3120 C C . GLU B 1 195 ? -14.383 -14.391 -24.672 1 94.12 195 GLU B C 1
ATOM 3122 O O . GLU B 1 195 ? -13.398 -14.547 -25.406 1 94.12 195 GLU B O 1
ATOM 3127 N N . VAL B 1 196 ? -14.438 -13.625 -23.656 1 95.38 196 VAL B N 1
ATOM 3128 C CA . VAL B 1 196 ? -13.203 -13.008 -23.172 1 95.38 196 VAL B CA 1
ATOM 3129 C C . VAL B 1 196 ? -12.469 -13.977 -22.266 1 95.38 196 VAL B C 1
ATOM 3131 O O . VAL B 1 196 ? -11.234 -14.055 -22.281 1 95.38 196 VAL B O 1
ATOM 3134 N N . VAL B 1 197 ? -13.281 -14.656 -21.422 1 94.31 197 VAL B N 1
ATOM 3135 C CA . VAL B 1 197 ? -12.688 -15.641 -20.531 1 94.31 197 VAL B CA 1
ATOM 3136 C C . VAL B 1 197 ? -13.352 -17 -20.75 1 94.31 197 VAL B C 1
ATOM 3138 O O . VAL B 1 197 ? -14.469 -17.078 -21.266 1 94.31 197 VAL B O 1
ATOM 3141 N N . GLY B 1 198 ? -12.586 -17.969 -20.5 1 89.94 198 GLY B N 1
ATOM 3142 C CA . GLY B 1 198 ? -13.062 -19.344 -20.516 1 89.94 198 GLY B CA 1
ATOM 3143 C C . GLY B 1 198 ? -12.453 -20.203 -19.422 1 89.94 198 GLY B C 1
ATOM 3144 O O . GLY B 1 198 ? -11.742 -19.688 -18.547 1 89.94 198 GLY B O 1
ATOM 3145 N N . THR B 1 199 ? -13 -21.406 -19.266 1 81.5 199 THR B N 1
ATOM 3146 C CA . THR B 1 199 ? -12.453 -22.344 -18.281 1 81.5 199 THR B CA 1
ATOM 3147 C C . THR B 1 199 ? -11.906 -23.578 -18.984 1 81.5 199 THR B C 1
ATOM 3149 O O . THR B 1 199 ? -12.492 -24.078 -19.938 1 81.5 199 THR B O 1
ATOM 3152 N N . ARG B 1 200 ? -10.719 -23.875 -18.641 1 72.94 200 ARG B N 1
ATOM 3153 C CA . ARG B 1 200 ? -10.086 -25.109 -19.109 1 72.94 200 ARG B CA 1
ATOM 3154 C C . ARG B 1 200 ? -9.5 -25.906 -17.938 1 72.94 200 ARG B C 1
ATOM 3156 O O . ARG B 1 200 ? -8.664 -25.391 -17.188 1 72.94 200 ARG B O 1
ATOM 3163 N N . TYR B 1 201 ? -9.781 -27.219 -17.875 1 66.5 201 TYR B N 1
ATOM 3164 C CA . TYR B 1 201 ? -9.281 -28.109 -16.828 1 66.5 201 TYR B CA 1
ATOM 3165 C C . TYR B 1 201 ? -9.391 -27.438 -15.461 1 66.5 201 TYR B C 1
ATOM 3167 O O . TYR B 1 201 ? -8.422 -27.422 -14.695 1 66.5 201 TYR B O 1
ATOM 3175 N N . ARG B 1 202 ? -10.273 -26.75 -15.188 1 69.19 202 ARG B N 1
ATOM 3176 C CA . ARG B 1 202 ? -10.625 -26.156 -13.898 1 69.19 202 ARG B CA 1
ATOM 3177 C C . ARG B 1 202 ? -9.812 -24.891 -13.633 1 69.19 202 ARG B C 1
ATOM 3179 O O . ARG B 1 202 ? -9.641 -24.484 -12.484 1 69.19 202 ARG B O 1
ATOM 3186 N N . ARG B 1 203 ? -9.25 -24.453 -14.797 1 79.75 203 ARG B N 1
ATOM 3187 C CA . ARG B 1 203 ? -8.492 -23.203 -14.672 1 79.75 203 ARG B CA 1
ATOM 3188 C C . ARG B 1 203 ? -9.07 -22.109 -15.562 1 79.75 203 ARG B C 1
ATOM 3190 O O . ARG B 1 203 ? -9.75 -22.406 -16.547 1 79.75 203 ARG B O 1
ATOM 3197 N N . LEU B 1 204 ? -8.734 -20.922 -15.172 1 88 204 LEU B N 1
ATOM 3198 C CA . LEU B 1 204 ? -9.242 -19.766 -15.914 1 88 204 LEU B CA 1
ATOM 3199 C C . LEU B 1 204 ? -8.352 -19.469 -17.109 1 88 204 LEU B C 1
ATOM 3201 O O . LEU B 1 204 ? -7.121 -19.516 -17.016 1 88 204 LEU B O 1
ATOM 3205 N N . VAL B 1 205 ? -8.984 -19.312 -18.344 1 91.81 205 VAL B N 1
ATOM 3206 C CA . VAL B 1 205 ? -8.266 -18.922 -19.562 1 91.81 205 VAL B CA 1
ATOM 3207 C C . VAL B 1 205 ? -8.781 -17.578 -20.062 1 91.81 205 VAL B C 1
ATOM 3209 O O . VAL B 1 205 ? -9.992 -17.375 -20.172 1 91.81 205 VAL B O 1
ATOM 3212 N N . VAL B 1 206 ? -7.859 -16.688 -20.297 1 94.5 206 VAL B N 1
ATOM 3213 C CA . VAL B 1 206 ? -8.219 -15.422 -20.922 1 94.5 206 VAL B CA 1
ATOM 3214 C C . VAL B 1 206 ? -8.031 -15.531 -22.438 1 94.5 206 VAL B C 1
ATOM 3216 O O . VAL B 1 206 ? -6.906 -15.633 -22.938 1 94.5 206 VAL B O 1
ATOM 3219 N N . ARG B 1 207 ? -9.062 -15.461 -23.172 1 94.75 207 ARG B N 1
ATOM 3220 C CA . ARG B 1 207 ? -9.062 -15.68 -24.609 1 94.75 207 ARG B CA 1
ATOM 3221 C C . ARG B 1 207 ? -8.734 -14.398 -25.375 1 94.75 207 ARG B C 1
ATOM 3223 O O . ARG B 1 207 ? -8.133 -14.438 -26.438 1 94.75 207 ARG B O 1
ATOM 3230 N N . ASP B 1 208 ? -9.141 -13.328 -24.812 1 93.69 208 ASP B N 1
ATOM 3231 C CA . ASP B 1 208 ? -8.93 -12.023 -25.438 1 93.69 208 ASP B CA 1
ATOM 3232 C C . ASP B 1 208 ? -8.367 -11.023 -24.438 1 93.69 208 ASP B C 1
ATOM 3234 O O . ASP B 1 208 ? -9.125 -10.273 -23.812 1 93.69 208 ASP B O 1
ATOM 3238 N N . VAL B 1 209 ? -7.105 -10.906 -24.422 1 91.25 209 VAL B N 1
ATOM 3239 C CA . VAL B 1 209 ? -6.418 -10.07 -23.438 1 91.25 209 VAL B CA 1
ATOM 3240 C C . VAL B 1 209 ? -6.691 -8.602 -23.719 1 91.25 209 VAL B C 1
ATOM 3242 O O . VAL B 1 209 ? -6.828 -7.793 -22.797 1 91.25 209 VAL B O 1
ATOM 3245 N N . GLU B 1 210 ? -6.82 -8.289 -24.953 1 91.94 210 GLU B N 1
ATOM 3246 C CA . GLU B 1 210 ? -7.07 -6.898 -25.312 1 91.94 210 GLU B CA 1
ATOM 3247 C C . GLU B 1 210 ? -8.461 -6.449 -24.875 1 91.94 210 GLU B C 1
ATOM 3249 O O . GLU B 1 210 ? -8.625 -5.344 -24.359 1 91.94 210 GLU B O 1
ATOM 3254 N N . ALA B 1 211 ? -9.383 -7.324 -25.078 1 92.94 211 ALA B N 1
ATOM 3255 C CA . ALA B 1 211 ? -10.734 -7.016 -24.625 1 92.94 211 ALA B CA 1
ATOM 3256 C C . ALA B 1 211 ? -10.773 -6.855 -23.109 1 92.94 211 ALA B C 1
ATOM 3258 O O . ALA B 1 211 ? -11.477 -5.984 -22.578 1 92.94 211 ALA B O 1
ATOM 3259 N N . LEU B 1 212 ? -10.039 -7.699 -22.438 1 92.25 212 LEU B N 1
ATOM 3260 C CA . LEU B 1 212 ? -9.953 -7.629 -20.984 1 92.25 212 LEU B CA 1
ATOM 3261 C C . LEU B 1 212 ? -9.336 -6.312 -20.531 1 92.25 212 LEU B C 1
ATOM 3263 O O . LEU B 1 212 ? -9.82 -5.68 -19.594 1 92.25 212 LEU B O 1
ATOM 3267 N N . ARG B 1 213 ? -8.383 -5.844 -21.234 1 89.88 213 ARG B N 1
ATOM 3268 C CA . ARG B 1 213 ? -7.691 -4.598 -20.922 1 89.88 213 ARG B CA 1
ATOM 3269 C C . ARG B 1 213 ? -8.602 -3.395 -21.125 1 89.88 213 ARG B C 1
ATOM 3271 O O . ARG B 1 213 ? -8.562 -2.432 -20.359 1 89.88 213 ARG B O 1
ATOM 3278 N N . VAL B 1 214 ? -9.406 -3.504 -22.156 1 88.75 214 VAL B N 1
ATOM 3279 C CA . VAL B 1 214 ? -10.328 -2.42 -22.469 1 88.75 214 VAL B CA 1
ATOM 3280 C C . VAL B 1 214 ? -11.359 -2.273 -21.359 1 88.75 214 VAL B C 1
ATOM 3282 O O . VAL B 1 214 ? -11.75 -1.157 -21 1 88.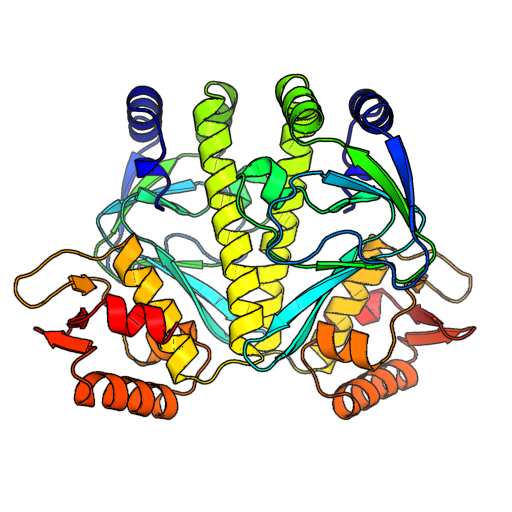75 214 VAL B O 1
ATOM 3285 N N . LEU B 1 215 ? -11.711 -3.369 -20.812 1 86.06 215 LEU B N 1
ATOM 3286 C CA . LEU B 1 215 ? -12.68 -3.359 -19.719 1 86.06 215 LEU B CA 1
ATOM 3287 C C . LEU B 1 215 ? -12.047 -2.844 -18.438 1 86.06 215 LEU B C 1
ATOM 3289 O O . LEU B 1 215 ? -12.75 -2.371 -17.531 1 86.06 215 LEU B O 1
ATOM 3293 N N . SER B 1 216 ? -10.711 -2.986 -18.312 1 81.75 216 SER B N 1
ATOM 3294 C CA . SER B 1 216 ? -9.977 -2.662 -17.094 1 81.75 216 SER B CA 1
ATOM 3295 C C . SER B 1 216 ? -9.703 -1.165 -17 1 81.75 216 SER B C 1
ATOM 3297 O O . SER B 1 216 ? -9.781 -0.583 -15.914 1 81.75 216 SER B O 1
#

Organism: NCBI:txid175570